Protein AF-A0A930B286-F1 (afdb_monomer)

Sequence (515 aa):
MQTSNLPRRTITVKSYAIDIFWDTIKDLPFNIKEHYGILQPYTLVDGQPSMNASIEKVDDGYQFNTTVLPYITGKKHTYFFDENRHIIYRDVRASQAFRKLIDYFHNGKSENIFIAEDDIATFAKNVFPILQKNLTVQTEGFNPTQYLPEVPTFEIYLDMPQDNLITGELFAIYSHGKYNVFIPNENAGNRDLLLEKNMDHFFSPWFSAYDTSNHRMALTDDDDKVYRFIKFGILEMQAKADVFISESLKKLKIHSQTRISIGVSVNHDLLQLNLVSDQINLKQLNEILSKYDPKKKYYRLKSGEFVDIDENIQALASFKDAMNLSSAQFTRGTIDIPAYRATYLDQLSKTSILDIQAEENFRHLIRNMKDIEDIEYTIPQEIEPILRPYQKKGFRWLYALKENHLGGLLADEMGLGKSIQIISLLAAWKDRKRALIVCPSSLVYNWANEINKFMPNMHYTMISGFANIRKELIRTSLENDILITSYDALKRDIDVYRTIEFSCQVIDEAQYIKN

Secondary structure (DSSP, 8-state):
-------SS--PPPGGGHHHHHHHHTTS-EEEE-TT--EEEEEEEES----EEEEEEETTEEEEEE-PPPEEE-SS-EEEEETTTTEEEEES---HHHHHHHHHHHHS--SSEEEEGGGHHHHHHHTHHHHHHHSEEEEES--GGGTSPPPPEEEEEEEEEETTEEEEEEEEEETTEEEETTS--S--TT--HHHHHHHHHHHGGG-SEEETTTTEEEEES-HHHHHHIIIIIHHHHHTTSEEEE-HHHHT--EE-S--EEEEEEEETTEEEEEEEESSS-HHHHHHHHHT--TT-SEEE-TTS-EEE--HHHHHHHHHHHHTT--HHHHHHSEEEEEGGGHHHHHHHHHHSSSEEEE-HHHHHHHHHHHGGGT--PPPPTTTTTTS-HHHHHHHHHHHHHHHTT------PPTTS-HHHHHHHHHHH-TT--EEEEEE-TTTHHHHHHHHHHH-TT--EEE--SSHHHHHHHHHTPPTT-EEEEEHHHHHHSHHHHTTS-EEEEEESSGGGG--

Structure (mmCIF, N/CA/C/O backbone):
data_AF-A0A930B286-F1
#
_entry.id   AF-A0A930B286-F1
#
loop_
_atom_site.group_PDB
_atom_site.id
_atom_site.type_symbol
_atom_site.label_atom_id
_atom_site.label_alt_id
_atom_site.label_comp_id
_atom_site.label_asym_id
_atom_site.label_entity_id
_atom_site.label_seq_id
_atom_site.pdbx_PDB_ins_code
_atom_site.Cartn_x
_atom_site.Cartn_y
_atom_site.Cartn_z
_atom_site.occupancy
_atom_site.B_iso_or_equiv
_atom_site.auth_seq_id
_atom_site.auth_comp_id
_atom_site.auth_asym_id
_atom_site.auth_atom_id
_atom_site.pdbx_PDB_model_num
ATOM 1 N N . MET A 1 1 ? 74.310 11.414 -40.064 1.00 32.16 1 MET A N 1
ATOM 2 C CA . MET A 1 1 ? 75.226 12.532 -40.374 1.00 32.16 1 MET A CA 1
ATOM 3 C C . MET A 1 1 ? 75.039 13.614 -39.317 1.00 32.16 1 MET A C 1
ATOM 5 O O . MET A 1 1 ? 73.902 13.904 -38.991 1.00 32.16 1 MET A O 1
ATOM 9 N N . GLN A 1 2 ? 76.157 14.115 -38.779 1.00 35.12 2 GLN A N 1
ATOM 10 C CA . GLN A 1 2 ? 76.335 15.266 -37.874 1.00 35.12 2 GLN A CA 1
ATOM 11 C C . GLN A 1 2 ? 75.498 15.322 -36.579 1.00 35.12 2 GLN A C 1
ATOM 13 O O . GLN A 1 2 ? 74.448 15.946 -36.504 1.00 35.12 2 GLN A O 1
ATOM 18 N N . THR A 1 3 ? 76.061 14.773 -35.499 1.00 38.75 3 THR A N 1
ATOM 19 C CA . THR A 1 3 ? 75.791 15.231 -34.128 1.00 38.75 3 THR A CA 1
ATOM 20 C C . THR A 1 3 ? 76.349 16.646 -33.966 1.00 38.75 3 THR A C 1
ATOM 22 O O . THR A 1 3 ? 77.513 16.833 -33.611 1.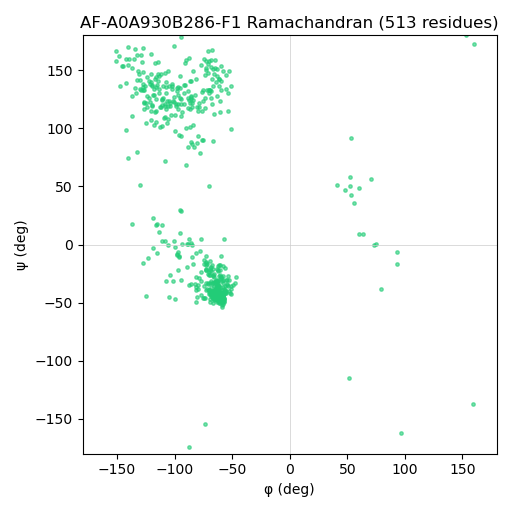00 38.75 3 THR A O 1
ATOM 25 N N . SER A 1 4 ? 75.539 17.655 -34.273 1.00 45.72 4 SER A N 1
ATOM 26 C CA . SER A 1 4 ? 75.800 19.027 -33.846 1.00 45.72 4 SER A CA 1
ATOM 27 C C . SER A 1 4 ? 75.826 19.059 -32.315 1.00 45.72 4 SER A C 1
ATOM 29 O O . SER A 1 4 ? 74.862 18.628 -31.684 1.00 45.72 4 SER A O 1
ATOM 31 N N . ASN A 1 5 ? 76.927 19.535 -31.724 1.00 47.59 5 ASN A N 1
ATOM 32 C CA . ASN A 1 5 ? 77.076 19.742 -30.280 1.00 47.59 5 ASN A CA 1
ATOM 33 C C . ASN A 1 5 ? 75.898 20.567 -29.737 1.00 47.59 5 ASN A C 1
ATOM 35 O O . ASN A 1 5 ? 75.880 21.792 -29.858 1.00 47.59 5 ASN A O 1
ATOM 39 N N . LEU A 1 6 ? 74.915 19.897 -29.134 1.00 50.91 6 LEU A N 1
ATOM 40 C CA . LEU A 1 6 ? 73.863 20.559 -28.374 1.00 50.91 6 LEU A CA 1
ATOM 41 C C . LEU A 1 6 ? 74.510 21.204 -27.128 1.00 50.91 6 LEU A C 1
ATOM 43 O O . LEU A 1 6 ? 75.370 20.584 -26.496 1.00 50.91 6 LEU A O 1
ATOM 47 N N . PRO A 1 7 ? 74.166 22.452 -26.764 1.00 57.25 7 PRO A N 1
ATOM 48 C CA . PRO A 1 7 ? 74.791 23.145 -25.637 1.00 57.25 7 PRO A CA 1
ATOM 49 C C . PRO A 1 7 ? 74.601 22.383 -24.310 1.00 57.25 7 PRO A C 1
ATOM 51 O O . PRO A 1 7 ? 73.606 21.682 -24.130 1.00 57.25 7 PRO A O 1
ATOM 54 N N . ARG A 1 8 ? 75.527 22.567 -23.346 1.00 56.78 8 ARG A N 1
ATOM 55 C CA . ARG A 1 8 ? 75.623 21.861 -22.035 1.00 56.78 8 ARG A CA 1
ATOM 56 C C . ARG A 1 8 ? 74.383 21.956 -21.109 1.00 56.78 8 ARG A C 1
ATOM 58 O O . ARG A 1 8 ? 74.435 21.491 -19.977 1.00 56.78 8 ARG A O 1
ATOM 65 N N . ARG A 1 9 ? 73.282 22.567 -21.558 1.00 64.31 9 ARG A N 1
ATOM 66 C CA . ARG A 1 9 ? 71.997 22.718 -20.852 1.00 64.31 9 ARG A CA 1
ATOM 67 C C . ARG A 1 9 ? 70.825 22.282 -21.740 1.00 64.31 9 ARG A C 1
ATOM 69 O O . ARG A 1 9 ? 69.889 23.043 -21.955 1.00 64.31 9 ARG A O 1
ATOM 76 N N . THR A 1 10 ? 70.903 21.085 -22.309 1.00 70.31 10 THR A N 1
ATOM 77 C CA . THR A 1 10 ? 69.838 20.511 -23.143 1.00 70.31 10 THR A CA 1
ATOM 78 C C . THR A 1 10 ? 69.516 19.097 -22.672 1.00 70.31 10 THR A C 1
ATOM 80 O O . THR A 1 10 ? 70.411 18.351 -22.279 1.00 70.31 10 THR A O 1
ATOM 83 N N . ILE A 1 11 ? 68.231 18.735 -22.681 1.00 72.81 11 ILE A N 1
ATOM 84 C CA . ILE A 1 11 ? 67.750 17.376 -22.407 1.00 72.81 11 ILE A CA 1
ATOM 85 C C . ILE A 1 11 ? 66.927 16.940 -23.615 1.00 72.81 11 ILE A C 1
ATOM 87 O O . ILE A 1 11 ? 66.025 17.654 -24.046 1.00 72.81 11 ILE A O 1
ATOM 91 N N . THR A 1 12 ? 67.236 15.771 -24.172 1.00 76.62 12 THR A N 1
ATOM 92 C CA . THR A 1 12 ? 66.445 15.174 -25.253 1.00 76.62 12 THR A CA 1
ATOM 93 C C . THR A 1 12 ? 65.306 14.357 -24.659 1.00 76.62 12 THR A C 1
ATOM 95 O O . THR A 1 12 ? 65.542 13.351 -23.988 1.00 76.62 12 THR A O 1
ATOM 98 N N . VAL A 1 13 ? 64.066 14.762 -24.926 1.00 76.00 13 VAL A N 1
ATOM 99 C CA . VAL A 1 13 ? 62.873 14.017 -24.510 1.00 76.00 13 VAL A CA 1
ATOM 100 C C . VAL A 1 13 ? 62.533 12.997 -25.593 1.00 76.00 13 VAL A C 1
ATOM 102 O O . VAL A 1 13 ? 62.255 13.353 -26.734 1.00 76.00 13 VAL A O 1
ATOM 105 N N . LYS A 1 14 ? 62.584 11.707 -25.250 1.00 75.25 14 LYS A N 1
ATOM 106 C CA . LYS A 1 14 ? 62.166 10.631 -26.160 1.00 75.25 14 LYS A CA 1
ATOM 107 C C . LYS A 1 14 ? 60.638 10.542 -26.215 1.00 75.25 14 LYS A C 1
ATOM 109 O O . LYS A 1 14 ? 59.968 10.856 -25.235 1.00 75.25 14 LYS A O 1
ATOM 114 N N . SER A 1 15 ? 60.098 10.024 -27.318 1.00 66.62 15 SER A N 1
ATOM 115 C CA . SER A 1 15 ? 58.649 9.903 -27.564 1.00 66.62 15 SER A CA 1
ATOM 116 C C . SER A 1 15 ? 57.868 9.225 -26.429 1.00 66.62 15 SER A C 1
ATOM 118 O O . SER A 1 15 ? 56.766 9.646 -26.100 1.00 66.62 15 SER A O 1
ATOM 120 N N . TYR A 1 16 ? 58.444 8.227 -25.748 1.00 70.62 16 TYR A N 1
ATOM 121 C CA . TYR A 1 16 ? 57.783 7.552 -24.620 1.00 70.62 16 TYR A CA 1
ATOM 122 C C . TYR A 1 16 ? 57.687 8.391 -23.335 1.00 70.62 16 TYR A C 1
ATOM 124 O O . TYR A 1 16 ? 56.944 8.014 -22.431 1.00 70.62 16 TYR A O 1
ATOM 132 N N . ALA A 1 17 ? 58.471 9.464 -23.220 1.00 77.81 17 ALA A N 1
ATOM 133 C CA . ALA A 1 17 ? 58.535 10.337 -22.051 1.00 77.81 17 ALA A CA 1
ATOM 134 C C . ALA A 1 17 ? 57.831 11.681 -22.289 1.00 77.81 17 ALA A C 1
ATOM 136 O O . ALA A 1 17 ? 57.799 12.511 -21.385 1.00 77.81 17 ALA A O 1
ATOM 137 N N . ILE A 1 18 ? 57.271 11.897 -23.483 1.00 81.31 18 ILE A N 1
ATOM 138 C CA . ILE A 1 18 ? 56.691 13.185 -23.860 1.00 81.31 18 ILE A CA 1
ATOM 139 C C . ILE A 1 18 ? 55.423 13.513 -23.066 1.00 81.31 18 ILE A C 1
ATOM 141 O O . ILE A 1 18 ? 55.256 14.654 -22.654 1.00 81.31 18 ILE A O 1
ATOM 145 N N . ASP A 1 19 ? 54.593 12.506 -22.766 1.00 82.38 19 ASP A N 1
ATOM 146 C CA . ASP A 1 19 ? 53.400 12.700 -21.934 1.00 82.38 19 ASP A CA 1
ATOM 147 C C . ASP A 1 19 ? 53.804 13.172 -20.524 1.00 82.38 19 ASP A C 1
ATOM 149 O O . ASP A 1 19 ? 53.286 14.160 -20.014 1.00 82.38 19 ASP A O 1
ATOM 153 N N . ILE A 1 20 ? 54.809 12.507 -19.933 1.00 82.19 20 ILE A N 1
ATOM 154 C CA . ILE A 1 20 ? 55.343 12.828 -18.598 1.00 82.19 20 ILE A CA 1
ATOM 155 C C . ILE A 1 20 ? 55.956 14.229 -18.587 1.00 82.19 20 ILE A C 1
ATOM 157 O O . ILE A 1 20 ? 55.764 14.988 -17.640 1.00 82.19 20 ILE A O 1
ATOM 161 N N . PHE A 1 21 ? 56.704 14.569 -19.636 1.00 83.44 21 PHE A N 1
ATOM 162 C CA . PHE A 1 21 ? 57.316 15.880 -19.783 1.00 83.44 21 PHE A CA 1
ATOM 163 C C . PHE A 1 21 ? 56.260 16.990 -19.768 1.00 83.44 21 PHE A C 1
ATOM 165 O O . PHE A 1 21 ? 56.339 17.872 -18.915 1.00 83.44 21 PHE A O 1
ATOM 172 N N . TRP A 1 22 ? 55.242 16.907 -20.631 1.00 81.75 22 TRP A N 1
ATOM 173 C CA . TRP A 1 22 ? 54.186 17.919 -20.706 1.00 81.75 22 TRP A CA 1
ATOM 174 C C . TRP A 1 22 ? 53.339 18.006 -19.435 1.00 81.75 22 TRP A C 1
ATOM 176 O O . TRP A 1 22 ? 53.029 19.111 -19.002 1.00 81.75 22 TRP A O 1
ATOM 186 N N . ASP A 1 23 ? 53.034 16.880 -18.786 1.00 81.06 23 ASP A N 1
ATOM 187 C CA . ASP A 1 23 ? 52.321 16.881 -17.501 1.00 81.06 23 ASP A CA 1
ATOM 188 C C . ASP A 1 23 ? 53.113 17.584 -16.387 1.00 81.06 23 ASP A C 1
ATOM 190 O O . ASP A 1 23 ? 52.519 18.201 -15.503 1.00 81.06 23 ASP A O 1
ATOM 194 N N . THR A 1 24 ? 54.447 17.515 -16.439 1.00 79.75 24 THR A N 1
ATOM 195 C CA . THR A 1 24 ? 55.335 18.113 -15.430 1.00 79.75 24 THR A CA 1
ATOM 196 C C . THR A 1 24 ? 55.463 19.627 -15.600 1.00 79.75 24 THR A C 1
ATOM 198 O O . THR A 1 24 ? 55.645 20.337 -14.614 1.00 79.75 24 THR A O 1
ATOM 201 N N . ILE A 1 25 ? 55.380 20.134 -16.835 1.00 76.94 25 ILE A N 1
ATOM 202 C CA . ILE A 1 25 ? 55.627 21.553 -17.144 1.00 76.94 25 ILE A CA 1
ATOM 203 C C . ILE A 1 25 ? 54.372 22.348 -17.515 1.00 76.94 25 ILE A C 1
ATOM 205 O O . ILE A 1 25 ? 54.491 23.527 -17.822 1.00 76.94 25 ILE A O 1
ATOM 209 N N . LYS A 1 26 ? 53.182 21.735 -17.480 1.00 70.88 26 LYS A N 1
ATOM 210 C CA . LYS A 1 26 ? 51.908 22.360 -17.889 1.00 70.88 26 LYS A CA 1
ATOM 211 C C . LYS A 1 26 ? 51.612 23.714 -17.219 1.00 70.88 26 LYS A C 1
ATOM 213 O O . LYS A 1 26 ? 50.980 24.558 -17.839 1.00 70.88 26 LYS A O 1
ATOM 218 N N . ASP A 1 27 ? 52.085 23.914 -15.986 1.00 69.94 27 ASP A N 1
ATOM 219 C CA . ASP A 1 27 ? 51.848 25.124 -15.182 1.00 69.94 27 ASP A CA 1
ATOM 220 C C . ASP A 1 27 ? 53.045 26.098 -15.206 1.00 69.94 27 ASP A C 1
ATOM 222 O O . ASP A 1 27 ? 53.044 27.121 -14.519 1.00 69.94 27 ASP A O 1
ATOM 226 N N . LEU A 1 28 ? 54.098 25.779 -15.967 1.00 72.56 28 LEU A N 1
ATOM 227 C CA . LEU A 1 28 ? 55.309 26.587 -16.071 1.00 72.56 28 LEU A CA 1
ATOM 228 C C . LEU A 1 28 ? 55.337 27.328 -17.414 1.00 72.56 28 LEU A C 1
ATOM 230 O O . LEU A 1 28 ? 55.088 26.715 -18.449 1.00 72.56 28 LEU A O 1
ATOM 234 N N . PRO A 1 29 ? 55.701 28.622 -17.446 1.00 66.44 29 PRO A N 1
ATOM 235 C CA . PRO A 1 29 ? 55.923 29.315 -18.706 1.00 66.44 29 PRO A CA 1
ATOM 236 C C . PRO A 1 29 ? 57.172 28.746 -19.388 1.00 66.44 29 PRO A C 1
ATOM 238 O O . PRO A 1 29 ? 58.255 28.710 -18.798 1.00 66.44 29 PRO A O 1
ATOM 241 N N . PHE A 1 30 ? 57.036 28.313 -20.640 1.00 75.12 30 PHE A N 1
ATOM 242 C CA . PHE A 1 30 ? 58.149 27.822 -21.446 1.00 75.12 30 PHE A CA 1
ATOM 243 C C . PHE A 1 30 ? 58.155 28.484 -22.825 1.00 75.12 30 PHE A C 1
ATOM 245 O O . PHE A 1 30 ? 57.115 28.797 -23.404 1.00 75.12 30 PHE A O 1
ATOM 252 N N . ASN A 1 31 ? 59.362 28.679 -23.353 1.00 79.06 31 ASN A N 1
ATOM 253 C CA . ASN A 1 31 ? 59.570 29.215 -24.690 1.00 79.06 31 ASN A CA 1
ATOM 254 C C . ASN A 1 31 ? 60.058 28.096 -25.609 1.00 79.06 31 ASN A C 1
ATOM 256 O O . ASN A 1 31 ? 60.963 27.340 -25.241 1.00 79.06 31 ASN A O 1
ATOM 260 N N . ILE A 1 32 ? 59.498 28.014 -26.811 1.00 77.31 32 ILE A N 1
ATOM 261 C CA . ILE A 1 32 ? 59.919 27.070 -27.845 1.00 77.31 32 ILE A CA 1
ATOM 262 C C . ILE A 1 32 ? 60.755 27.810 -28.878 1.00 77.31 32 ILE A C 1
ATOM 264 O O . ILE A 1 32 ? 60.462 28.942 -29.262 1.00 77.31 32 ILE A O 1
ATOM 268 N N . LYS A 1 33 ? 61.835 27.156 -29.302 1.00 73.94 33 LYS A N 1
ATOM 269 C CA . LYS A 1 33 ? 62.661 27.594 -30.419 1.00 73.94 33 LYS A CA 1
ATOM 270 C C . LYS A 1 33 ? 62.439 26.641 -31.588 1.00 73.94 33 LYS A C 1
ATOM 272 O O . LYS A 1 33 ? 62.890 25.499 -31.539 1.00 73.94 33 LYS A O 1
ATOM 277 N N . GLU A 1 34 ? 61.755 27.118 -32.618 1.00 68.75 34 GLU A N 1
ATOM 278 C CA . GLU A 1 34 ? 61.554 26.385 -33.873 1.00 68.75 34 GLU A CA 1
ATOM 279 C C . GLU A 1 34 ? 62.859 26.303 -34.689 1.00 68.75 34 GLU A C 1
ATOM 281 O O . GLU A 1 34 ? 63.827 27.011 -34.392 1.00 68.75 34 GLU A O 1
ATOM 286 N N . HIS A 1 35 ? 62.903 25.433 -35.709 1.00 56.50 35 HIS A N 1
ATOM 287 C CA . HIS A 1 35 ? 64.116 24.986 -36.427 1.00 56.50 35 HIS A CA 1
ATOM 288 C C . HIS A 1 35 ? 65.095 26.107 -36.851 1.00 56.50 35 HIS A C 1
ATOM 290 O O . HIS A 1 35 ? 66.300 25.861 -36.895 1.00 56.50 35 HIS A O 1
ATOM 296 N N . TYR A 1 36 ? 64.616 27.337 -37.084 1.00 53.12 36 TYR A N 1
ATOM 297 C CA . TYR A 1 36 ? 65.445 28.523 -37.361 1.00 53.12 36 TYR A CA 1
ATOM 298 C C . TYR A 1 36 ? 64.984 29.803 -36.625 1.00 53.12 36 TYR A C 1
ATOM 300 O O . TYR A 1 36 ? 65.369 30.909 -37.001 1.00 53.12 36 TYR A O 1
ATOM 308 N N . GLY A 1 37 ? 64.169 29.670 -35.574 1.00 59.69 37 GLY A N 1
ATOM 309 C CA . GLY A 1 37 ? 63.385 30.771 -35.003 1.00 59.69 37 GLY A CA 1
ATOM 310 C C . GLY A 1 37 ? 63.929 31.430 -33.728 1.00 59.69 37 GLY A C 1
ATOM 311 O O . GLY A 1 37 ? 64.867 30.959 -33.078 1.00 59.69 37 GLY A O 1
ATOM 312 N N . ILE A 1 38 ? 63.286 32.545 -33.373 1.00 62.34 38 ILE A N 1
ATOM 313 C CA . ILE A 1 38 ? 63.381 33.247 -32.082 1.00 62.34 38 ILE A CA 1
ATOM 314 C C . ILE A 1 38 ? 62.633 32.417 -31.020 1.00 62.34 38 ILE A C 1
ATOM 316 O O . ILE A 1 38 ? 61.696 31.697 -31.349 1.00 62.34 38 ILE A O 1
ATOM 320 N N . LEU A 1 39 ? 63.049 32.489 -29.751 1.00 74.25 39 LEU A N 1
ATOM 321 C CA . LEU A 1 39 ? 62.316 31.869 -28.640 1.00 74.25 39 LEU A CA 1
ATOM 322 C C . LEU A 1 39 ? 60.954 32.556 -28.472 1.00 74.25 39 LEU A C 1
ATOM 324 O O . LEU A 1 39 ? 60.914 33.714 -28.059 1.00 74.25 39 LEU A O 1
ATOM 328 N N . GLN A 1 40 ? 59.874 31.835 -28.763 1.00 76.00 40 GLN A N 1
ATOM 329 C CA . GLN A 1 40 ? 58.497 32.309 -28.600 1.00 76.00 40 GLN A CA 1
ATOM 330 C C . GLN A 1 40 ? 57.834 31.611 -27.406 1.00 76.00 40 GLN A C 1
ATOM 332 O O . GLN A 1 40 ? 58.062 30.411 -27.216 1.00 76.00 40 GLN A O 1
ATOM 337 N N . PRO A 1 41 ? 57.034 32.315 -26.586 1.00 80.81 41 PRO A N 1
ATOM 338 C CA . PRO A 1 41 ? 56.263 31.688 -25.519 1.00 80.81 41 PRO A CA 1
ATOM 339 C C . PRO A 1 41 ? 55.131 30.851 -26.114 1.00 80.81 41 PRO A C 1
ATOM 341 O O . PRO A 1 41 ? 54.371 31.342 -26.942 1.00 80.81 41 PRO A O 1
ATOM 344 N N . TYR A 1 42 ? 55.007 29.602 -25.671 1.00 83.44 42 TYR A N 1
ATOM 345 C CA . TYR A 1 42 ? 53.923 28.711 -26.082 1.00 83.44 42 TYR A CA 1
ATOM 346 C C . TYR A 1 42 ? 53.022 28.377 -24.899 1.00 83.44 42 TYR A C 1
ATOM 348 O O . TYR A 1 42 ? 53.490 28.238 -23.769 1.00 83.44 42 TYR A O 1
ATOM 356 N N . THR A 1 43 ? 51.729 28.203 -25.170 1.00 82.25 43 THR A N 1
ATOM 357 C CA . THR A 1 43 ? 50.753 27.773 -24.157 1.00 82.25 43 THR A CA 1
ATOM 358 C C . THR A 1 43 ? 50.222 26.384 -24.491 1.00 82.25 43 THR A C 1
ATOM 360 O O . THR A 1 43 ? 49.795 26.140 -25.618 1.00 82.25 43 THR A O 1
ATOM 363 N N . LEU A 1 44 ? 50.235 25.472 -23.515 1.00 83.88 44 LEU A N 1
ATOM 364 C CA . LEU A 1 44 ? 49.628 24.145 -23.642 1.00 83.88 44 LEU A CA 1
ATOM 365 C C . LEU A 1 44 ? 48.138 24.217 -23.278 1.00 83.88 44 LEU A C 1
ATOM 367 O O . LEU A 1 44 ? 47.792 24.652 -22.182 1.00 83.88 44 LEU A O 1
ATOM 371 N N . VAL A 1 45 ? 47.264 23.773 -24.179 1.00 84.69 45 VAL A N 1
ATOM 372 C CA . VAL A 1 45 ? 45.804 23.799 -24.008 1.00 84.69 45 VAL A CA 1
ATOM 373 C C . VAL A 1 45 ? 45.219 22.411 -24.257 1.00 84.69 45 VAL A C 1
ATOM 375 O O . VAL A 1 45 ? 45.602 21.723 -25.202 1.00 84.69 45 VAL A O 1
ATOM 378 N N . ASP A 1 46 ? 44.261 22.005 -23.424 1.00 82.50 46 ASP A N 1
ATOM 379 C CA . ASP A 1 46 ? 43.480 20.786 -23.635 1.00 82.50 46 ASP A CA 1
ATOM 380 C C . ASP A 1 46 ? 42.388 21.005 -24.676 1.00 82.50 46 ASP A C 1
ATOM 382 O O . ASP A 1 46 ? 41.510 21.849 -24.499 1.00 82.50 46 ASP A O 1
ATOM 386 N N . GLY A 1 47 ? 42.413 20.222 -25.753 1.00 77.88 47 GLY A N 1
ATOM 387 C CA . GLY A 1 47 ? 41.416 20.328 -26.813 1.00 77.88 47 GLY A CA 1
ATOM 388 C C . GLY A 1 47 ? 41.926 19.871 -28.172 1.00 77.88 47 GLY A C 1
ATOM 389 O O . GLY A 1 47 ? 43.074 19.455 -28.319 1.00 77.88 47 GLY A O 1
ATOM 390 N N . GLN A 1 48 ? 41.045 19.949 -29.168 1.00 73.31 48 GLN A N 1
ATOM 391 C CA . GLN A 1 48 ? 41.386 19.673 -30.560 1.00 73.31 48 GLN A CA 1
ATOM 392 C C . GLN A 1 48 ? 41.668 20.984 -31.302 1.00 73.31 48 GLN A C 1
ATOM 394 O O . GLN A 1 48 ? 40.901 21.939 -31.143 1.00 73.31 48 GLN A O 1
ATOM 399 N N . PRO A 1 49 ? 42.740 21.053 -32.109 1.00 75.12 49 PRO A N 1
ATOM 400 C CA . PRO A 1 49 ? 42.967 22.201 -32.972 1.00 75.12 49 PRO A CA 1
ATOM 401 C C . PRO A 1 49 ? 41.885 22.282 -34.056 1.00 75.12 49 PRO A C 1
ATOM 403 O O . PRO A 1 49 ? 41.354 21.268 -34.510 1.00 75.12 49 PRO A O 1
ATOM 406 N N . SER A 1 50 ? 41.591 23.499 -34.517 1.00 71.62 50 SER A N 1
ATOM 407 C CA . SER A 1 50 ? 40.747 23.717 -35.698 1.00 71.62 50 SER A CA 1
ATOM 408 C C . SER A 1 50 ? 41.559 23.417 -36.956 1.00 71.62 50 SER A C 1
ATOM 410 O O . SER A 1 50 ? 42.238 24.289 -37.489 1.00 71.62 50 SER A O 1
ATOM 412 N N . MET A 1 51 ? 41.516 22.165 -37.403 1.00 77.50 51 MET A N 1
ATOM 413 C CA . MET A 1 51 ? 42.125 21.737 -38.660 1.00 77.50 51 MET A CA 1
ATOM 414 C C . MET A 1 51 ? 41.059 21.683 -39.753 1.00 77.50 51 MET A C 1
ATOM 416 O O . MET A 1 51 ? 39.960 21.158 -39.544 1.00 77.50 51 MET A O 1
ATOM 420 N N . ASN A 1 52 ? 41.400 22.230 -40.917 1.00 80.62 52 ASN A N 1
ATOM 421 C CA . ASN A 1 52 ? 40.513 22.284 -42.070 1.00 80.62 52 ASN A CA 1
ATOM 422 C C . ASN A 1 52 ? 40.989 21.305 -43.145 1.00 80.62 52 ASN A C 1
ATOM 424 O O . ASN A 1 52 ? 42.190 21.070 -43.317 1.00 80.62 52 ASN A O 1
ATOM 428 N N . ALA A 1 53 ? 40.032 20.753 -43.878 1.00 82.50 53 ALA A N 1
ATOM 429 C CA . ALA A 1 53 ? 40.288 19.988 -45.086 1.00 82.50 53 ALA A CA 1
ATOM 430 C C . ALA A 1 53 ? 39.284 20.381 -46.175 1.00 82.50 53 ALA A C 1
ATOM 432 O O . ALA A 1 53 ? 38.166 20.781 -45.849 1.00 82.50 53 ALA A O 1
ATOM 433 N N . SER A 1 54 ? 39.664 20.258 -47.444 1.00 84.44 54 SER A N 1
ATOM 434 C CA . SER A 1 54 ? 38.751 20.380 -48.581 1.00 84.44 54 SER A CA 1
ATOM 435 C C . SER A 1 54 ? 38.731 19.095 -49.403 1.00 84.44 54 SER A C 1
ATOM 437 O O . SER A 1 54 ? 39.725 18.371 -49.477 1.00 84.44 54 SER A O 1
ATOM 439 N N . ILE A 1 55 ? 37.567 18.783 -49.968 1.00 86.88 55 ILE A N 1
ATOM 440 C CA . ILE A 1 55 ? 37.380 17.743 -50.979 1.00 86.88 55 ILE A CA 1
ATOM 441 C C . ILE A 1 55 ? 36.736 18.400 -52.187 1.00 86.88 55 ILE A C 1
ATOM 443 O O . ILE A 1 55 ? 35.608 18.881 -52.088 1.00 86.88 55 ILE A O 1
ATOM 447 N N . GLU A 1 56 ? 37.432 18.376 -53.313 1.00 87.62 56 GLU A N 1
ATOM 448 C CA . GLU A 1 56 ? 37.006 19.008 -54.561 1.00 87.62 56 GLU A CA 1
ATOM 449 C C . GLU A 1 56 ? 36.904 17.959 -55.674 1.00 87.62 56 GLU A C 1
ATOM 451 O O . GLU A 1 56 ? 37.755 17.071 -55.776 1.00 87.62 56 GLU A O 1
ATOM 456 N N . LYS A 1 57 ? 35.851 18.030 -56.496 1.00 84.00 57 LYS A N 1
ATOM 457 C CA . LYS A 1 57 ? 35.706 17.159 -57.672 1.00 84.00 57 LYS A CA 1
ATOM 458 C C . LYS A 1 57 ? 36.635 17.619 -58.801 1.00 84.00 57 LYS A C 1
ATOM 460 O O . LYS A 1 57 ? 36.650 18.796 -59.148 1.00 84.00 57 LYS A O 1
ATOM 465 N N . VAL A 1 58 ? 37.359 16.674 -59.393 1.00 86.88 58 VAL A N 1
ATOM 466 C CA . VAL A 1 58 ? 38.276 16.863 -60.531 1.00 86.88 58 VAL A CA 1
ATOM 467 C C . VAL A 1 58 ? 37.939 15.861 -61.647 1.00 86.88 58 VAL A C 1
ATOM 469 O O . VAL A 1 58 ? 37.142 14.953 -61.424 1.00 86.88 58 VAL A O 1
ATOM 472 N N . ASP A 1 59 ? 38.509 16.025 -62.847 1.00 78.88 59 ASP A N 1
ATOM 473 C CA . ASP A 1 59 ? 38.066 15.327 -64.074 1.00 78.88 59 ASP A CA 1
ATOM 474 C C . ASP A 1 59 ? 37.934 13.791 -63.938 1.00 78.88 59 ASP A C 1
ATOM 476 O O . ASP A 1 59 ? 36.960 13.230 -64.438 1.00 78.88 59 ASP A O 1
ATOM 480 N N . ASP A 1 60 ? 38.846 13.133 -63.206 1.00 77.81 60 ASP A N 1
ATOM 481 C CA . ASP A 1 60 ? 38.886 11.666 -63.028 1.00 77.81 60 ASP A CA 1
ATOM 482 C C . ASP A 1 60 ? 38.666 11.199 -61.565 1.00 77.81 60 ASP A C 1
ATOM 484 O O . ASP A 1 60 ? 39.004 10.066 -61.200 1.00 77.81 60 ASP A O 1
ATOM 488 N N . GLY A 1 61 ? 38.131 12.059 -60.690 1.00 85.38 61 GLY A N 1
ATOM 489 C CA . GLY A 1 61 ? 37.871 11.696 -59.293 1.00 85.38 61 GLY A CA 1
ATOM 490 C C . GLY A 1 61 ? 37.752 12.884 -58.341 1.00 85.38 61 GLY A C 1
ATOM 491 O O . GLY A 1 61 ? 37.122 13.898 -58.635 1.00 85.38 61 GLY A O 1
ATOM 492 N N . TYR A 1 62 ? 38.368 12.763 -57.167 1.00 87.69 62 TYR A N 1
ATOM 493 C CA . TYR A 1 62 ? 38.297 13.751 -56.094 1.00 87.69 62 TYR A CA 1
ATOM 494 C C . TYR A 1 62 ? 39.679 14.062 -55.532 1.00 87.69 62 TYR A C 1
ATOM 496 O O . TYR A 1 62 ? 40.510 13.176 -55.341 1.00 87.69 62 TYR A O 1
ATOM 504 N N . GLN A 1 63 ? 39.910 15.329 -55.213 1.00 86.12 63 GLN A N 1
ATOM 505 C CA . GLN A 1 63 ? 41.131 15.790 -54.577 1.00 86.12 63 GLN A CA 1
ATOM 506 C C . GLN A 1 63 ? 40.845 16.163 -53.122 1.00 86.12 63 GLN A C 1
ATOM 508 O O . GLN A 1 63 ? 40.025 17.036 -52.851 1.00 86.12 63 GLN A O 1
ATOM 513 N N . PHE A 1 64 ? 41.511 15.485 -52.187 1.00 85.31 64 PHE A N 1
ATOM 514 C CA . PHE A 1 64 ? 41.482 15.792 -50.760 1.00 85.31 64 PHE A CA 1
ATOM 515 C C . PHE A 1 64 ? 42.726 16.593 -50.378 1.00 85.31 64 PHE A C 1
ATOM 517 O O . PHE A 1 64 ? 43.854 16.100 -50.480 1.00 85.31 64 PHE A O 1
ATOM 524 N N . ASN A 1 65 ? 42.498 17.807 -49.887 1.00 81.25 65 ASN A N 1
ATOM 525 C CA . ASN A 1 65 ? 43.529 18.709 -49.398 1.00 81.25 65 ASN A CA 1
ATOM 526 C C . ASN A 1 65 ? 43.351 18.884 -47.890 1.00 81.25 65 ASN A C 1
ATOM 528 O O . ASN A 1 65 ? 42.246 19.117 -47.399 1.00 81.25 65 ASN A O 1
ATOM 532 N N . THR A 1 66 ? 44.434 18.794 -47.126 1.00 76.50 66 THR A N 1
ATOM 533 C CA . THR A 1 66 ? 44.387 19.017 -45.679 1.00 76.50 66 THR A CA 1
ATOM 534 C C . THR A 1 66 ? 45.627 19.749 -45.205 1.00 76.50 66 THR A C 1
ATOM 536 O O . THR A 1 66 ? 46.743 19.455 -45.625 1.00 76.50 66 THR A O 1
ATOM 539 N N . THR A 1 67 ? 45.436 20.706 -44.300 1.00 71.56 67 THR A N 1
ATOM 540 C CA . THR A 1 67 ? 46.545 21.334 -43.584 1.00 71.56 67 THR A CA 1
ATOM 541 C C . THR A 1 67 ? 46.644 20.690 -42.211 1.00 71.56 67 THR A C 1
ATOM 543 O O . THR A 1 67 ? 45.904 21.034 -41.287 1.00 71.56 67 THR A O 1
ATOM 546 N N . VAL A 1 68 ? 47.551 19.725 -42.083 1.00 70.44 68 VAL A N 1
ATOM 547 C CA . VAL A 1 68 ? 47.840 19.082 -40.801 1.00 70.44 68 VAL A CA 1
ATOM 548 C C . VAL A 1 68 ? 48.910 19.890 -40.078 1.00 70.44 68 VAL A C 1
ATOM 550 O O . VAL A 1 68 ? 49.993 20.121 -40.615 1.00 70.44 68 VAL A O 1
ATOM 553 N N . LEU A 1 69 ? 48.612 20.307 -38.849 1.00 74.88 69 LEU A N 1
ATOM 554 C CA . LEU A 1 69 ? 49.592 20.974 -37.995 1.00 74.88 69 LEU A CA 1
ATOM 555 C C . LEU A 1 69 ? 50.758 20.026 -37.668 1.00 74.88 69 LEU A C 1
ATOM 557 O O . LEU A 1 69 ? 50.519 18.830 -37.468 1.00 74.88 69 LEU A O 1
ATOM 561 N N . PRO A 1 70 ? 52.001 20.528 -37.542 1.00 78.00 70 PRO A N 1
ATOM 562 C CA . PRO A 1 70 ? 53.097 19.743 -36.989 1.00 78.00 70 PRO A CA 1
ATOM 563 C C . PRO A 1 70 ? 52.676 19.125 -35.656 1.00 78.00 70 PRO A C 1
ATOM 565 O O . PRO A 1 70 ? 52.047 19.787 -34.831 1.00 78.00 70 PRO A O 1
ATOM 568 N N . TYR A 1 71 ? 52.990 17.854 -35.427 1.00 80.69 71 TYR A N 1
ATOM 569 C CA . TYR A 1 71 ? 52.578 17.180 -34.200 1.00 80.69 71 TYR A CA 1
ATOM 570 C C . TYR A 1 71 ? 53.640 16.227 -33.681 1.00 80.69 71 TYR A C 1
ATOM 572 O O . TYR A 1 71 ? 54.522 15.763 -34.404 1.00 80.69 71 TYR A O 1
ATOM 580 N N . ILE A 1 72 ? 53.530 15.913 -32.393 1.00 78.62 72 ILE A N 1
ATOM 581 C CA . ILE A 1 72 ? 54.292 14.844 -31.766 1.00 78.62 72 ILE A CA 1
ATOM 582 C C . ILE A 1 72 ? 53.330 13.947 -30.995 1.00 78.62 72 ILE A C 1
ATOM 584 O O . ILE A 1 72 ? 52.480 14.412 -30.234 1.00 78.62 72 ILE A O 1
ATOM 588 N N . THR A 1 73 ? 53.478 12.640 -31.177 1.00 76.38 73 THR A N 1
ATOM 589 C CA . THR A 1 73 ? 52.621 11.642 -30.536 1.00 76.38 73 THR A CA 1
ATOM 590 C C . THR A 1 73 ? 53.321 11.032 -29.325 1.00 76.38 73 THR A C 1
ATOM 592 O O . THR A 1 73 ? 54.409 10.460 -29.437 1.00 76.38 73 THR A O 1
ATOM 595 N N . GLY A 1 74 ? 52.683 11.150 -28.161 1.00 75.75 74 GLY A N 1
ATOM 596 C CA . GLY A 1 74 ? 53.008 10.394 -26.956 1.00 75.75 74 GLY A CA 1
ATOM 597 C C . GLY A 1 74 ? 52.281 9.051 -26.903 1.00 75.75 74 GLY A C 1
ATOM 598 O O . GLY A 1 74 ? 51.594 8.644 -27.840 1.00 75.75 74 GLY A O 1
ATOM 599 N N . LYS A 1 75 ? 52.415 8.325 -25.789 1.00 74.50 75 LYS A N 1
ATOM 600 C CA . LYS A 1 75 ? 51.664 7.077 -25.581 1.00 74.50 75 LYS A CA 1
ATOM 601 C C . LYS A 1 75 ? 50.181 7.361 -25.361 1.00 74.50 75 LYS A C 1
ATOM 603 O O . LYS A 1 75 ? 49.341 6.597 -25.833 1.00 7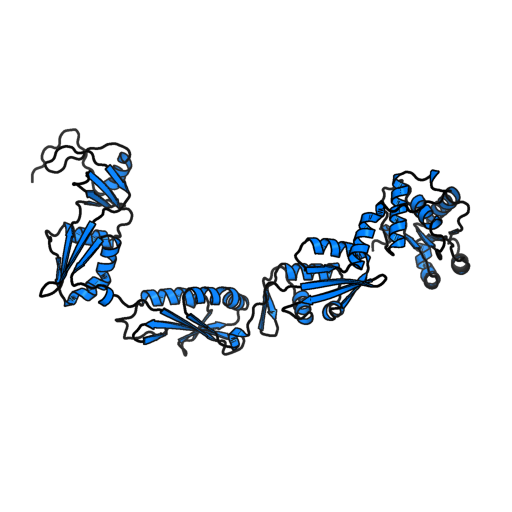4.50 75 LYS A O 1
ATOM 608 N N . LYS A 1 76 ? 49.863 8.431 -24.628 1.00 73.81 76 LYS A N 1
ATOM 609 C CA . LYS A 1 76 ? 48.488 8.787 -24.261 1.00 73.81 76 LYS A CA 1
ATOM 610 C C . LYS A 1 76 ? 47.924 9.878 -25.160 1.00 73.81 76 LYS A C 1
ATOM 612 O O . LYS A 1 76 ? 46.824 9.701 -25.686 1.00 73.81 76 LYS A O 1
ATOM 617 N N . HIS A 1 77 ? 48.680 10.945 -25.396 1.00 81.25 77 HIS A N 1
ATOM 618 C CA . HIS A 1 77 ? 48.176 12.140 -26.072 1.00 81.25 77 HIS A CA 1
ATOM 619 C C . HIS A 1 77 ? 48.894 12.417 -27.393 1.00 81.25 77 HIS A C 1
ATOM 621 O O . HIS A 1 77 ? 50.034 11.998 -27.604 1.00 81.25 77 HIS A O 1
ATOM 627 N N . THR A 1 78 ? 48.215 13.138 -28.283 1.00 81.38 78 THR A N 1
ATOM 628 C CA . THR A 1 78 ? 48.835 13.743 -29.467 1.00 81.38 78 THR A CA 1
ATOM 629 C C . THR A 1 78 ? 48.924 15.247 -29.238 1.00 81.38 78 THR A C 1
ATOM 631 O O . THR A 1 78 ? 47.943 15.861 -28.823 1.00 81.38 78 THR A O 1
ATOM 634 N N . TYR A 1 79 ? 50.103 15.819 -29.468 1.00 84.00 79 TYR A N 1
ATOM 635 C CA . TYR A 1 79 ? 50.398 17.231 -29.246 1.00 84.00 79 TYR A CA 1
ATOM 636 C C . TYR A 1 79 ? 50.543 17.925 -30.595 1.00 84.00 79 TYR A C 1
ATOM 638 O O . TYR A 1 79 ? 51.520 17.665 -31.294 1.00 84.00 79 TYR A O 1
ATOM 646 N N . PHE A 1 80 ? 49.584 18.773 -30.962 1.00 84.81 80 PHE A N 1
ATOM 647 C CA . PHE A 1 80 ? 49.618 19.555 -32.202 1.00 84.81 80 PHE A CA 1
ATOM 648 C C . PHE A 1 80 ? 50.182 20.949 -31.935 1.00 84.81 80 PHE A C 1
ATOM 650 O O . PHE A 1 80 ? 49.766 21.602 -30.980 1.00 84.81 80 PHE A O 1
ATOM 657 N N . PHE A 1 81 ? 51.093 21.406 -32.785 1.00 81.88 81 PHE A N 1
ATOM 658 C CA . PHE A 1 81 ? 51.767 22.695 -32.685 1.00 81.88 81 PHE A CA 1
ATOM 659 C C . PHE A 1 81 ? 51.147 23.664 -33.691 1.00 81.88 81 PHE A C 1
ATOM 661 O O . PHE A 1 81 ? 51.282 23.493 -34.899 1.00 81.88 81 PHE A O 1
ATOM 668 N N . ASP A 1 82 ? 50.448 24.677 -33.188 1.00 82.50 82 ASP A N 1
ATOM 669 C CA . ASP A 1 82 ? 49.955 25.792 -33.991 1.00 82.50 82 ASP A CA 1
ATOM 670 C C . ASP A 1 82 ? 50.975 26.929 -33.920 1.00 82.50 82 ASP A C 1
ATOM 672 O O . ASP A 1 82 ? 50.968 27.734 -32.983 1.00 82.50 82 ASP A O 1
ATOM 676 N N . GLU A 1 83 ? 51.879 26.958 -34.901 1.00 77.69 83 GLU A N 1
ATOM 677 C CA . GLU A 1 83 ? 52.977 27.930 -34.962 1.00 77.69 83 GLU A CA 1
ATOM 678 C C . GLU A 1 83 ? 52.477 29.371 -35.111 1.00 77.69 83 GLU A C 1
ATOM 680 O O . GLU A 1 83 ? 53.075 30.295 -34.566 1.00 77.69 83 GLU A O 1
ATOM 685 N N . ASN A 1 84 ? 51.327 29.565 -35.763 1.00 77.88 84 ASN A N 1
ATOM 686 C CA . ASN A 1 84 ? 50.746 30.888 -35.983 1.00 77.88 84 ASN A CA 1
ATOM 687 C C . ASN A 1 84 ? 50.117 31.466 -34.711 1.00 77.88 84 ASN A C 1
ATOM 689 O O . ASN A 1 84 ? 50.141 32.679 -34.503 1.00 77.88 84 ASN A O 1
ATOM 693 N N . ARG A 1 85 ? 49.511 30.612 -33.876 1.00 80.62 85 ARG A N 1
ATOM 694 C CA . ARG A 1 85 ? 48.861 31.029 -32.621 1.00 80.62 85 ARG A CA 1
ATOM 695 C C . ARG A 1 85 ? 49.748 30.853 -31.389 1.00 80.62 85 ARG A C 1
ATOM 697 O O . ARG A 1 85 ? 49.345 31.277 -30.310 1.00 80.62 85 ARG A O 1
ATOM 704 N N . HIS A 1 86 ? 50.919 30.235 -31.540 1.00 81.25 86 HIS A N 1
ATOM 705 C CA . HIS A 1 86 ? 51.819 29.846 -30.452 1.00 81.25 86 HIS A CA 1
ATOM 706 C C . HIS A 1 86 ? 51.121 28.993 -29.369 1.00 81.25 86 HIS A C 1
ATOM 708 O O . HIS A 1 86 ? 51.302 29.184 -28.162 1.00 81.25 86 HIS A O 1
ATOM 714 N N . ILE A 1 87 ? 50.293 28.033 -29.802 1.00 83.56 87 ILE A N 1
ATOM 715 C CA . ILE A 1 87 ? 49.533 27.125 -28.924 1.00 83.56 87 ILE A CA 1
ATOM 716 C C . ILE A 1 87 ? 49.909 25.674 -29.220 1.00 83.56 87 ILE A C 1
ATOM 718 O O . ILE A 1 87 ? 50.040 25.274 -30.375 1.00 83.56 87 ILE A O 1
ATOM 722 N N . ILE A 1 88 ? 50.036 24.871 -28.163 1.00 84.81 88 ILE A N 1
ATOM 723 C CA . ILE A 1 88 ? 50.130 23.413 -28.256 1.00 84.81 88 ILE A CA 1
ATOM 724 C C . ILE A 1 88 ? 48.802 22.822 -27.805 1.00 84.81 88 ILE A C 1
ATOM 726 O O . ILE A 1 88 ? 48.408 22.991 -26.652 1.00 84.81 88 ILE A O 1
ATOM 730 N N . TYR A 1 89 ? 48.126 22.098 -28.689 1.00 84.81 89 TYR A N 1
ATOM 731 C CA . TYR A 1 89 ? 46.888 21.401 -28.357 1.00 84.81 89 TYR A CA 1
ATOM 732 C C . TYR A 1 89 ? 47.197 19.976 -27.913 1.00 84.81 89 TYR A C 1
ATOM 734 O O . TYR A 1 89 ? 47.773 19.196 -28.674 1.00 84.81 89 TYR A O 1
ATOM 742 N N . ARG A 1 90 ? 46.796 19.627 -26.689 1.00 84.00 90 ARG A N 1
ATOM 743 C CA . ARG A 1 90 ? 46.842 18.261 -26.165 1.00 84.00 90 ARG A CA 1
ATOM 744 C C . ARG A 1 90 ? 45.522 17.561 -26.484 1.00 84.00 90 ARG A C 1
ATOM 746 O O . ARG A 1 90 ? 44.527 17.740 -25.780 1.00 84.00 90 ARG A O 1
ATOM 753 N N . ASP A 1 91 ? 45.521 16.736 -27.529 1.00 76.94 91 ASP A N 1
ATOM 754 C CA . ASP A 1 91 ? 44.344 15.959 -27.916 1.00 76.94 91 ASP A CA 1
ATOM 755 C C . ASP A 1 91 ? 44.268 14.639 -27.126 1.00 76.94 91 ASP A C 1
ATOM 757 O O . ASP A 1 91 ? 45.136 13.759 -27.206 1.00 76.94 91 ASP A O 1
ATOM 761 N N . VAL A 1 92 ? 43.191 14.506 -26.351 1.00 63.31 92 VAL A N 1
ATOM 762 C CA . VAL A 1 92 ? 42.867 13.342 -25.512 1.00 63.31 92 VAL A CA 1
ATOM 763 C C . VAL A 1 92 ? 41.897 12.373 -26.211 1.00 63.31 92 VAL A C 1
ATOM 765 O O . VAL A 1 92 ? 41.683 11.262 -25.731 1.00 63.31 92 VAL A O 1
ATOM 768 N N . ARG A 1 93 ? 41.296 12.769 -27.341 1.00 61.66 93 ARG A N 1
ATOM 769 C CA . ARG A 1 93 ? 40.196 12.063 -28.022 1.00 61.66 93 ARG A CA 1
ATOM 770 C C . ARG A 1 93 ? 40.544 11.532 -29.416 1.00 61.66 93 ARG A C 1
ATOM 772 O O . ARG A 1 93 ? 39.735 10.784 -29.967 1.00 61.66 93 ARG A O 1
ATOM 779 N N . ALA A 1 94 ? 41.717 11.851 -29.966 1.00 64.69 94 ALA A N 1
ATOM 780 C CA . ALA A 1 94 ? 42.176 11.293 -31.241 1.00 64.69 94 ALA A CA 1
ATOM 781 C C . ALA A 1 94 ? 42.132 9.753 -31.233 1.00 64.69 94 ALA A C 1
ATOM 783 O O . ALA A 1 94 ? 42.873 9.095 -30.495 1.00 64.69 94 ALA A O 1
ATOM 784 N N . SER A 1 95 ? 41.279 9.167 -32.079 1.00 67.62 95 SER A N 1
ATOM 785 C CA . SER A 1 95 ? 41.218 7.715 -32.249 1.00 67.62 95 SER A CA 1
ATOM 786 C C . SER A 1 95 ? 42.528 7.192 -32.851 1.00 67.62 95 SER A C 1
ATOM 788 O O . SER A 1 95 ? 43.206 7.888 -33.609 1.00 67.62 95 SER A O 1
ATOM 790 N N . GLN A 1 96 ? 42.887 5.937 -32.565 1.00 71.69 96 GLN A N 1
ATOM 791 C CA . GLN A 1 96 ? 44.072 5.316 -33.174 1.00 71.69 96 GLN A CA 1
ATOM 792 C C . GLN A 1 96 ? 43.993 5.315 -34.713 1.00 71.69 96 GLN A C 1
ATOM 794 O O . GLN A 1 96 ? 45.016 5.447 -35.380 1.00 71.69 96 GLN A O 1
ATOM 799 N N . ALA A 1 97 ? 42.783 5.197 -35.270 1.00 73.56 97 ALA A N 1
ATOM 800 C CA . ALA A 1 97 ? 42.543 5.287 -36.707 1.00 73.56 97 ALA A CA 1
ATOM 801 C C . ALA A 1 97 ? 42.849 6.692 -37.253 1.00 73.56 97 ALA A C 1
ATOM 803 O O . ALA A 1 97 ? 43.534 6.812 -38.263 1.00 73.56 97 ALA A O 1
ATOM 804 N N . PHE A 1 98 ? 42.423 7.747 -36.551 1.00 77.00 98 PHE A N 1
ATOM 805 C CA . PHE A 1 98 ? 42.716 9.128 -36.937 1.00 77.00 98 PHE A CA 1
ATOM 806 C C . PHE A 1 98 ? 44.216 9.447 -36.865 1.00 77.00 98 PHE A C 1
ATOM 808 O O . PHE A 1 98 ? 44.750 10.069 -37.778 1.00 77.00 98 PHE A O 1
ATOM 815 N N . ARG A 1 99 ? 44.926 8.937 -35.846 1.00 75.12 99 ARG A N 1
ATOM 816 C CA . ARG A 1 99 ? 46.392 9.078 -35.736 1.00 75.12 99 ARG A CA 1
ATOM 817 C C . ARG A 1 99 ? 47.119 8.490 -36.945 1.00 75.12 99 ARG A C 1
ATOM 819 O O . ARG A 1 99 ? 47.960 9.160 -37.524 1.00 75.12 99 ARG A O 1
ATOM 826 N N . LYS A 1 100 ? 46.742 7.278 -37.368 1.00 76.06 100 LYS A N 1
ATOM 827 C CA . LYS A 1 100 ? 47.325 6.630 -38.556 1.00 76.06 100 LYS A CA 1
ATOM 828 C C . LYS A 1 100 ? 47.051 7.405 -39.849 1.00 76.06 100 LYS A C 1
ATOM 830 O O . LYS A 1 100 ? 47.913 7.433 -40.720 1.00 76.06 100 LYS A O 1
ATOM 835 N N . LEU A 1 101 ? 45.866 8.009 -39.978 1.00 76.69 101 LEU A N 1
ATOM 836 C CA . LEU A 1 101 ? 45.521 8.843 -41.135 1.00 76.69 101 LEU A CA 1
ATOM 837 C C . LEU A 1 101 ? 46.377 10.112 -41.180 1.00 76.69 101 LEU A C 1
ATOM 839 O O . LEU A 1 101 ? 46.956 10.418 -42.215 1.00 76.69 101 LEU A O 1
ATOM 843 N N . ILE A 1 102 ? 46.532 10.800 -40.048 1.00 76.94 102 ILE A N 1
ATOM 844 C CA . ILE A 1 102 ? 47.417 11.966 -39.951 1.00 76.94 102 ILE A CA 1
ATOM 845 C C . ILE A 1 102 ? 48.885 11.584 -40.199 1.00 76.94 102 ILE A C 1
ATOM 847 O O . ILE A 1 102 ? 49.564 12.291 -40.939 1.00 76.94 102 ILE A O 1
ATOM 851 N N . ASP A 1 103 ? 49.365 10.454 -39.667 1.00 74.44 103 ASP A N 1
ATOM 852 C CA . ASP A 1 103 ? 50.718 9.950 -39.950 1.00 74.44 103 ASP A CA 1
ATOM 853 C C . ASP A 1 103 ? 50.942 9.740 -41.454 1.00 74.44 103 ASP A C 1
ATOM 855 O O . ASP A 1 103 ? 52.025 10.024 -41.968 1.00 74.44 103 ASP A O 1
ATOM 859 N N . TYR A 1 104 ? 49.926 9.263 -42.175 1.00 75.81 104 TYR A N 1
ATOM 860 C CA . TYR A 1 104 ? 49.986 9.124 -43.626 1.00 75.81 104 TYR A CA 1
ATOM 861 C C . TYR A 1 104 ? 50.053 10.491 -44.327 1.00 75.81 104 TYR A C 1
ATOM 863 O O . TYR A 1 104 ? 50.918 10.695 -45.178 1.00 75.81 104 TYR A O 1
ATOM 871 N N . PHE A 1 105 ? 49.212 11.446 -43.917 1.00 74.50 105 PHE A N 1
ATOM 872 C CA . PHE A 1 105 ? 49.176 12.801 -44.482 1.00 74.50 105 PHE A CA 1
ATOM 873 C C . PHE A 1 105 ? 50.450 13.611 -44.206 1.00 74.50 105 PHE A C 1
ATOM 875 O O . PHE A 1 105 ? 50.847 14.419 -45.035 1.00 74.50 105 PHE A O 1
ATOM 882 N N . HIS A 1 106 ? 51.104 13.392 -43.063 1.00 69.88 106 HIS A N 1
ATOM 883 C CA . HIS A 1 106 ? 52.290 14.144 -42.652 1.00 69.88 106 HIS A CA 1
ATOM 884 C C . HIS A 1 106 ? 53.602 13.571 -43.213 1.00 69.88 106 HIS A C 1
ATOM 886 O O . HIS A 1 106 ? 54.529 14.323 -43.509 1.00 69.88 106 HIS A O 1
ATOM 892 N N . ASN A 1 107 ? 53.703 12.243 -43.362 1.00 65.38 107 ASN A N 1
ATOM 893 C CA . ASN A 1 107 ? 54.910 11.596 -43.898 1.00 65.38 107 ASN A CA 1
ATOM 894 C C . ASN A 1 107 ? 54.977 11.627 -45.432 1.00 65.38 107 ASN A C 1
ATOM 896 O O . ASN A 1 107 ? 56.070 11.596 -46.004 1.00 65.38 107 ASN A O 1
ATOM 900 N N . GLY A 1 108 ? 53.829 11.672 -46.110 1.00 56.41 108 GLY A N 1
ATOM 901 C CA . GLY A 1 108 ? 53.777 11.977 -47.532 1.00 56.41 108 GLY A CA 1
ATOM 902 C C . GLY A 1 108 ? 53.987 13.473 -47.733 1.00 56.41 108 GLY A C 1
ATOM 903 O O . GLY A 1 108 ? 53.312 14.276 -47.104 1.00 56.41 108 GLY A O 1
ATOM 904 N N . LYS A 1 109 ? 54.878 13.891 -48.638 1.00 52.06 109 LYS A N 1
ATOM 905 C CA . LYS A 1 109 ? 54.885 15.268 -49.177 1.00 52.06 109 LYS A CA 1
ATOM 906 C C . LYS A 1 109 ? 53.661 15.487 -50.084 1.00 52.06 109 LYS A C 1
ATOM 908 O O . LYS A 1 109 ? 53.795 15.841 -51.251 1.00 52.06 109 LYS A O 1
ATOM 913 N N . SER A 1 110 ? 52.485 15.143 -49.584 1.00 53.97 110 SER A N 1
ATOM 914 C CA . SER A 1 110 ? 51.264 14.924 -50.341 1.00 53.97 110 SER A CA 1
ATOM 915 C C . SER A 1 110 ? 50.330 16.083 -50.059 1.00 53.97 110 SER A C 1
ATOM 917 O O . SER A 1 110 ? 49.337 15.927 -49.360 1.00 53.97 110 SER A O 1
ATOM 919 N N . GLU A 1 111 ? 50.664 17.257 -50.593 1.00 56.12 111 GLU A N 1
ATOM 920 C CA . GLU A 1 111 ? 49.772 18.421 -50.525 1.00 56.12 111 GLU A CA 1
ATOM 921 C C . GLU A 1 111 ? 48.425 18.142 -51.216 1.00 56.12 111 GLU A C 1
ATOM 923 O O . GLU A 1 111 ? 47.443 18.795 -50.891 1.00 56.12 111 GLU A O 1
ATOM 928 N N . ASN A 1 112 ? 48.353 17.108 -52.070 1.00 66.75 112 ASN A N 1
ATOM 929 C CA . ASN A 1 112 ? 47.166 16.727 -52.828 1.00 66.75 112 ASN A CA 1
ATOM 930 C C . ASN A 1 112 ? 46.981 15.199 -52.810 1.00 66.75 112 ASN A C 1
ATOM 932 O O . ASN A 1 112 ? 47.775 14.470 -53.415 1.00 66.75 112 ASN A O 1
ATOM 936 N N . ILE A 1 113 ? 45.949 14.696 -52.127 1.00 79.25 113 ILE A N 1
ATOM 937 C CA . ILE A 1 113 ? 45.604 13.266 -52.125 1.00 79.25 113 ILE A CA 1
ATOM 938 C C . ILE A 1 113 ? 44.499 13.037 -53.142 1.00 79.25 113 ILE A C 1
ATOM 940 O O . ILE A 1 113 ? 43.396 13.554 -52.996 1.00 79.25 113 ILE A O 1
ATOM 944 N N . PHE A 1 114 ? 44.798 12.250 -54.169 1.00 84.12 114 PHE A N 1
ATOM 945 C CA . PHE A 1 114 ? 43.832 11.896 -55.199 1.00 84.12 114 PHE A CA 1
ATOM 946 C C . PHE A 1 114 ? 43.051 10.637 -54.808 1.00 84.12 114 PHE A C 1
ATOM 948 O O . PHE A 1 114 ? 43.639 9.632 -54.406 1.00 84.12 114 PHE A O 1
ATOM 955 N N . ILE A 1 115 ? 41.729 10.701 -54.937 1.00 85.00 115 ILE A N 1
ATOM 956 C CA . ILE A 1 115 ? 40.778 9.613 -54.718 1.00 85.00 115 ILE A CA 1
ATOM 957 C C . ILE A 1 115 ? 40.112 9.349 -56.069 1.00 85.00 115 ILE A C 1
ATOM 959 O O . ILE A 1 115 ? 39.421 10.222 -56.589 1.00 85.00 115 ILE A O 1
ATOM 963 N N . ALA A 1 116 ? 40.324 8.167 -56.644 1.00 85.62 116 ALA A N 1
ATOM 964 C CA . ALA A 1 116 ? 39.695 7.794 -57.909 1.00 85.62 116 ALA A CA 1
ATOM 965 C C . ALA A 1 116 ? 38.162 7.726 -57.773 1.00 85.62 116 ALA A C 1
ATOM 967 O O . ALA A 1 116 ? 37.650 7.404 -56.696 1.00 85.62 116 ALA A O 1
ATOM 968 N N . GLU A 1 117 ? 37.429 7.982 -58.863 1.00 82.38 117 GLU A N 1
ATOM 969 C CA . GLU A 1 117 ? 35.954 7.913 -58.878 1.00 82.38 117 GLU A CA 1
ATOM 970 C C . GLU A 1 117 ? 35.442 6.531 -58.413 1.00 82.38 117 GLU A C 1
ATOM 972 O O . GLU A 1 117 ? 34.471 6.456 -57.665 1.00 82.38 117 GLU A O 1
ATOM 977 N N . ASP A 1 118 ? 36.143 5.441 -58.749 1.00 79.69 118 ASP A N 1
ATOM 978 C CA . ASP A 1 118 ? 35.790 4.075 -58.322 1.00 79.69 118 ASP A CA 1
ATOM 979 C C . ASP A 1 118 ? 35.936 3.850 -56.800 1.00 79.69 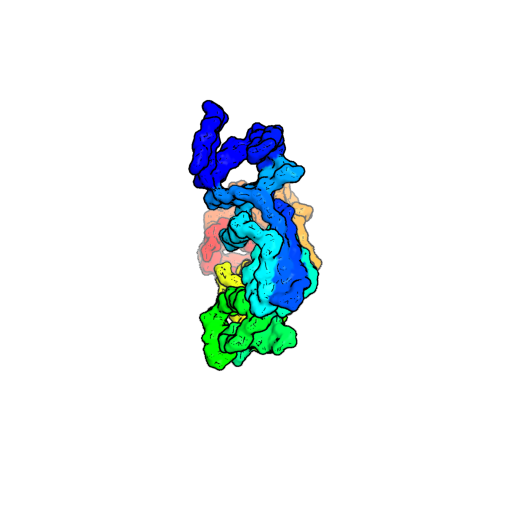118 ASP A C 1
ATOM 981 O O . ASP A 1 118 ? 35.236 3.024 -56.208 1.00 79.69 118 ASP A O 1
ATOM 985 N N . ASP A 1 119 ? 36.816 4.608 -56.138 1.00 81.50 119 ASP A N 1
ATOM 986 C CA . ASP A 1 119 ? 37.131 4.457 -54.713 1.00 81.50 119 ASP A CA 1
ATOM 987 C C . ASP A 1 119 ? 36.334 5.417 -53.812 1.00 81.50 119 ASP A C 1
ATOM 989 O O . ASP A 1 119 ? 36.332 5.258 -52.581 1.00 81.50 119 ASP A O 1
ATOM 993 N N . ILE A 1 120 ? 35.615 6.394 -54.386 1.00 82.88 120 ILE A N 1
ATOM 994 C CA . ILE A 1 120 ? 34.936 7.449 -53.617 1.00 82.88 120 ILE A CA 1
ATOM 995 C C . ILE A 1 120 ? 33.867 6.899 -52.670 1.00 82.88 120 ILE A C 1
ATOM 997 O O . ILE A 1 120 ? 33.732 7.382 -51.546 1.00 82.88 120 ILE A O 1
ATOM 1001 N N . ALA A 1 121 ? 33.148 5.846 -53.067 1.00 73.56 121 ALA A N 1
ATOM 1002 C CA . ALA A 1 121 ? 32.137 5.210 -52.225 1.00 73.56 121 ALA A CA 1
ATOM 1003 C C . ALA A 1 121 ? 32.772 4.547 -50.988 1.00 73.56 121 ALA A C 1
ATOM 1005 O O . ALA A 1 121 ? 32.286 4.690 -49.862 1.00 73.56 121 ALA A O 1
ATOM 1006 N N . THR A 1 122 ? 33.911 3.872 -51.175 1.00 77.25 122 THR A N 1
ATOM 1007 C CA . THR A 1 122 ? 34.678 3.247 -50.087 1.00 77.25 122 THR A CA 1
ATOM 1008 C C . THR A 1 122 ? 35.263 4.303 -49.150 1.00 77.25 122 THR A C 1
ATOM 1010 O O . THR A 1 122 ? 35.227 4.134 -47.925 1.00 77.25 122 THR A O 1
ATOM 1013 N N . PHE A 1 123 ? 35.758 5.411 -49.708 1.00 82.44 123 PHE A N 1
ATOM 1014 C CA . PHE A 1 123 ? 36.250 6.560 -48.953 1.00 82.44 123 PHE A CA 1
ATOM 1015 C C . PHE A 1 123 ? 35.134 7.223 -48.130 1.00 82.44 123 PHE A C 1
ATOM 1017 O O . PHE A 1 123 ? 35.296 7.418 -46.922 1.00 82.44 123 PHE A O 1
ATOM 1024 N N . ALA A 1 124 ? 33.985 7.506 -48.748 1.00 78.94 124 ALA A N 1
ATOM 1025 C CA . ALA A 1 124 ? 32.834 8.136 -48.106 1.00 78.94 124 ALA A CA 1
ATOM 1026 C C . ALA A 1 124 ? 32.271 7.291 -46.953 1.00 78.94 124 ALA A C 1
ATOM 1028 O O . ALA A 1 124 ? 31.870 7.835 -45.926 1.00 78.94 124 ALA A O 1
ATOM 1029 N N . LYS A 1 125 ? 32.297 5.959 -47.086 1.00 71.94 125 LYS A N 1
ATOM 1030 C CA . LYS A 1 125 ? 31.811 5.032 -46.057 1.00 71.94 125 LYS A CA 1
ATOM 1031 C C . LYS A 1 125 ? 32.782 4.850 -44.889 1.00 71.94 125 LYS A C 1
ATOM 1033 O O . LYS A 1 125 ? 32.351 4.809 -43.739 1.00 71.94 125 LYS A O 1
ATOM 1038 N N . ASN A 1 126 ? 34.082 4.711 -45.163 1.00 78.12 126 ASN A N 1
ATOM 1039 C CA . ASN A 1 126 ? 35.049 4.248 -44.156 1.00 78.12 126 ASN A CA 1
ATOM 1040 C C . ASN A 1 126 ? 35.990 5.342 -43.631 1.00 78.12 126 ASN A C 1
ATOM 1042 O O . ASN A 1 126 ? 36.420 5.274 -42.480 1.00 78.12 126 ASN A O 1
ATOM 1046 N N . VAL A 1 127 ? 36.334 6.335 -44.458 1.00 82.12 127 VAL A N 1
ATOM 1047 C CA . VAL A 1 127 ? 37.350 7.354 -44.137 1.00 82.12 127 VAL A CA 1
ATOM 1048 C C . VAL A 1 127 ? 36.693 8.688 -43.785 1.00 82.12 127 VAL A C 1
ATOM 1050 O O . VAL A 1 127 ? 37.033 9.286 -42.763 1.00 82.12 127 VAL A O 1
ATOM 1053 N N . PHE A 1 128 ? 35.700 9.124 -44.565 1.00 83.44 128 PHE A N 1
ATOM 1054 C CA . PHE A 1 128 ? 35.034 10.415 -44.378 1.00 83.44 128 PHE A CA 1
ATOM 1055 C C . PHE A 1 128 ? 34.416 10.619 -42.976 1.00 83.44 128 PHE A C 1
ATOM 1057 O O . PHE A 1 128 ? 34.655 11.682 -42.399 1.00 83.44 128 PHE A O 1
ATOM 1064 N N . PRO A 1 129 ? 33.741 9.635 -42.335 1.00 80.31 129 PRO A N 1
ATOM 1065 C CA . PRO A 1 129 ? 33.197 9.817 -40.983 1.00 80.31 129 PRO A CA 1
ATOM 1066 C C . PRO A 1 129 ? 34.282 10.045 -39.919 1.00 80.31 129 PRO A C 1
ATOM 1068 O O . PRO A 1 129 ? 34.064 10.755 -38.935 1.00 80.31 129 PRO A O 1
ATOM 1071 N N . ILE A 1 130 ? 35.473 9.461 -40.111 1.00 80.69 130 ILE A N 1
ATOM 1072 C CA . ILE A 1 130 ? 36.624 9.660 -39.217 1.00 80.69 130 ILE A CA 1
ATOM 1073 C C . ILE A 1 130 ? 37.165 11.084 -39.375 1.00 80.69 130 ILE A C 1
ATOM 1075 O O . ILE A 1 130 ? 37.516 11.710 -38.374 1.00 80.69 130 ILE A O 1
ATOM 1079 N N . LEU A 1 131 ? 37.199 11.606 -40.605 1.00 81.56 131 LEU A N 1
ATOM 1080 C CA . LEU A 1 131 ? 37.636 12.973 -40.890 1.00 81.56 131 LEU A CA 1
ATOM 1081 C C . LEU A 1 131 ? 36.625 13.996 -40.363 1.00 81.56 131 LEU A C 1
ATOM 1083 O O . LEU A 1 131 ? 37.017 14.865 -39.597 1.00 81.56 131 LEU A O 1
ATOM 1087 N N . GLN A 1 132 ? 35.330 13.848 -40.656 1.00 80.44 132 GLN A N 1
ATOM 1088 C CA . GLN A 1 132 ? 34.276 14.779 -40.225 1.00 80.44 132 GLN A CA 1
ATOM 1089 C C . GLN A 1 132 ? 34.184 14.923 -38.696 1.00 80.44 132 GLN A C 1
ATOM 1091 O O . GLN A 1 132 ? 33.835 15.983 -38.183 1.00 80.44 132 GLN A O 1
ATOM 1096 N N . LYS A 1 133 ? 34.513 13.864 -37.947 1.00 78.50 133 LYS A N 1
ATOM 1097 C CA . LYS A 1 133 ? 34.522 13.900 -36.479 1.00 78.50 133 LYS A CA 1
ATOM 1098 C C . LYS A 1 133 ? 35.672 14.732 -35.895 1.00 78.50 133 LYS A C 1
ATOM 1100 O O . LYS A 1 133 ? 35.554 15.178 -34.758 1.00 78.50 133 LYS A O 1
ATOM 1105 N N . ASN A 1 134 ? 36.780 14.890 -36.623 1.00 75.38 134 ASN A N 1
ATOM 1106 C CA . ASN A 1 134 ? 38.014 15.494 -36.104 1.00 75.38 134 ASN A CA 1
ATOM 1107 C C . ASN A 1 134 ? 38.503 16.719 -36.907 1.00 75.38 134 ASN A C 1
ATOM 1109 O O . ASN A 1 134 ? 39.405 17.412 -36.447 1.00 75.38 134 ASN A O 1
ATOM 1113 N N . LEU A 1 135 ? 37.942 16.978 -38.093 1.00 78.00 135 LEU A N 1
ATOM 1114 C CA . LEU A 1 135 ? 38.311 18.051 -39.021 1.00 78.00 135 LEU A CA 1
ATOM 1115 C C . LEU A 1 135 ? 37.061 18.803 -39.486 1.00 78.00 135 LEU A C 1
ATOM 1117 O O . LEU A 1 135 ? 35.998 18.209 -39.674 1.00 78.00 135 LEU A O 1
ATOM 1121 N N . THR A 1 136 ? 37.218 20.093 -39.775 1.00 79.94 136 THR A N 1
ATOM 1122 C CA . THR A 1 136 ? 36.206 20.855 -40.517 1.00 79.94 136 THR A CA 1
ATOM 1123 C C . THR A 1 136 ? 36.435 20.623 -42.007 1.00 79.94 136 THR A C 1
ATOM 1125 O O . THR A 1 136 ? 37.373 21.174 -42.583 1.00 79.94 136 THR A O 1
ATOM 1128 N N . VAL A 1 137 ? 35.614 19.769 -42.623 1.00 82.44 137 VAL A N 1
ATOM 1129 C CA . VAL A 1 137 ? 35.765 19.389 -44.036 1.00 82.44 137 VAL A CA 1
ATOM 1130 C C . VAL A 1 137 ? 34.814 20.204 -44.913 1.00 82.44 137 VAL A C 1
ATOM 1132 O O . VAL A 1 137 ? 33.600 20.145 -44.728 1.00 82.44 137 VAL A O 1
ATOM 1135 N N . GLN A 1 138 ? 35.361 20.949 -45.870 1.00 83.31 138 GLN A N 1
ATOM 1136 C CA . GLN A 1 138 ? 34.617 21.619 -46.936 1.00 83.31 138 GLN A CA 1
ATOM 1137 C C . GLN A 1 138 ? 34.519 20.689 -48.147 1.00 83.31 138 GLN A C 1
ATOM 1139 O O . GLN A 1 138 ? 35.488 20.021 -48.496 1.00 83.31 138 GLN A O 1
ATOM 1144 N N . THR A 1 139 ? 33.353 20.619 -48.781 1.00 83.56 139 THR A N 1
ATOM 1145 C CA . THR A 1 139 ? 33.114 19.720 -49.916 1.00 83.56 139 THR A CA 1
ATOM 1146 C C . THR A 1 139 ? 32.565 20.504 -51.099 1.00 83.56 139 THR A C 1
ATOM 1148 O O . THR A 1 139 ? 31.506 21.120 -50.983 1.00 83.56 139 THR A O 1
ATOM 1151 N N . GLU A 1 140 ? 33.245 20.443 -52.239 1.00 82.94 140 GLU A N 1
ATOM 1152 C CA . GLU A 1 140 ? 32.833 21.059 -53.500 1.00 82.94 140 GLU A CA 1
ATOM 1153 C C . GLU A 1 140 ? 32.694 19.962 -54.566 1.00 82.94 140 GLU A C 1
ATOM 1155 O O . GLU A 1 140 ? 33.641 19.247 -54.884 1.00 82.94 140 GLU A O 1
ATOM 1160 N N . GLY A 1 141 ? 31.475 19.733 -55.065 1.00 74.56 141 GLY A N 1
ATOM 1161 C CA . GLY A 1 141 ? 31.192 18.647 -56.019 1.00 74.56 141 GLY A CA 1
ATOM 1162 C C . GLY A 1 141 ? 31.199 17.221 -55.433 1.00 74.56 141 GLY A C 1
ATOM 1163 O O . GLY A 1 141 ? 30.913 16.263 -56.153 1.00 74.56 141 GLY A O 1
ATOM 1164 N N . PHE A 1 142 ? 31.469 17.061 -54.134 1.00 79.44 142 PHE A N 1
ATOM 1165 C CA . PHE A 1 142 ? 31.341 15.807 -53.384 1.00 79.44 142 PHE A CA 1
ATOM 1166 C C . PHE A 1 142 ? 30.143 15.880 -52.430 1.00 79.44 142 PHE A C 1
ATOM 1168 O O . PHE A 1 142 ? 30.105 16.745 -51.558 1.00 79.44 142 PHE A O 1
ATOM 1175 N N . ASN A 1 143 ? 29.172 14.971 -52.571 1.00 74.25 143 ASN A N 1
ATOM 1176 C CA . ASN A 1 143 ? 28.073 14.838 -51.614 1.00 74.25 143 ASN A CA 1
ATOM 1177 C C . ASN A 1 143 ? 28.171 13.496 -50.860 1.00 74.25 143 ASN A C 1
ATOM 1179 O O . ASN A 1 143 ? 27.742 12.470 -51.390 1.00 74.25 143 ASN A O 1
ATOM 1183 N N . PRO A 1 144 ? 28.670 13.488 -49.610 1.00 67.56 144 PRO A N 1
ATOM 1184 C CA . PRO A 1 144 ? 28.833 12.267 -48.822 1.00 67.56 144 PRO A CA 1
ATOM 1185 C C . PRO A 1 144 ? 27.515 11.519 -48.584 1.00 67.56 144 PRO A C 1
ATOM 1187 O O . PRO A 1 144 ? 27.519 10.296 -48.476 1.00 67.56 144 PRO A O 1
ATOM 1190 N N . THR A 1 145 ? 26.381 12.232 -48.524 1.00 62.72 145 THR A N 1
ATOM 1191 C CA . THR A 1 145 ? 25.062 11.620 -48.264 1.00 62.72 145 THR A CA 1
ATOM 1192 C C . THR A 1 145 ? 24.567 10.721 -49.395 1.00 62.72 145 THR A C 1
ATOM 1194 O O . THR A 1 145 ? 23.726 9.870 -49.144 1.00 62.72 145 THR A O 1
ATOM 1197 N N . GLN A 1 146 ? 25.123 10.832 -50.608 1.00 65.12 146 GLN A N 1
ATOM 1198 C CA . GLN A 1 146 ? 24.834 9.898 -51.706 1.00 65.12 146 GLN A CA 1
ATOM 1199 C C . GLN A 1 146 ? 25.479 8.518 -51.508 1.00 65.12 146 GLN A C 1
ATOM 1201 O O . GLN A 1 146 ? 25.076 7.554 -52.152 1.00 65.12 146 GLN A O 1
ATOM 1206 N N . TYR A 1 147 ? 26.474 8.424 -50.622 1.00 64.38 147 TYR A N 1
ATOM 1207 C CA . TYR A 1 147 ? 27.284 7.224 -50.396 1.00 64.38 147 TYR A CA 1
ATOM 1208 C C . TYR A 1 147 ? 27.163 6.680 -48.962 1.00 64.38 147 TYR A C 1
ATOM 1210 O O . TYR A 1 147 ? 27.748 5.646 -48.634 1.00 64.38 147 TYR A O 1
ATOM 1218 N N . LEU A 1 148 ? 26.417 7.376 -48.101 1.00 62.03 148 LEU A N 1
ATOM 1219 C CA . LEU A 1 148 ? 26.058 6.935 -46.757 1.00 62.03 148 LEU A CA 1
ATOM 1220 C C . LEU A 1 148 ? 24.710 6.201 -46.821 1.00 62.03 148 LEU A C 1
ATOM 1222 O O . LEU A 1 148 ? 23.809 6.666 -47.521 1.00 62.03 148 LEU A O 1
ATOM 1226 N N . PRO A 1 149 ? 24.548 5.066 -46.117 1.00 61.66 149 PRO A N 1
ATOM 1227 C CA . PRO A 1 149 ? 23.260 4.391 -46.060 1.00 61.66 149 PRO A CA 1
ATOM 1228 C C . PRO A 1 149 ? 22.216 5.318 -45.426 1.00 61.66 149 PRO A C 1
ATOM 1230 O O . PRO A 1 149 ? 22.509 6.083 -44.505 1.00 61.66 149 PRO A O 1
ATOM 1233 N N . GLU A 1 150 ? 20.997 5.257 -45.950 1.00 67.06 150 GLU A N 1
ATOM 1234 C CA . GLU A 1 150 ? 19.860 6.000 -45.416 1.00 67.06 150 GLU A CA 1
ATOM 1235 C C . GLU A 1 150 ? 19.605 5.587 -43.958 1.00 67.06 150 GLU A C 1
ATOM 1237 O O . GLU A 1 150 ? 19.737 4.414 -43.603 1.00 67.06 150 GLU A O 1
ATOM 1242 N N . VAL A 1 151 ? 19.256 6.545 -43.096 1.00 74.25 151 VAL A N 1
ATOM 1243 C CA . VAL A 1 151 ? 18.898 6.243 -41.705 1.00 74.25 151 VAL A CA 1
ATOM 1244 C C . VAL A 1 151 ? 17.505 5.604 -41.704 1.00 74.25 151 VAL A C 1
ATOM 1246 O O . VAL A 1 151 ? 16.556 6.277 -42.109 1.00 74.25 151 VAL A O 1
ATOM 1249 N N . PRO A 1 152 ? 17.350 4.341 -41.264 1.00 84.50 152 PRO A N 1
ATOM 1250 C CA . PRO A 1 152 ? 16.045 3.697 -41.242 1.00 84.50 152 PRO A CA 1
ATOM 1251 C C . PRO A 1 152 ? 15.143 4.296 -40.164 1.00 84.50 152 PRO A C 1
ATOM 1253 O O . PRO A 1 152 ? 15.606 4.645 -39.073 1.00 84.50 152 PRO A O 1
ATOM 1256 N N . THR A 1 153 ? 13.840 4.319 -40.430 1.00 89.94 153 THR A N 1
ATOM 1257 C CA . THR A 1 153 ? 12.830 4.336 -39.363 1.00 89.94 153 THR A CA 1
ATOM 1258 C C . THR A 1 153 ? 12.457 2.900 -38.998 1.00 89.94 153 THR A C 1
ATOM 1260 O O . THR A 1 153 ? 12.698 1.969 -39.768 1.00 89.94 153 THR A O 1
ATOM 1263 N N . PHE A 1 154 ? 11.916 2.686 -37.800 1.00 93.56 154 PHE A N 1
ATOM 1264 C CA . PHE A 1 154 ? 11.594 1.344 -37.316 1.00 93.56 154 PHE A CA 1
ATOM 1265 C C . PHE A 1 154 ? 10.107 1.207 -37.025 1.00 93.56 154 PHE A C 1
ATOM 1267 O O . PHE A 1 154 ? 9.512 2.079 -36.395 1.00 93.56 154 PHE A O 1
ATOM 1274 N N . GLU A 1 155 ? 9.541 0.076 -37.437 1.00 96.06 155 GLU A N 1
ATOM 1275 C CA . GLU A 1 155 ? 8.178 -0.334 -37.109 1.00 96.06 155 GLU A CA 1
ATOM 1276 C C . GLU A 1 155 ? 8.215 -1.634 -36.303 1.00 96.06 155 GLU A C 1
ATOM 1278 O O . GLU A 1 155 ? 8.912 -2.588 -36.663 1.00 96.06 155 GLU A O 1
ATOM 1283 N N . ILE A 1 156 ? 7.441 -1.683 -35.223 1.00 96.12 156 ILE A N 1
ATOM 1284 C CA . ILE A 1 156 ? 7.313 -2.849 -34.350 1.00 96.12 156 ILE A CA 1
ATOM 1285 C C . ILE A 1 156 ? 5.863 -3.317 -34.362 1.00 96.12 156 ILE A C 1
ATOM 1287 O O . ILE A 1 156 ? 4.955 -2.538 -34.080 1.00 96.12 156 ILE A O 1
ATOM 1291 N N . TYR A 1 157 ? 5.640 -4.603 -34.621 1.00 94.31 157 TYR A N 1
ATOM 1292 C CA . TYR A 1 157 ? 4.313 -5.216 -34.572 1.00 94.31 157 TYR A CA 1
ATOM 1293 C C . TYR A 1 157 ? 4.246 -6.184 -33.402 1.00 94.31 157 TYR A C 1
ATOM 1295 O O . TYR A 1 157 ? 4.997 -7.155 -33.353 1.00 94.31 157 TYR A O 1
ATOM 1303 N N . LEU A 1 158 ? 3.354 -5.906 -32.454 1.00 94.12 158 LEU A N 1
ATOM 1304 C CA . LEU A 1 158 ? 3.122 -6.718 -31.268 1.00 94.12 158 LEU A CA 1
ATOM 1305 C C . LEU A 1 158 ? 1.751 -7.384 -31.358 1.00 94.12 158 LEU A C 1
ATOM 1307 O O . LEU A 1 158 ? 0.721 -6.714 -31.484 1.00 94.12 158 LEU A O 1
ATOM 1311 N N . ASP A 1 159 ? 1.742 -8.707 -31.243 1.00 91.94 159 ASP A N 1
ATOM 1312 C CA . ASP A 1 159 ? 0.530 -9.518 -31.283 1.00 91.94 159 ASP A CA 1
ATOM 1313 C C . ASP A 1 159 ? 0.497 -10.537 -30.138 1.00 91.94 159 ASP A C 1
ATOM 1315 O O . ASP A 1 159 ? 1.507 -10.828 -29.501 1.00 91.94 159 ASP A O 1
ATOM 1319 N N . MET A 1 160 ? -0.690 -11.067 -29.868 1.00 89.00 160 MET A N 1
ATOM 1320 C CA . MET A 1 160 ? -0.948 -12.118 -28.900 1.00 89.00 160 MET A CA 1
ATOM 1321 C C . MET A 1 160 ? -1.832 -13.185 -29.563 1.00 89.00 160 MET A C 1
ATOM 1323 O O . MET A 1 160 ? -3.056 -13.168 -29.396 1.00 89.00 160 MET A O 1
ATOM 1327 N N . PRO A 1 161 ? -1.239 -14.082 -30.374 1.00 84.56 161 PRO A N 1
ATOM 1328 C CA . PRO A 1 161 ? -1.992 -15.066 -31.154 1.00 84.56 161 PRO A CA 1
ATOM 1329 C C . PRO A 1 161 ? -2.643 -16.157 -30.292 1.00 84.56 161 PRO A C 1
ATOM 1331 O O . PRO A 1 161 ? -3.605 -16.789 -30.725 1.00 84.56 161 PRO A O 1
ATOM 1334 N N . GLN A 1 162 ? -2.117 -16.402 -29.090 1.00 82.88 162 GLN A N 1
ATOM 1335 C CA . GLN A 1 162 ? -2.647 -17.357 -28.116 1.00 82.88 162 GLN A CA 1
ATOM 1336 C C . GLN A 1 162 ? -2.547 -16.766 -26.708 1.00 82.88 162 GLN A C 1
ATOM 1338 O O . GLN A 1 162 ? -1.736 -15.869 -26.458 1.00 82.88 162 GLN A O 1
ATOM 1343 N N . ASP A 1 163 ? -3.341 -17.297 -25.778 1.00 74.56 163 ASP A N 1
ATOM 1344 C CA . ASP A 1 163 ? -3.219 -16.945 -24.366 1.00 74.56 163 ASP A CA 1
ATOM 1345 C C . ASP A 1 163 ? -1.782 -17.202 -23.877 1.00 74.56 163 ASP A C 1
ATOM 1347 O O . ASP A 1 163 ? -1.191 -18.238 -24.172 1.00 74.56 163 ASP A O 1
ATOM 1351 N N . ASN A 1 164 ? -1.215 -16.237 -23.149 1.00 76.12 164 ASN A N 1
ATOM 1352 C CA . ASN A 1 164 ? 0.168 -16.221 -22.640 1.00 76.12 164 ASN A CA 1
ATOM 1353 C C . ASN A 1 164 ? 1.307 -16.209 -23.675 1.00 76.12 164 ASN A C 1
ATOM 1355 O O . ASN A 1 164 ? 2.467 -16.327 -23.278 1.00 76.12 164 ASN A O 1
ATOM 1359 N N . LEU A 1 165 ? 1.021 -16.024 -24.964 1.00 87.56 165 LEU A N 1
ATOM 1360 C CA . LEU A 1 165 ? 2.050 -15.920 -25.997 1.00 87.56 165 LEU A CA 1
ATOM 1361 C C . LEU A 1 165 ? 2.021 -14.530 -26.627 1.00 87.56 165 LEU A C 1
ATOM 1363 O O . LEU A 1 165 ? 1.144 -14.245 -27.437 1.00 87.56 165 LEU A O 1
ATOM 1367 N N . ILE A 1 166 ? 2.993 -13.684 -26.283 1.00 90.25 166 ILE A N 1
ATOM 1368 C CA . ILE A 1 166 ? 3.187 -12.385 -26.943 1.00 90.25 166 ILE A CA 1
ATOM 1369 C C . ILE A 1 166 ? 4.262 -12.549 -28.013 1.00 90.25 166 ILE A C 1
ATOM 1371 O O . ILE A 1 166 ? 5.353 -13.042 -27.731 1.00 90.25 166 ILE A O 1
ATOM 1375 N N . THR A 1 167 ? 3.971 -12.122 -29.235 1.00 92.19 167 THR A N 1
ATOM 1376 C CA . THR A 1 167 ? 4.908 -12.150 -30.359 1.00 92.19 167 THR A CA 1
ATOM 1377 C C . THR A 1 167 ? 5.233 -10.746 -30.831 1.00 92.19 167 THR A C 1
ATOM 1379 O O . THR A 1 167 ? 4.360 -9.879 -30.837 1.00 92.19 167 THR A O 1
ATOM 1382 N N . GLY A 1 168 ? 6.478 -10.532 -31.243 1.00 93.62 168 GLY A N 1
ATOM 1383 C CA . GLY A 1 168 ? 6.966 -9.245 -31.708 1.00 93.62 168 GLY A CA 1
ATOM 1384 C C . GLY A 1 168 ? 7.764 -9.361 -33.001 1.00 93.62 168 GLY A C 1
ATOM 1385 O O . GLY A 1 168 ? 8.690 -10.167 -33.096 1.00 93.62 168 GLY A O 1
ATOM 1386 N N . GLU A 1 169 ? 7.436 -8.527 -33.978 1.00 93.75 169 GLU A N 1
ATOM 1387 C CA . GLU A 1 169 ? 8.173 -8.390 -35.234 1.00 93.75 169 GLU A CA 1
ATOM 1388 C C . GLU A 1 169 ? 8.804 -7.001 -35.314 1.00 93.75 169 GLU A C 1
ATOM 1390 O O . GLU A 1 169 ? 8.182 -6.013 -34.922 1.00 93.75 169 GLU A O 1
ATOM 1395 N N . LEU A 1 170 ? 10.032 -6.929 -35.829 1.00 94.00 170 LEU A N 1
ATOM 1396 C CA . LEU A 1 170 ? 10.797 -5.694 -35.970 1.00 94.00 170 LEU A CA 1
ATOM 1397 C C . LEU A 1 170 ? 11.155 -5.480 -37.441 1.00 94.00 170 LEU A C 1
ATOM 1399 O O . LEU A 1 170 ? 11.819 -6.317 -38.061 1.00 94.00 170 LEU A O 1
ATOM 1403 N N . PHE A 1 171 ? 10.748 -4.336 -37.982 1.00 92.31 171 PHE A N 1
ATOM 1404 C CA . PHE A 1 171 ? 11.013 -3.950 -39.360 1.00 92.31 171 PHE A CA 1
ATOM 1405 C C . PHE A 1 171 ? 11.819 -2.655 -39.430 1.00 92.31 171 PHE A C 1
ATOM 1407 O O . PHE A 1 171 ? 11.513 -1.686 -38.740 1.00 92.31 171 PHE A O 1
ATOM 1414 N N . ALA A 1 172 ? 12.823 -2.638 -40.304 1.00 89.94 172 ALA A N 1
ATOM 1415 C CA . ALA A 1 172 ? 13.538 -1.442 -40.723 1.00 89.94 172 ALA A CA 1
ATOM 1416 C C . ALA A 1 172 ? 12.925 -0.921 -42.030 1.00 89.94 172 ALA A C 1
ATOM 1418 O O . ALA A 1 172 ? 12.784 -1.667 -43.008 1.00 89.94 172 ALA A O 1
ATOM 1419 N N . ILE A 1 173 ? 12.539 0.350 -42.028 1.00 88.81 173 ILE A N 1
ATOM 1420 C CA . ILE A 1 173 ? 11.905 1.041 -43.145 1.00 88.81 173 ILE A CA 1
ATOM 1421 C C . ILE A 1 173 ? 12.917 1.998 -43.759 1.00 88.81 173 ILE A C 1
ATOM 1423 O O . ILE A 1 173 ? 13.452 2.880 -43.089 1.00 88.81 173 ILE A O 1
ATOM 1427 N N . TYR A 1 174 ? 13.143 1.821 -45.052 1.00 84.00 174 TYR A N 1
ATOM 1428 C CA . TYR A 1 174 ? 13.942 2.702 -45.888 1.00 84.00 174 TYR A CA 1
ATOM 1429 C C . TYR A 1 174 ? 13.071 3.234 -47.031 1.00 84.00 174 TYR A C 1
ATOM 1431 O O . TYR A 1 174 ? 12.042 2.637 -47.360 1.00 84.00 174 TYR A O 1
ATOM 1439 N N . SER A 1 175 ? 13.503 4.296 -47.715 1.00 76.69 175 SER A N 1
ATOM 1440 C CA . SER A 1 175 ? 12.809 4.820 -48.907 1.00 76.69 175 SER A CA 1
ATOM 1441 C C . SER A 1 175 ? 12.573 3.765 -49.999 1.00 76.69 175 SER A C 1
ATOM 1443 O O . SER A 1 175 ? 11.624 3.861 -50.775 1.00 76.69 175 SER A O 1
ATOM 1445 N N . HIS A 1 176 ? 13.429 2.744 -50.049 1.00 75.94 176 HIS A N 1
ATOM 1446 C CA . HIS A 1 176 ? 13.443 1.695 -51.063 1.00 75.94 176 HIS A CA 1
ATOM 1447 C C . HIS A 1 176 ? 12.769 0.384 -50.623 1.00 75.94 176 HIS A C 1
ATOM 1449 O O . HIS A 1 176 ? 12.689 -0.550 -51.423 1.00 75.94 176 HIS A O 1
ATOM 1455 N N . GLY A 1 177 ? 12.272 0.289 -49.385 1.00 81.88 177 GLY A N 1
ATOM 1456 C CA . GLY A 1 177 ? 11.549 -0.898 -48.939 1.00 81.88 177 GLY A CA 1
ATOM 1457 C C . GLY A 1 177 ? 11.464 -1.088 -47.428 1.00 81.88 177 GLY A C 1
ATOM 1458 O O . GLY A 1 177 ? 12.096 -0.390 -46.638 1.00 81.88 177 GLY A O 1
ATOM 1459 N N . LYS A 1 178 ? 10.673 -2.093 -47.045 1.00 88.06 178 LYS A N 1
ATOM 1460 C CA . LYS A 1 178 ? 10.469 -2.555 -45.669 1.00 88.06 178 LYS A CA 1
ATOM 1461 C C . LYS A 1 178 ? 11.123 -3.920 -45.487 1.00 88.06 178 LYS A C 1
ATOM 1463 O O . LYS A 1 178 ? 10.814 -4.850 -46.233 1.00 88.06 178 LYS A O 1
ATOM 1468 N N . TYR A 1 179 ? 11.989 -4.051 -44.487 1.00 88.12 179 TYR A N 1
ATOM 1469 C CA . TYR A 1 179 ? 12.776 -5.263 -44.254 1.00 88.12 179 TYR A CA 1
ATOM 1470 C C . TYR A 1 179 ? 12.617 -5.755 -42.820 1.00 88.12 179 TYR A C 1
ATOM 1472 O O . TYR A 1 179 ? 12.736 -4.975 -41.883 1.00 88.12 179 TYR A O 1
ATOM 1480 N N . ASN A 1 180 ? 12.372 -7.053 -42.640 1.00 88.00 180 ASN A N 1
ATOM 1481 C CA . ASN A 1 180 ? 12.396 -7.674 -41.316 1.00 88.00 180 ASN A CA 1
ATOM 1482 C C . ASN A 1 180 ? 13.858 -7.793 -40.849 1.00 88.00 180 ASN A C 1
ATOM 1484 O O . ASN A 1 180 ? 14.693 -8.352 -41.564 1.00 88.00 180 ASN A O 1
ATOM 1488 N N . VAL A 1 181 ? 14.156 -7.268 -39.658 1.00 87.69 181 VAL A N 1
ATOM 1489 C CA . VAL A 1 181 ? 15.519 -7.198 -39.101 1.00 87.69 181 VAL A CA 1
ATOM 1490 C C . VAL A 1 181 ? 16.101 -8.590 -38.809 1.00 87.69 181 VAL A C 1
ATOM 1492 O O . VAL A 1 181 ? 17.316 -8.776 -38.854 1.00 87.69 181 VAL A O 1
ATOM 1495 N N . PHE A 1 182 ? 15.256 -9.599 -38.582 1.00 85.38 182 PHE A N 1
ATOM 1496 C CA . PHE A 1 182 ? 15.685 -10.965 -38.261 1.00 85.38 182 PHE A CA 1
ATOM 1497 C C . PHE A 1 182 ? 15.993 -11.831 -39.487 1.00 85.38 182 PHE A C 1
ATOM 1499 O O . PHE A 1 182 ? 16.538 -12.928 -39.339 1.00 85.38 182 PHE A O 1
ATOM 1506 N N . ILE A 1 183 ? 15.652 -11.370 -40.696 1.00 82.38 183 ILE A N 1
ATOM 1507 C CA . ILE A 1 183 ? 15.884 -12.121 -41.933 1.00 82.38 183 ILE A CA 1
ATOM 1508 C C . ILE A 1 183 ? 17.230 -11.694 -42.544 1.00 82.38 183 ILE A C 1
ATOM 1510 O O . ILE A 1 183 ? 17.368 -10.548 -42.994 1.00 82.38 183 ILE A O 1
ATOM 1514 N N . PRO A 1 184 ? 18.233 -12.592 -42.613 1.00 67.25 184 PRO A N 1
ATOM 1515 C CA . PRO A 1 184 ? 19.471 -12.310 -43.328 1.00 67.25 184 PRO A CA 1
ATOM 1516 C C . PRO A 1 184 ? 19.168 -12.220 -44.829 1.00 67.25 184 PRO A C 1
ATOM 1518 O O . PRO A 1 184 ? 18.656 -13.168 -45.417 1.00 67.25 184 PRO A O 1
ATOM 1521 N N . ASN A 1 185 ? 19.460 -11.074 -45.448 1.00 66.25 185 ASN A N 1
ATOM 1522 C CA . ASN A 1 185 ? 19.154 -10.815 -46.857 1.00 66.25 185 ASN A CA 1
ATOM 1523 C C . ASN A 1 185 ? 20.433 -10.460 -47.630 1.00 66.25 185 ASN A C 1
ATOM 1525 O O . ASN A 1 185 ? 21.275 -9.723 -47.118 1.00 66.25 185 ASN A O 1
ATOM 1529 N N . GLU A 1 186 ? 20.560 -10.952 -48.866 1.00 52.78 186 GLU A N 1
ATOM 1530 C CA . GLU A 1 186 ? 21.783 -10.836 -49.684 1.00 52.78 186 GLU A CA 1
ATOM 1531 C C . GLU A 1 186 ? 22.035 -9.406 -50.219 1.00 52.78 186 GLU A C 1
ATOM 1533 O O . GLU A 1 186 ? 23.179 -9.025 -50.461 1.00 52.78 186 GLU A O 1
ATOM 1538 N N . ASN A 1 187 ? 21.002 -8.556 -50.304 1.00 55.12 187 ASN A N 1
ATOM 1539 C CA . ASN A 1 187 ? 21.107 -7.163 -50.766 1.00 55.12 187 ASN A CA 1
ATOM 1540 C C . ASN A 1 187 ? 21.387 -6.177 -49.613 1.00 55.12 187 ASN A C 1
ATOM 1542 O O . ASN A 1 187 ? 20.546 -5.356 -49.250 1.00 55.12 187 ASN A O 1
ATOM 1546 N N . ALA A 1 188 ? 22.583 -6.259 -49.022 1.00 56.28 188 ALA A N 1
ATOM 1547 C CA . ALA A 1 188 ? 23.022 -5.420 -47.895 1.00 56.28 188 ALA A CA 1
ATOM 1548 C C . ALA A 1 188 ? 23.610 -4.046 -48.292 1.00 56.28 188 ALA A C 1
ATOM 1550 O O . ALA A 1 188 ? 24.019 -3.281 -47.420 1.00 56.28 188 ALA A O 1
ATOM 1551 N N . GLY A 1 189 ? 23.693 -3.731 -49.591 1.00 58.69 189 GLY A N 1
ATOM 1552 C CA . GLY A 1 189 ? 24.446 -2.574 -50.100 1.00 58.69 189 GLY A CA 1
ATOM 1553 C C . GLY A 1 189 ? 23.966 -1.212 -49.585 1.00 58.69 189 GLY A C 1
ATOM 1554 O O . GLY A 1 189 ? 24.799 -0.365 -49.272 1.00 58.69 189 GLY A O 1
ATOM 1555 N N . ASN A 1 190 ? 22.649 -1.045 -49.417 1.00 64.12 190 ASN A N 1
ATOM 1556 C CA . ASN A 1 190 ? 22.013 0.232 -49.054 1.00 64.12 190 ASN A CA 1
ATOM 1557 C C . ASN A 1 190 ? 21.362 0.223 -47.659 1.00 64.12 190 ASN A C 1
ATOM 1559 O O . ASN A 1 190 ? 20.625 1.146 -47.319 1.00 64.12 190 ASN A O 1
ATOM 1563 N N . ARG A 1 191 ? 21.626 -0.814 -46.854 1.00 73.56 191 ARG A N 1
ATOM 1564 C CA . ARG A 1 191 ? 21.083 -0.964 -45.497 1.00 73.56 191 ARG A CA 1
ATOM 1565 C C . ARG A 1 191 ? 22.127 -0.593 -44.455 1.00 73.56 191 ARG A C 1
ATOM 1567 O O . ARG A 1 191 ? 23.277 -1.033 -44.523 1.00 73.56 191 ARG A O 1
ATOM 1574 N N . ASP A 1 192 ? 21.708 0.159 -43.447 1.00 77.44 192 ASP A N 1
ATOM 1575 C CA . ASP A 1 192 ? 22.521 0.393 -42.255 1.00 77.44 192 ASP A CA 1
ATOM 1576 C C . ASP A 1 192 ? 22.364 -0.770 -41.262 1.00 77.44 192 ASP A C 1
ATOM 1578 O O . ASP A 1 192 ? 21.588 -0.724 -40.305 1.00 77.44 192 ASP A O 1
ATOM 1582 N N . LEU A 1 193 ? 23.143 -1.830 -41.490 1.00 80.38 193 LEU A N 1
ATOM 1583 C CA . LEU A 1 193 ? 23.143 -3.025 -40.641 1.00 80.38 193 LEU A CA 1
ATOM 1584 C C . LEU A 1 193 ? 23.591 -2.752 -39.198 1.00 80.38 193 LEU A C 1
ATOM 1586 O O . LEU A 1 193 ? 23.329 -3.570 -38.315 1.00 80.38 193 LEU A O 1
ATOM 1590 N N . LEU A 1 194 ? 24.312 -1.655 -38.942 1.00 79.94 194 LEU A N 1
ATOM 1591 C CA . LEU A 1 194 ? 24.746 -1.311 -37.592 1.00 79.94 194 LEU A CA 1
ATOM 1592 C C . LEU A 1 194 ? 23.562 -0.770 -36.788 1.00 79.94 194 LEU A C 1
ATOM 1594 O O . LEU A 1 194 ? 23.342 -1.210 -35.660 1.00 79.94 194 LEU A O 1
ATOM 1598 N N . LEU A 1 195 ? 22.781 0.140 -37.375 1.00 83.00 195 LEU A N 1
ATOM 1599 C CA . LEU A 1 195 ? 21.567 0.664 -36.751 1.00 83.00 195 LEU A CA 1
ATOM 1600 C C . LEU A 1 195 ? 20.510 -0.424 -36.556 1.00 83.00 195 LEU A C 1
ATOM 1602 O O . LEU A 1 195 ? 19.926 -0.504 -35.476 1.00 83.00 195 LEU A O 1
ATOM 1606 N N . GLU A 1 196 ? 20.321 -1.303 -37.542 1.00 87.69 196 GLU A N 1
ATOM 1607 C CA . GLU A 1 196 ? 19.420 -2.453 -37.408 1.00 87.69 196 GLU A CA 1
ATOM 1608 C C . GLU A 1 196 ? 19.827 -3.372 -36.245 1.00 87.69 196 GLU A C 1
ATOM 1610 O O . GLU A 1 196 ? 18.998 -3.702 -35.399 1.00 87.69 196 GLU A O 1
ATOM 1615 N N . LYS A 1 197 ? 21.118 -3.722 -36.136 1.00 86.62 197 LYS A N 1
ATOM 1616 C CA . LYS A 1 197 ? 21.634 -4.533 -35.018 1.00 86.62 197 LYS A CA 1
ATOM 1617 C C . LYS A 1 197 ? 21.495 -3.844 -33.666 1.00 86.62 197 LYS A C 1
ATOM 1619 O O . LYS A 1 197 ? 21.248 -4.512 -32.666 1.00 86.62 197 LYS A O 1
ATOM 1624 N N . ASN A 1 198 ? 21.664 -2.525 -33.610 1.00 87.38 198 ASN A N 1
ATOM 1625 C CA . ASN A 1 198 ? 21.459 -1.771 -32.375 1.00 87.38 198 ASN A CA 1
ATOM 1626 C C . ASN A 1 198 ? 19.988 -1.807 -31.942 1.00 87.38 198 ASN A C 1
ATOM 1628 O O . ASN A 1 198 ? 19.712 -1.931 -30.748 1.00 87.38 198 ASN A O 1
ATOM 1632 N N . MET A 1 199 ? 19.054 -1.721 -32.895 1.00 90.38 199 MET A N 1
ATOM 1633 C CA . MET A 1 199 ? 17.627 -1.837 -32.603 1.00 90.38 199 MET A CA 1
ATOM 1634 C C . MET A 1 199 ? 17.253 -3.259 -32.174 1.00 90.38 199 MET A C 1
ATOM 1636 O O . MET A 1 199 ? 16.543 -3.422 -31.187 1.00 90.38 199 MET A O 1
ATOM 1640 N N . ASP A 1 200 ? 17.794 -4.282 -32.834 1.00 90.69 200 ASP A N 1
ATOM 1641 C CA . ASP A 1 200 ? 17.657 -5.681 -32.416 1.00 90.69 200 ASP A CA 1
ATOM 1642 C C . ASP A 1 200 ? 18.180 -5.900 -30.984 1.00 90.69 200 ASP A C 1
ATOM 1644 O O . ASP A 1 200 ? 17.474 -6.437 -30.132 1.00 90.69 200 ASP A O 1
ATOM 1648 N N . HIS A 1 201 ? 19.369 -5.383 -30.660 1.00 89.88 201 HIS A N 1
ATOM 1649 C CA . HIS A 1 201 ? 19.934 -5.476 -29.310 1.00 89.88 201 HIS A CA 1
ATOM 1650 C C . HIS A 1 201 ? 19.069 -4.788 -28.242 1.00 89.88 201 HIS A C 1
ATOM 1652 O O . HIS A 1 201 ? 19.113 -5.172 -27.076 1.00 89.88 201 HIS A O 1
ATOM 1658 N N . PHE A 1 202 ? 18.283 -3.781 -28.624 1.00 92.44 202 PHE A N 1
ATOM 1659 C CA . PHE A 1 202 ? 17.304 -3.141 -27.748 1.00 92.44 202 PHE A CA 1
ATOM 1660 C C . PHE A 1 202 ? 15.988 -3.933 -27.654 1.00 92.44 202 PHE A C 1
ATOM 1662 O O . PHE A 1 202 ? 15.407 -4.026 -26.576 1.00 92.44 202 PHE A O 1
ATOM 1669 N N . PHE A 1 203 ? 15.521 -4.503 -28.763 1.00 92.69 203 PHE A N 1
ATOM 1670 C CA . PHE A 1 203 ? 14.225 -5.167 -28.872 1.00 92.69 203 PHE A CA 1
ATOM 1671 C C . PHE A 1 203 ? 14.238 -6.603 -28.333 1.00 92.69 203 PHE A C 1
ATOM 1673 O O . PHE A 1 203 ? 13.398 -6.967 -27.513 1.00 92.69 203 PHE A O 1
ATOM 1680 N N . SER A 1 204 ? 15.211 -7.410 -28.749 1.00 90.69 204 SER A N 1
ATOM 1681 C CA . SER A 1 204 ? 15.316 -8.837 -28.427 1.00 90.69 204 SER A CA 1
ATOM 1682 C C . SER A 1 204 ? 15.323 -9.176 -26.931 1.00 90.69 204 SER A C 1
ATOM 1684 O O . SER A 1 204 ? 14.666 -10.149 -26.558 1.00 90.69 204 SER A O 1
ATOM 1686 N N . PRO A 1 205 ? 15.979 -8.405 -26.034 1.00 91.94 205 PRO A N 1
ATOM 1687 C CA . PRO A 1 205 ? 15.988 -8.707 -24.598 1.00 91.94 205 PRO A CA 1
ATOM 1688 C C . PRO A 1 205 ? 14.613 -8.707 -23.918 1.00 91.94 205 PRO A C 1
ATOM 1690 O O . PRO A 1 205 ? 14.479 -9.252 -22.822 1.00 91.94 205 PRO A O 1
ATOM 1693 N N . TRP A 1 206 ? 13.597 -8.100 -24.536 1.00 90.75 206 TRP A N 1
ATOM 1694 C CA . TRP A 1 206 ? 12.225 -8.098 -24.025 1.00 90.75 206 TRP A CA 1
ATOM 1695 C C . TRP A 1 206 ? 11.498 -9.437 -24.210 1.00 90.75 206 TRP A C 1
ATOM 1697 O O . TRP A 1 206 ? 10.460 -9.659 -23.586 1.00 90.75 206 TRP A O 1
ATOM 1707 N N . PHE A 1 207 ? 12.044 -10.335 -25.029 1.00 91.19 207 PHE A N 1
ATOM 1708 C CA . PHE A 1 207 ? 11.445 -11.617 -25.382 1.00 91.19 207 PHE A CA 1
ATOM 1709 C C . PHE A 1 207 ? 12.283 -12.785 -24.853 1.00 91.19 207 PHE A C 1
ATOM 1711 O O . PHE A 1 207 ? 13.470 -12.652 -24.557 1.00 91.19 207 PHE A O 1
ATOM 1718 N N . SER A 1 208 ? 11.654 -13.950 -24.685 1.00 87.25 208 SER A N 1
ATOM 1719 C CA . SER A 1 208 ? 12.307 -15.140 -24.121 1.00 87.25 208 SER A CA 1
ATOM 1720 C C . SER A 1 208 ? 12.824 -16.112 -25.175 1.00 87.25 208 SER A C 1
ATOM 1722 O O . SER A 1 208 ? 13.687 -16.933 -24.869 1.00 87.25 208 SER A O 1
ATOM 1724 N N . ALA A 1 209 ? 12.282 -16.054 -26.388 1.00 87.25 209 ALA A N 1
ATOM 1725 C CA . ALA A 1 209 ? 12.590 -16.977 -27.465 1.00 87.25 209 ALA A CA 1
ATOM 1726 C C . ALA A 1 209 ? 12.482 -16.295 -28.834 1.00 87.25 209 ALA A C 1
ATOM 1728 O O . ALA A 1 209 ? 11.837 -15.258 -28.987 1.00 87.25 209 ALA A O 1
ATOM 1729 N N . TYR A 1 210 ? 13.087 -16.929 -29.835 1.00 88.12 210 TYR A N 1
ATOM 1730 C CA . TYR A 1 210 ? 12.979 -16.554 -31.239 1.00 88.12 210 TYR A CA 1
ATOM 1731 C C . TYR A 1 210 ? 12.307 -17.690 -32.017 1.00 88.12 210 TYR A C 1
ATOM 1733 O O . TYR A 1 210 ? 12.756 -18.837 -31.967 1.00 88.12 210 TYR A O 1
ATOM 1741 N N . ASP A 1 211 ? 11.224 -17.371 -32.721 1.00 85.94 211 ASP A N 1
ATOM 1742 C CA . ASP A 1 211 ? 10.510 -18.274 -33.618 1.00 85.94 211 ASP A CA 1
ATOM 1743 C C . ASP A 1 211 ? 11.168 -18.221 -35.002 1.00 85.94 211 ASP A C 1
ATOM 1745 O O . ASP A 1 211 ? 10.951 -17.301 -35.795 1.00 85.94 211 ASP A O 1
ATOM 1749 N N . THR A 1 212 ? 11.989 -19.231 -35.286 1.00 80.06 212 THR A N 1
ATOM 1750 C CA . THR A 1 212 ? 12.733 -19.362 -36.545 1.00 80.06 212 THR A CA 1
ATOM 1751 C C . THR A 1 212 ? 11.841 -19.595 -37.760 1.00 80.06 212 THR A C 1
ATOM 1753 O O . THR A 1 212 ? 12.290 -19.340 -38.872 1.00 80.06 212 THR A O 1
ATOM 1756 N N . SER A 1 213 ? 10.606 -20.075 -37.573 1.00 82.06 213 SER A N 1
ATOM 1757 C CA . SER A 1 213 ? 9.700 -20.401 -38.684 1.00 82.06 213 SER A CA 1
ATOM 1758 C C . SER A 1 213 ? 8.985 -19.163 -39.216 1.00 82.06 213 SER A C 1
ATOM 1760 O O . SER A 1 213 ? 8.732 -19.068 -40.412 1.00 82.06 213 SER A O 1
ATOM 1762 N N . ASN A 1 214 ? 8.674 -18.215 -38.329 1.00 82.31 214 ASN A N 1
ATOM 1763 C CA . ASN A 1 214 ? 7.960 -16.983 -38.674 1.00 82.31 214 ASN A CA 1
ATOM 1764 C C . ASN A 1 214 ? 8.838 -15.725 -38.574 1.00 82.31 214 ASN A C 1
ATOM 1766 O O . ASN A 1 214 ? 8.337 -14.627 -38.780 1.00 82.31 214 ASN A O 1
ATOM 1770 N N . HIS A 1 215 ? 10.130 -15.870 -38.257 1.00 84.69 215 HIS A N 1
ATOM 1771 C CA . HIS A 1 215 ? 11.084 -14.763 -38.113 1.00 84.69 215 HIS A CA 1
ATOM 1772 C C . HIS A 1 215 ? 10.599 -13.667 -37.157 1.00 84.69 215 HIS A C 1
ATOM 1774 O O . HIS A 1 215 ? 10.602 -12.479 -37.487 1.00 84.69 215 HIS A O 1
ATOM 1780 N N . ARG A 1 216 ? 10.171 -14.083 -35.962 1.00 88.25 216 ARG A N 1
ATOM 1781 C CA . ARG A 1 216 ? 9.598 -13.200 -34.938 1.00 88.25 216 ARG A CA 1
ATOM 1782 C C . ARG A 1 216 ? 10.072 -13.576 -33.544 1.00 88.25 216 ARG A C 1
ATOM 1784 O O . ARG A 1 216 ? 10.410 -14.727 -33.276 1.00 88.25 216 ARG A O 1
ATOM 1791 N N . MET A 1 217 ? 10.070 -12.609 -32.642 1.00 91.19 217 MET A N 1
ATOM 1792 C CA . MET A 1 217 ? 10.361 -12.840 -31.233 1.00 91.19 217 MET A CA 1
ATOM 1793 C C . MET A 1 217 ? 9.107 -13.308 -30.496 1.00 91.19 217 MET A C 1
ATOM 1795 O O . MET A 1 217 ? 7.991 -12.940 -30.861 1.00 91.19 217 MET A O 1
ATOM 1799 N N . ALA A 1 218 ? 9.289 -14.125 -29.463 1.00 90.44 218 ALA A N 1
ATOM 1800 C CA . ALA A 1 218 ? 8.213 -14.687 -28.659 1.00 90.44 218 ALA A CA 1
ATOM 1801 C C . ALA A 1 218 ? 8.528 -14.578 -27.162 1.00 90.44 218 ALA A C 1
ATOM 1803 O O . ALA A 1 218 ? 9.630 -14.892 -26.705 1.00 90.44 218 ALA A O 1
ATOM 1804 N N . LEU A 1 219 ? 7.535 -14.148 -26.390 1.00 88.88 219 LEU A N 1
ATOM 1805 C CA . LEU A 1 219 ? 7.550 -14.113 -24.937 1.00 88.88 219 LEU A CA 1
ATOM 1806 C C . LEU A 1 219 ? 6.522 -15.121 -24.411 1.00 88.88 219 LEU A C 1
ATOM 1808 O O . LEU A 1 219 ? 5.331 -14.996 -24.697 1.00 88.88 219 LEU A O 1
ATOM 1812 N N . THR A 1 220 ? 7.003 -16.113 -23.659 1.00 82.38 220 THR A N 1
ATOM 1813 C CA . THR A 1 220 ? 6.221 -17.257 -23.156 1.00 82.38 220 THR A CA 1
ATOM 1814 C C . THR A 1 220 ? 6.342 -17.412 -21.640 1.00 82.38 220 THR A C 1
ATOM 1816 O O . THR A 1 220 ? 7.455 -17.352 -21.119 1.00 82.38 220 THR A O 1
ATOM 1819 N N . ASP A 1 221 ? 5.211 -17.675 -20.972 1.00 64.88 221 ASP A N 1
ATOM 1820 C CA . ASP A 1 221 ? 5.057 -18.226 -19.607 1.00 64.88 221 ASP A CA 1
ATOM 1821 C C . ASP A 1 221 ? 6.012 -17.694 -18.517 1.00 64.88 221 ASP A C 1
ATOM 1823 O O . ASP A 1 221 ? 6.624 -18.445 -17.755 1.00 64.88 221 ASP A O 1
ATOM 1827 N N . ASP A 1 222 ? 6.093 -16.371 -18.392 1.00 79.88 222 ASP A N 1
ATOM 1828 C CA . ASP A 1 222 ? 6.688 -15.701 -17.235 1.00 79.88 222 ASP A CA 1
ATOM 1829 C C . ASP A 1 222 ? 5.869 -14.440 -16.920 1.00 79.88 222 ASP A C 1
ATOM 1831 O O . ASP A 1 222 ? 6.024 -13.408 -17.579 1.00 79.88 222 ASP A O 1
ATOM 1835 N N . ASP A 1 223 ? 4.962 -14.538 -15.938 1.00 83.25 223 ASP A N 1
ATOM 1836 C CA . ASP A 1 223 ? 4.076 -13.438 -15.529 1.00 83.25 223 ASP A CA 1
ATOM 1837 C C . ASP A 1 223 ? 4.871 -12.170 -15.172 1.00 83.25 223 ASP A C 1
ATOM 1839 O O . ASP A 1 223 ? 4.421 -11.069 -15.486 1.00 83.25 223 ASP A O 1
ATOM 1843 N N . ASP A 1 224 ? 6.077 -12.301 -14.596 1.00 85.38 224 ASP A N 1
ATOM 1844 C CA . ASP A 1 224 ? 6.922 -11.154 -14.250 1.00 85.38 224 ASP A CA 1
ATOM 1845 C C . ASP A 1 224 ? 7.446 -10.460 -15.508 1.00 85.38 224 ASP A C 1
ATOM 1847 O O . ASP A 1 224 ? 7.466 -9.225 -15.579 1.00 85.38 224 ASP A O 1
ATOM 1851 N N . LYS A 1 225 ? 7.873 -11.231 -16.514 1.00 86.81 225 LYS A N 1
ATOM 1852 C CA . LYS A 1 225 ? 8.331 -10.665 -17.789 1.00 86.81 225 LYS A CA 1
ATOM 1853 C C . LYS A 1 225 ? 7.182 -10.079 -18.588 1.00 86.81 225 LYS A C 1
ATOM 1855 O O . LYS A 1 225 ? 7.343 -8.980 -19.105 1.00 86.81 225 LYS A O 1
ATOM 1860 N N . VAL A 1 226 ? 6.034 -10.752 -18.653 1.00 88.12 226 VAL A N 1
ATOM 1861 C CA . VAL A 1 226 ? 4.835 -10.244 -19.339 1.00 88.12 226 VAL A CA 1
ATOM 1862 C C . VAL A 1 226 ? 4.369 -8.942 -18.694 1.00 88.12 226 VAL A C 1
ATOM 1864 O O . VAL A 1 226 ? 4.152 -7.948 -19.385 1.00 88.12 226 VAL A O 1
ATOM 1867 N N . TYR A 1 227 ? 4.303 -8.903 -17.364 1.00 87.69 227 TYR A N 1
ATOM 1868 C CA . TYR A 1 227 ? 3.970 -7.693 -16.624 1.00 87.69 227 TYR A CA 1
ATOM 1869 C C . TYR A 1 227 ? 4.956 -6.552 -16.919 1.00 87.69 227 TYR A C 1
ATOM 1871 O O . TYR A 1 227 ? 4.540 -5.444 -17.258 1.00 87.69 227 TYR A O 1
ATOM 1879 N N . ARG A 1 228 ? 6.272 -6.809 -16.849 1.00 88.06 228 ARG A N 1
ATOM 1880 C CA . ARG A 1 228 ? 7.301 -5.803 -17.179 1.00 88.06 228 ARG A CA 1
ATOM 1881 C C . ARG A 1 228 ? 7.228 -5.347 -18.634 1.00 88.06 228 ARG A C 1
ATOM 1883 O O . ARG A 1 228 ? 7.425 -4.164 -18.899 1.00 88.06 228 ARG A O 1
ATOM 1890 N N . PHE A 1 229 ? 6.949 -6.262 -19.555 1.00 90.31 229 PHE A N 1
ATOM 1891 C CA . PHE A 1 229 ? 6.821 -5.985 -20.980 1.00 90.31 229 PHE A CA 1
ATOM 1892 C C . PHE A 1 229 ? 5.673 -5.014 -21.256 1.00 90.31 229 PHE A C 1
ATOM 1894 O O . PHE A 1 229 ? 5.869 -3.997 -21.917 1.00 90.31 229 PHE A O 1
ATOM 1901 N N . ILE A 1 230 ? 4.496 -5.279 -20.686 1.00 88.75 230 ILE A N 1
ATOM 1902 C CA . ILE A 1 230 ? 3.324 -4.413 -20.853 1.00 88.75 230 ILE A CA 1
ATOM 1903 C C . ILE A 1 230 ? 3.537 -3.073 -20.136 1.00 88.75 230 ILE A C 1
ATOM 1905 O O . ILE A 1 230 ? 3.190 -2.027 -20.678 1.00 88.75 230 ILE A O 1
ATOM 1909 N N . LYS A 1 231 ? 4.136 -3.086 -18.936 1.00 87.06 231 LYS A N 1
ATOM 1910 C CA . LYS A 1 231 ? 4.327 -1.879 -18.117 1.00 87.06 231 LYS A CA 1
ATOM 1911 C C . LYS A 1 231 ? 5.401 -0.932 -18.646 1.00 87.06 231 LYS A C 1
ATOM 1913 O O . LYS A 1 231 ? 5.236 0.278 -18.535 1.00 87.06 231 LYS A O 1
ATOM 1918 N N . PHE A 1 232 ? 6.507 -1.465 -19.160 1.00 89.88 232 PHE A N 1
ATOM 1919 C CA . PHE A 1 232 ? 7.686 -0.681 -19.543 1.00 89.88 232 PHE A CA 1
ATOM 1920 C C . PHE A 1 232 ? 8.093 -0.912 -20.997 1.00 89.88 232 PHE A C 1
ATOM 1922 O O . PHE A 1 232 ? 8.345 0.053 -21.711 1.00 89.88 232 PHE A O 1
ATOM 1929 N N . GLY A 1 233 ? 8.108 -2.166 -21.454 1.00 90.12 233 GLY A N 1
ATOM 1930 C CA . GLY A 1 233 ? 8.610 -2.536 -22.781 1.00 90.12 233 GLY A CA 1
ATOM 1931 C C . GLY A 1 233 ? 7.902 -1.813 -23.925 1.00 90.12 233 GLY A C 1
ATOM 1932 O O . GLY A 1 233 ? 8.562 -1.196 -24.755 1.00 90.12 233 GLY A O 1
ATOM 1933 N N . ILE A 1 234 ? 6.565 -1.807 -23.933 1.00 91.06 234 ILE A N 1
ATOM 1934 C CA . ILE A 1 234 ? 5.781 -1.127 -24.981 1.00 91.06 234 ILE A CA 1
ATOM 1935 C C . ILE A 1 234 ? 6.079 0.382 -25.012 1.00 91.06 234 ILE A C 1
ATOM 1937 O O . ILE A 1 234 ? 6.293 0.941 -26.086 1.00 91.06 234 ILE A O 1
ATOM 1941 N N . LEU A 1 235 ? 6.139 1.031 -23.845 1.00 91.19 235 LEU A N 1
ATOM 1942 C CA . LEU A 1 235 ? 6.448 2.462 -23.723 1.00 91.19 235 LEU A CA 1
ATOM 1943 C C . LEU A 1 235 ? 7.866 2.791 -24.212 1.00 91.19 235 LEU A C 1
ATOM 1945 O O . LEU A 1 235 ? 8.060 3.768 -24.932 1.00 91.19 235 LEU A O 1
ATOM 1949 N N . GLU A 1 236 ? 8.860 1.975 -23.854 1.00 93.31 236 GLU A N 1
ATOM 1950 C CA . GLU A 1 236 ? 10.237 2.163 -24.320 1.00 93.31 236 GLU A CA 1
ATOM 1951 C C . GLU A 1 236 ? 10.371 1.949 -25.834 1.00 93.31 236 GLU A C 1
ATOM 1953 O O . GLU A 1 236 ? 11.138 2.657 -26.490 1.00 93.31 236 GLU A O 1
ATOM 1958 N N . MET A 1 237 ? 9.619 1.003 -26.402 1.00 93.44 237 MET A N 1
ATOM 1959 C CA . MET A 1 237 ? 9.573 0.763 -27.846 1.00 93.44 237 MET A CA 1
ATOM 1960 C C . MET A 1 237 ? 8.949 1.947 -28.593 1.00 93.44 237 MET A C 1
ATOM 1962 O O . MET A 1 237 ? 9.523 2.409 -29.577 1.00 93.44 237 MET A O 1
ATOM 1966 N N . GLN A 1 238 ? 7.843 2.500 -28.084 1.00 92.81 238 GLN A N 1
ATOM 1967 C CA . GLN A 1 238 ? 7.173 3.680 -28.653 1.00 92.81 238 GLN A CA 1
ATOM 1968 C C . GLN A 1 238 ? 8.060 4.930 -28.679 1.00 92.81 238 GLN A C 1
ATOM 1970 O O . GLN A 1 238 ? 7.870 5.807 -29.515 1.00 92.81 238 GLN A O 1
ATOM 1975 N N . ALA A 1 239 ? 9.047 5.023 -27.785 1.00 92.25 239 ALA A N 1
ATOM 1976 C CA . ALA A 1 239 ? 9.995 6.134 -27.777 1.00 92.25 239 ALA A CA 1
ATOM 1977 C C . ALA A 1 239 ? 11.015 6.081 -28.932 1.00 92.25 239 ALA A C 1
ATOM 1979 O O . ALA A 1 239 ? 11.703 7.073 -29.176 1.00 92.25 239 ALA A O 1
ATOM 1980 N N . LYS A 1 240 ? 11.162 4.934 -29.611 1.00 89.94 240 LYS A N 1
ATOM 1981 C CA . LYS A 1 240 ? 12.204 4.696 -30.627 1.00 89.94 240 LYS A CA 1
ATOM 1982 C C . LYS A 1 240 ? 11.684 4.182 -31.972 1.00 89.94 240 LYS A C 1
ATOM 1984 O O . LYS A 1 240 ? 12.443 4.198 -32.939 1.00 89.94 240 LYS A O 1
ATOM 1989 N N . ALA A 1 241 ? 10.448 3.695 -32.025 1.00 92.88 241 ALA A N 1
ATOM 1990 C CA . ALA A 1 241 ? 9.844 3.067 -33.193 1.00 92.88 241 ALA A CA 1
ATOM 1991 C C . ALA A 1 241 ? 8.322 3.266 -33.192 1.00 92.88 241 ALA A C 1
ATOM 1993 O O . ALA A 1 241 ? 7.710 3.447 -32.137 1.00 92.88 241 ALA A O 1
ATOM 1994 N N . ASP A 1 242 ? 7.709 3.160 -34.368 1.00 94.19 242 ASP A N 1
ATOM 1995 C CA . ASP A 1 242 ? 6.256 3.132 -34.499 1.00 94.19 242 ASP A CA 1
ATOM 1996 C C . ASP A 1 242 ? 5.736 1.746 -34.094 1.00 94.19 242 ASP A C 1
ATOM 1998 O O . ASP A 1 242 ? 6.051 0.736 -34.726 1.00 94.19 242 ASP A O 1
ATOM 2002 N N . VAL A 1 243 ? 4.964 1.682 -33.005 1.00 95.44 243 VAL A N 1
ATOM 2003 C CA . VAL A 1 243 ? 4.497 0.415 -32.415 1.00 95.44 243 VAL A CA 1
ATOM 2004 C C . VAL A 1 243 ? 3.026 0.164 -32.743 1.00 95.44 243 VAL A C 1
ATOM 2006 O O . VAL A 1 243 ? 2.142 0.924 -32.341 1.00 95.44 243 VAL A O 1
ATOM 2009 N N . PHE A 1 244 ? 2.754 -0.964 -33.393 1.00 94.12 244 PHE A N 1
ATOM 2010 C CA . PHE A 1 244 ? 1.421 -1.452 -33.729 1.00 94.12 244 PHE A CA 1
ATOM 2011 C C . PHE A 1 244 ? 1.039 -2.606 -32.802 1.00 94.12 244 PHE A C 1
ATOM 2013 O O . PHE A 1 244 ? 1.749 -3.604 -32.718 1.00 94.12 244 PHE A O 1
ATOM 2020 N N . ILE A 1 245 ? -0.091 -2.477 -32.104 1.00 92.81 245 ILE A N 1
ATOM 2021 C CA . ILE A 1 245 ? -0.538 -3.426 -31.073 1.00 92.81 245 ILE A CA 1
ATOM 2022 C C . ILE A 1 245 ? -1.871 -4.041 -31.498 1.00 92.81 245 ILE A C 1
ATOM 2024 O O . ILE A 1 245 ? -2.817 -3.308 -31.807 1.00 92.81 245 ILE A O 1
ATOM 2028 N N . SER A 1 246 ? -1.965 -5.371 -31.479 1.00 92.12 246 SER A N 1
ATOM 2029 C CA . SER A 1 246 ? -3.200 -6.088 -31.808 1.00 92.12 246 SER A CA 1
ATOM 2030 C C . SER A 1 246 ? -4.302 -5.927 -30.752 1.00 92.12 246 SER A C 1
ATOM 2032 O O . SER A 1 246 ? -4.045 -5.648 -29.580 1.00 92.12 246 SER A O 1
ATOM 2034 N N . GLU A 1 247 ? -5.563 -6.137 -31.148 1.00 87.25 247 GLU A N 1
ATOM 2035 C CA . GLU A 1 247 ? -6.713 -6.051 -30.232 1.00 87.25 247 GLU A CA 1
ATOM 2036 C C . GLU A 1 247 ? -6.652 -7.085 -29.097 1.00 87.25 247 GLU A C 1
ATOM 2038 O O . GLU A 1 247 ? -7.109 -6.808 -27.989 1.00 87.25 247 GLU A O 1
ATOM 2043 N N . SER A 1 248 ? -6.064 -8.261 -29.336 1.00 86.12 248 SER A N 1
ATOM 2044 C CA . SER A 1 248 ? -5.860 -9.277 -28.297 1.00 86.12 248 SER A CA 1
ATOM 2045 C C . SER A 1 248 ? -4.892 -8.786 -27.224 1.00 86.12 248 SER A C 1
ATOM 2047 O O . SER A 1 248 ? -5.194 -8.892 -26.038 1.00 86.12 248 SER A O 1
ATOM 2049 N N . LEU A 1 249 ? -3.779 -8.167 -27.628 1.00 85.75 249 LEU A N 1
ATOM 2050 C CA . LEU A 1 249 ? -2.795 -7.625 -26.693 1.00 85.75 249 LEU A CA 1
ATOM 2051 C C . LEU A 1 249 ? -3.322 -6.379 -25.960 1.00 85.75 249 LEU A C 1
ATOM 2053 O O . LEU A 1 249 ? -3.073 -6.223 -24.768 1.00 85.75 249 LEU A O 1
ATOM 2057 N N . LYS A 1 250 ? -4.143 -5.539 -26.611 1.00 84.88 250 LYS A N 1
ATOM 2058 C CA . LYS A 1 250 ? -4.809 -4.385 -25.966 1.00 84.88 250 LYS A CA 1
ATOM 2059 C C . LYS A 1 250 ? -5.766 -4.768 -24.833 1.00 84.88 250 LYS A C 1
ATOM 2061 O O . LYS A 1 250 ? -6.063 -3.925 -23.983 1.00 84.88 250 LYS A O 1
ATOM 2066 N N . LYS A 1 251 ? -6.280 -6.004 -24.817 1.00 82.62 251 LYS A N 1
ATOM 2067 C CA . LYS A 1 251 ? -7.114 -6.504 -23.709 1.00 82.62 251 LYS A CA 1
ATOM 2068 C C . LYS A 1 251 ? -6.308 -6.706 -22.431 1.00 82.62 251 LYS A C 1
ATOM 2070 O O . LYS A 1 251 ? -6.886 -6.618 -21.353 1.00 82.62 251 LYS A O 1
ATOM 2075 N N . LEU A 1 252 ? -4.998 -6.946 -22.528 1.00 80.88 252 LEU A N 1
ATOM 2076 C CA . LEU A 1 252 ? -4.129 -7.031 -21.360 1.00 80.88 252 LEU A CA 1
ATOM 2077 C C . LEU A 1 252 ? -3.856 -5.630 -20.820 1.00 80.88 252 LEU A C 1
ATOM 2079 O O . LEU A 1 252 ? -2.908 -4.950 -21.207 1.00 80.88 252 LEU A O 1
ATOM 2083 N N . LYS A 1 253 ? -4.719 -5.199 -19.906 1.00 79.31 253 LYS A N 1
ATOM 2084 C CA . LYS A 1 253 ? -4.572 -3.931 -19.200 1.00 79.31 253 LYS A CA 1
ATOM 2085 C C . LYS A 1 253 ? -3.885 -4.141 -17.861 1.00 79.31 253 LYS A C 1
ATOM 2087 O O . LYS A 1 253 ? -4.090 -5.153 -17.188 1.00 79.31 253 LYS A O 1
ATOM 2092 N N . ILE A 1 254 ? -3.080 -3.150 -17.492 1.00 81.88 254 ILE A N 1
ATOM 2093 C CA . ILE A 1 254 ? -2.564 -3.000 -16.137 1.00 81.88 254 ILE A CA 1
ATOM 2094 C C . ILE A 1 254 ? -3.433 -1.953 -15.449 1.00 81.88 254 ILE A C 1
ATOM 2096 O O . ILE A 1 254 ? -3.394 -0.775 -15.806 1.00 81.88 254 ILE A O 1
ATOM 2100 N N . HIS A 1 255 ? -4.219 -2.390 -14.472 1.00 79.62 255 HIS A N 1
ATOM 2101 C CA . HIS A 1 255 ? -4.968 -1.503 -13.592 1.00 79.62 255 HIS A CA 1
ATOM 2102 C C . HIS A 1 255 ? -4.004 -0.983 -12.528 1.00 79.62 255 HIS A C 1
ATOM 2104 O O . HIS A 1 255 ? -3.455 -1.753 -11.736 1.00 79.62 255 HIS A O 1
ATOM 2110 N N . SER A 1 256 ? -3.755 0.322 -12.549 1.00 72.00 256 SER A N 1
ATOM 2111 C CA . SER A 1 256 ? -2.873 1.010 -11.608 1.00 72.00 256 SER A CA 1
ATOM 2112 C C . SER A 1 256 ? -3.631 2.183 -11.002 1.00 72.00 256 SER A C 1
ATOM 2114 O O . SER A 1 256 ? -4.487 2.766 -11.671 1.00 72.00 256 SER A O 1
ATOM 2116 N N . GLN A 1 257 ? -3.327 2.525 -9.745 1.00 68.50 257 GLN A N 1
ATOM 2117 C CA . GLN A 1 257 ? -3.983 3.624 -9.033 1.00 68.50 257 GLN A CA 1
ATOM 2118 C C . GLN A 1 257 ? -5.491 3.405 -8.907 1.00 68.50 257 GLN A C 1
ATOM 2120 O O . GLN A 1 257 ? -6.284 4.296 -9.213 1.00 68.50 257 GLN A O 1
ATOM 2125 N N . THR A 1 258 ? -5.892 2.212 -8.460 1.00 68.38 258 THR A N 1
ATOM 2126 C CA . THR A 1 258 ? -7.317 1.915 -8.262 1.00 68.38 258 THR A CA 1
ATOM 2127 C C . THR A 1 258 ? -7.856 2.902 -7.229 1.00 68.38 258 THR A C 1
ATOM 2129 O O . THR A 1 258 ? -7.413 2.885 -6.075 1.00 68.38 258 THR A O 1
ATOM 2132 N N . ARG A 1 259 ? -8.767 3.799 -7.629 1.00 73.56 259 ARG A N 1
ATOM 2133 C CA . ARG A 1 259 ? -9.361 4.752 -6.689 1.00 73.56 259 ARG A CA 1
ATOM 2134 C C . ARG A 1 259 ? -10.518 4.063 -5.999 1.00 73.56 259 ARG A C 1
ATOM 2136 O O . ARG A 1 259 ? -11.432 3.537 -6.634 1.00 73.56 259 ARG A O 1
ATOM 2143 N N . ILE A 1 260 ? -10.448 4.046 -4.677 1.00 77.94 260 ILE A N 1
ATOM 2144 C CA . ILE A 1 260 ? -11.477 3.455 -3.836 1.00 77.94 260 ILE A CA 1
ATOM 2145 C C . ILE A 1 260 ? -12.056 4.581 -2.998 1.00 77.94 260 ILE A C 1
ATOM 2147 O O . ILE A 1 260 ? -11.363 5.156 -2.155 1.00 77.94 260 ILE A O 1
ATOM 2151 N N . SER A 1 261 ? -13.325 4.878 -3.252 1.00 83.06 261 SER A N 1
ATOM 2152 C CA . SER A 1 261 ? -14.097 5.827 -2.467 1.00 83.06 261 SER A CA 1
ATOM 2153 C C . SER A 1 261 ? -14.940 5.065 -1.452 1.00 83.06 261 SER A C 1
ATOM 2155 O O . SER A 1 261 ? -15.603 4.076 -1.777 1.00 83.06 261 SER A O 1
ATOM 2157 N N . ILE A 1 262 ? -14.902 5.522 -0.207 1.00 86.12 262 ILE A N 1
ATOM 2158 C CA . ILE A 1 262 ? -15.646 4.949 0.911 1.00 86.12 262 ILE A CA 1
ATOM 2159 C C . ILE A 1 262 ? -16.602 6.021 1.417 1.00 86.12 262 ILE A C 1
ATOM 2161 O O . ILE A 1 262 ? -16.197 6.952 2.111 1.00 86.12 262 ILE A O 1
ATOM 2165 N N . GLY A 1 263 ? -17.876 5.895 1.061 1.00 85.50 263 GLY A N 1
ATOM 2166 C CA . GLY A 1 263 ? -18.944 6.689 1.655 1.00 85.50 263 GLY A CA 1
ATOM 2167 C C . GLY A 1 263 ? -19.195 6.232 3.087 1.00 85.50 263 GLY A C 1
ATOM 2168 O O . GLY A 1 263 ? -19.296 5.030 3.332 1.00 85.50 263 GLY A O 1
ATOM 2169 N N . VAL A 1 264 ? -19.288 7.171 4.025 1.00 87.50 264 VAL A N 1
ATOM 2170 C CA . VAL A 1 264 ? -19.557 6.884 5.437 1.00 87.50 264 VAL A CA 1
ATOM 2171 C C . VAL A 1 264 ? -20.745 7.709 5.903 1.00 87.50 264 VAL A C 1
ATOM 2173 O O . VAL A 1 264 ? -20.698 8.941 5.878 1.00 87.50 264 VAL A O 1
ATOM 2176 N N . SER A 1 265 ? -21.775 7.018 6.377 1.00 85.06 265 SER A N 1
ATOM 2177 C CA . SER A 1 265 ? -22.953 7.607 7.003 1.00 85.06 265 SER A CA 1
ATOM 2178 C C . SER A 1 265 ? -23.241 6.943 8.348 1.00 85.06 265 SER A C 1
ATOM 2180 O O . SER A 1 265 ? -22.708 5.878 8.672 1.00 85.06 265 SER A O 1
ATOM 2182 N N . VAL A 1 266 ? -24.060 7.599 9.167 1.00 82.25 266 VAL A N 1
ATOM 2183 C CA . VAL A 1 266 ? -24.502 7.078 10.465 1.00 82.25 266 VAL A CA 1
ATOM 2184 C C . VAL A 1 266 ? -25.984 6.744 10.369 1.00 82.25 266 VAL A C 1
ATOM 2186 O O . VAL A 1 266 ? -26.790 7.610 10.026 1.00 82.25 266 VAL A O 1
ATOM 2189 N N . ASN A 1 267 ? -26.344 5.504 10.695 1.00 77.81 267 ASN A N 1
ATOM 2190 C CA . ASN A 1 267 ? -27.723 5.042 10.778 1.00 77.81 267 ASN A CA 1
ATOM 2191 C C . ASN A 1 267 ? -27.978 4.428 12.162 1.00 77.81 267 ASN A C 1
ATOM 2193 O O . ASN A 1 267 ? -27.540 3.312 12.451 1.00 77.81 267 ASN A O 1
ATOM 2197 N N . HIS A 1 268 ? -28.680 5.175 13.019 1.00 71.62 268 HIS A N 1
ATOM 2198 C CA . HIS A 1 268 ? -28.843 4.864 14.443 1.00 71.62 268 HIS A CA 1
ATOM 2199 C C . HIS A 1 268 ? -27.488 4.602 15.125 1.00 71.62 268 HIS A C 1
ATOM 2201 O O . HIS A 1 268 ? -26.651 5.501 15.174 1.00 71.62 268 HIS A O 1
ATOM 2207 N N . ASP A 1 269 ? -27.263 3.375 15.601 1.00 69.38 269 ASP A N 1
ATOM 2208 C CA . ASP A 1 269 ? -26.070 2.968 16.352 1.00 69.38 269 ASP A CA 1
ATOM 2209 C C . ASP A 1 269 ? -24.963 2.374 15.458 1.00 69.38 269 ASP A C 1
ATOM 2211 O O . ASP A 1 269 ? -23.909 1.942 15.942 1.00 69.38 269 ASP A O 1
ATOM 2215 N N . LEU A 1 270 ? -25.196 2.313 14.142 1.00 81.69 270 LEU A N 1
ATOM 2216 C CA . LEU A 1 270 ? -24.297 1.695 13.172 1.00 81.69 270 LEU A CA 1
ATOM 2217 C C . LEU A 1 270 ? -23.770 2.728 12.177 1.00 81.69 270 LEU A C 1
ATOM 2219 O O . LEU A 1 270 ? -24.480 3.626 11.726 1.00 81.69 270 LEU A O 1
ATOM 2223 N N . LEU A 1 271 ? -22.502 2.577 11.804 1.00 84.50 271 LEU A N 1
ATOM 2224 C CA . LEU A 1 271 ? -21.940 3.261 10.648 1.00 84.50 271 LEU A CA 1
ATOM 2225 C C . LEU A 1 271 ? -22.227 2.412 9.429 1.00 84.50 271 LEU A C 1
ATOM 2227 O O . LEU A 1 271 ? -21.867 1.234 9.395 1.00 84.50 271 LEU A O 1
ATOM 2231 N N . GLN A 1 272 ? -22.814 3.035 8.425 1.00 87.62 272 GLN A N 1
ATOM 2232 C CA . GLN A 1 272 ? -23.007 2.425 7.132 1.00 87.62 272 GLN A CA 1
ATOM 2233 C C . GLN A 1 272 ? -21.873 2.879 6.213 1.00 87.62 272 GLN A C 1
ATOM 2235 O O . GLN A 1 272 ? -21.652 4.069 5.984 1.00 87.62 272 GLN A O 1
ATOM 2240 N N . LEU A 1 273 ? -21.121 1.907 5.712 1.00 88.12 273 LEU A N 1
ATOM 2241 C CA . LEU A 1 273 ? -20.040 2.101 4.760 1.00 88.12 273 LEU A CA 1
ATOM 2242 C C . LEU A 1 273 ? -20.513 1.710 3.369 1.00 88.12 273 LEU A C 1
ATOM 2244 O O . LEU A 1 273 ? -21.065 0.626 3.199 1.00 88.12 273 LEU A O 1
ATOM 2248 N N . ASN A 1 274 ? -20.225 2.548 2.380 1.00 87.12 274 ASN A N 1
ATOM 2249 C CA . ASN A 1 274 ? -20.476 2.283 0.970 1.00 87.12 274 ASN A CA 1
ATOM 2250 C C . ASN A 1 274 ? -19.156 2.329 0.199 1.00 87.12 274 ASN A C 1
ATOM 2252 O O . ASN A 1 274 ? -18.586 3.395 -0.013 1.00 87.12 274 ASN A O 1
ATOM 2256 N N . LEU A 1 275 ? -18.666 1.160 -0.207 1.00 85.12 275 LEU A N 1
ATOM 2257 C CA . LEU A 1 275 ? -17.430 1.012 -0.971 1.00 85.12 275 LEU A CA 1
ATOM 2258 C C . LEU A 1 275 ? -17.722 1.109 -2.469 1.00 85.12 275 LEU A C 1
ATOM 2260 O O . LEU A 1 275 ? -18.532 0.347 -2.998 1.00 85.12 275 LEU A O 1
ATOM 2264 N N . VAL A 1 276 ? -17.019 2.003 -3.159 1.00 82.94 276 VAL A N 1
ATOM 2265 C CA . VAL A 1 276 ? -17.091 2.168 -4.613 1.00 82.94 276 VAL A CA 1
ATOM 2266 C C . VAL A 1 276 ? -15.676 2.165 -5.180 1.00 82.94 276 VAL A C 1
ATOM 2268 O O . VAL A 1 276 ? -14.784 2.824 -4.652 1.00 82.94 276 VAL A O 1
ATOM 2271 N N . SER A 1 277 ? -15.469 1.417 -6.261 1.00 81.19 277 SER A N 1
ATOM 2272 C CA . SER A 1 277 ? -14.231 1.438 -7.041 1.00 81.19 277 SER A CA 1
ATOM 2273 C C . SER A 1 277 ? -14.551 1.769 -8.494 1.00 81.19 277 SER A C 1
ATOM 2275 O O . SER A 1 277 ? -15.606 1.392 -9.006 1.00 81.19 277 SER A O 1
ATOM 2277 N N . ASP A 1 278 ? -13.650 2.511 -9.125 1.00 76.38 278 ASP A N 1
ATOM 2278 C CA . ASP A 1 278 ? -13.770 3.019 -10.488 1.00 76.38 278 ASP A CA 1
ATOM 2279 C C . ASP A 1 278 ? -13.409 1.979 -11.562 1.00 76.38 278 ASP A C 1
ATOM 2281 O O . ASP A 1 278 ? -14.132 1.828 -12.545 1.00 76.38 278 ASP A O 1
ATOM 2285 N N . GLN A 1 279 ? -12.301 1.258 -11.375 1.00 71.62 279 GLN A N 1
ATOM 2286 C CA . GLN A 1 279 ? -11.726 0.363 -12.385 1.00 71.62 279 GLN A CA 1
ATOM 2287 C C . GLN A 1 279 ? -12.044 -1.115 -12.138 1.00 71.62 279 GLN A C 1
ATOM 2289 O O . GLN A 1 279 ? -12.169 -1.883 -13.093 1.00 71.62 279 GLN A O 1
ATOM 2294 N N . ILE A 1 280 ? -12.181 -1.533 -10.873 1.00 78.12 280 ILE A N 1
ATOM 2295 C CA . ILE A 1 280 ? -12.257 -2.950 -10.494 1.00 78.12 280 ILE A CA 1
ATOM 2296 C C . ILE A 1 280 ? -13.501 -3.203 -9.642 1.00 78.12 280 ILE A C 1
ATOM 2298 O O . ILE A 1 280 ? -13.771 -2.515 -8.664 1.00 78.12 280 ILE A O 1
ATOM 2302 N N . ASN A 1 281 ? -14.258 -4.254 -9.958 1.00 83.56 281 ASN A N 1
ATOM 2303 C CA . ASN A 1 281 ? -15.401 -4.637 -9.132 1.00 83.56 281 ASN A CA 1
ATOM 2304 C C . ASN A 1 281 ? -14.939 -5.153 -7.752 1.00 83.56 281 ASN A C 1
ATOM 2306 O O . ASN A 1 281 ? -13.984 -5.925 -7.651 1.00 83.56 281 ASN A O 1
ATOM 2310 N N . LEU A 1 282 ? -15.688 -4.833 -6.693 1.00 81.31 282 LEU A N 1
ATOM 2311 C CA . LEU A 1 282 ? -15.497 -5.335 -5.326 1.00 81.31 282 LEU A CA 1
ATOM 2312 C C . LEU A 1 282 ? -15.309 -6.860 -5.230 1.00 81.31 282 LEU A C 1
ATOM 2314 O O . LEU A 1 282 ? -14.545 -7.325 -4.387 1.00 81.31 282 LEU A O 1
ATOM 2318 N N . LYS A 1 283 ? -15.950 -7.655 -6.102 1.00 83.31 283 LYS A N 1
ATOM 2319 C CA . LYS A 1 283 ? -15.719 -9.115 -6.179 1.00 83.31 283 LYS A CA 1
ATOM 2320 C C . LYS A 1 283 ? -14.272 -9.459 -6.530 1.00 83.31 283 LYS A C 1
ATOM 2322 O O . LYS A 1 283 ? -13.672 -10.319 -5.889 1.00 83.31 283 LYS A O 1
ATOM 2327 N N . GLN A 1 284 ? -13.732 -8.798 -7.551 1.00 82.69 284 GLN A N 1
ATOM 2328 C CA . GLN A 1 284 ? -12.358 -8.998 -8.007 1.00 82.69 284 GLN A CA 1
ATOM 2329 C C . GLN A 1 284 ? -11.368 -8.436 -6.984 1.00 82.69 284 GLN A C 1
ATOM 2331 O O . GLN A 1 284 ? -10.406 -9.120 -6.652 1.00 82.69 284 GLN A O 1
ATOM 2336 N N . LEU A 1 285 ? -11.652 -7.263 -6.401 1.00 82.88 285 LEU A N 1
ATOM 2337 C CA . LEU A 1 285 ? -10.859 -6.704 -5.300 1.00 82.88 285 LEU A CA 1
ATOM 2338 C C . LEU A 1 285 ? -10.800 -7.657 -4.106 1.00 82.88 285 LEU A C 1
ATOM 2340 O O . LEU A 1 285 ? -9.724 -7.909 -3.577 1.00 82.88 285 LEU A O 1
ATOM 2344 N N . ASN A 1 286 ? -11.921 -8.262 -3.714 1.00 84.88 286 ASN A N 1
ATOM 2345 C CA . ASN A 1 286 ? -11.914 -9.235 -2.630 1.00 84.88 286 ASN A CA 1
ATOM 2346 C C . ASN A 1 286 ? -11.086 -10.488 -2.965 1.00 84.88 286 ASN A C 1
ATOM 2348 O O . ASN A 1 286 ? -10.433 -11.030 -2.075 1.00 84.88 286 ASN A O 1
ATOM 2352 N N . GLU A 1 287 ? -11.088 -10.945 -4.225 1.00 83.94 287 GLU A N 1
ATOM 2353 C CA . GLU A 1 287 ? -10.225 -12.049 -4.668 1.00 83.94 287 GLU A CA 1
ATOM 2354 C C . GLU A 1 287 ? -8.740 -11.667 -4.559 1.00 83.94 287 GLU A C 1
ATOM 2356 O O . GLU A 1 287 ? -7.964 -12.436 -3.988 1.00 83.94 287 GLU A O 1
ATOM 2361 N N . ILE A 1 288 ? -8.364 -10.466 -5.012 1.00 84.31 288 ILE A N 1
ATOM 2362 C CA . ILE A 1 288 ? -7.000 -9.925 -4.888 1.00 84.31 288 ILE A CA 1
ATOM 2363 C C . ILE A 1 288 ? -6.586 -9.873 -3.413 1.00 84.31 288 ILE A C 1
ATOM 2365 O O . ILE A 1 288 ? -5.560 -10.437 -3.041 1.00 84.31 288 ILE A O 1
ATOM 2369 N N . LEU A 1 289 ? -7.421 -9.275 -2.557 1.00 82.31 289 LEU A N 1
ATOM 2370 C CA . LEU A 1 289 ? -7.159 -9.138 -1.123 1.00 82.31 289 LEU A CA 1
ATOM 2371 C C . LEU A 1 289 ? -7.061 -10.491 -0.407 1.00 82.31 289 LEU A C 1
ATOM 2373 O O . LEU A 1 289 ? -6.283 -10.636 0.526 1.00 82.31 289 LEU A O 1
ATOM 2377 N N . SER A 1 290 ? -7.819 -11.505 -0.840 1.00 81.19 290 SER A N 1
ATOM 2378 C CA . SER A 1 290 ? -7.758 -12.847 -0.237 1.00 81.19 290 SER A CA 1
ATOM 2379 C C . SER A 1 290 ? -6.438 -13.580 -0.490 1.00 81.19 290 SER A C 1
ATOM 2381 O O . SER A 1 290 ? -6.082 -14.479 0.268 1.00 81.19 290 SER A O 1
ATOM 2383 N N . LYS A 1 291 ? -5.717 -13.202 -1.551 1.00 79.94 291 LYS A N 1
ATOM 2384 C CA . LYS A 1 291 ? -4.413 -13.763 -1.934 1.00 79.94 291 LYS A CA 1
ATOM 2385 C C . LYS A 1 291 ? -3.297 -12.720 -1.849 1.00 79.94 291 LYS A C 1
ATOM 2387 O O . LYS A 1 291 ? -2.249 -12.893 -2.472 1.00 79.94 291 LYS A O 1
ATOM 2392 N N . TYR A 1 292 ? -3.548 -11.631 -1.129 1.00 78.38 292 TYR A N 1
ATOM 2393 C CA . TYR A 1 292 ? -2.612 -10.533 -0.990 1.00 78.38 292 TYR A CA 1
ATOM 2394 C C . TYR A 1 292 ? -1.335 -11.014 -0.294 1.00 78.38 292 TYR A C 1
ATOM 2396 O O . TYR A 1 292 ? -1.376 -11.619 0.776 1.00 78.38 292 TYR A O 1
ATOM 2404 N N . ASP A 1 293 ? -0.200 -10.732 -0.927 1.00 72.94 293 ASP A N 1
ATOM 2405 C CA . ASP A 1 293 ? 1.134 -10.942 -0.380 1.00 72.94 293 ASP A CA 1
ATOM 2406 C C . ASP A 1 293 ? 1.889 -9.609 -0.494 1.00 72.94 293 ASP A C 1
ATOM 2408 O O . ASP A 1 293 ? 2.127 -9.162 -1.621 1.00 72.94 293 ASP A O 1
ATOM 2412 N N . PRO A 1 294 ? 2.292 -8.980 0.629 1.00 69.50 294 PRO A N 1
ATOM 2413 C CA . PRO A 1 294 ? 3.000 -7.698 0.628 1.00 69.50 294 PRO A CA 1
ATOM 2414 C C . PRO A 1 294 ? 4.291 -7.688 -0.200 1.00 69.50 294 PRO A C 1
ATOM 2416 O O . PRO A 1 294 ? 4.796 -6.623 -0.545 1.00 69.50 294 PRO A O 1
ATOM 2419 N N . LYS A 1 295 ? 4.872 -8.860 -0.495 1.00 74.69 295 LYS A N 1
ATOM 2420 C CA . LYS A 1 295 ? 6.108 -8.975 -1.282 1.00 74.69 295 LYS A CA 1
ATOM 2421 C C . LYS A 1 295 ? 5.865 -8.960 -2.791 1.00 74.69 295 LYS A C 1
ATOM 2423 O O . LYS A 1 295 ? 6.819 -8.773 -3.550 1.00 74.69 295 LYS A O 1
ATOM 2428 N N . LYS A 1 296 ? 4.628 -9.183 -3.241 1.00 80.44 296 LYS A N 1
ATOM 2429 C CA . LYS A 1 296 ? 4.279 -9.191 -4.664 1.00 80.44 296 LYS A CA 1
ATOM 2430 C C . LYS A 1 296 ? 3.958 -7.780 -5.142 1.00 80.44 296 LYS A C 1
ATOM 2432 O O . LYS A 1 296 ? 3.328 -7.002 -4.440 1.00 80.44 296 LYS A O 1
ATOM 2437 N N . LYS A 1 297 ? 4.397 -7.459 -6.362 1.00 82.69 297 LYS A N 1
ATOM 2438 C CA . LYS A 1 297 ? 4.197 -6.133 -6.976 1.00 82.69 297 LYS A CA 1
ATOM 2439 C C . LYS A 1 297 ? 2.896 -6.023 -7.770 1.00 82.69 297 LYS A C 1
ATOM 2441 O O . LYS A 1 297 ? 2.442 -4.916 -8.036 1.00 82.69 297 LYS A O 1
ATOM 2446 N N . TYR A 1 298 ? 2.313 -7.153 -8.155 1.00 85.81 298 TYR A N 1
ATOM 2447 C CA . TYR A 1 298 ? 1.089 -7.214 -8.944 1.00 85.81 298 TYR A CA 1
ATOM 2448 C C . TYR A 1 298 ? 0.297 -8.490 -8.636 1.00 85.81 298 TYR A C 1
ATOM 2450 O O . TYR A 1 298 ? 0.817 -9.446 -8.050 1.00 85.81 298 TYR A O 1
ATOM 2458 N N . TYR A 1 299 ? -0.958 -8.512 -9.081 1.00 84.38 299 TYR A N 1
ATOM 2459 C CA . TYR A 1 299 ? -1.826 -9.683 -9.099 1.00 84.38 299 TYR A CA 1
ATOM 2460 C C . TYR A 1 299 ? -2.417 -9.892 -10.498 1.00 84.38 299 TYR A C 1
ATOM 2462 O O . TYR A 1 299 ? -2.887 -8.940 -11.119 1.00 84.38 299 TYR A O 1
ATOM 2470 N N . ARG A 1 300 ? -2.423 -11.139 -10.986 1.00 84.94 300 ARG A N 1
ATOM 2471 C CA . ARG A 1 300 ? -2.997 -11.508 -12.287 1.00 84.94 300 ARG A CA 1
ATOM 2472 C C . ARG A 1 300 ? -4.443 -11.988 -12.134 1.00 84.94 300 ARG A C 1
ATOM 2474 O O . ARG A 1 300 ? -4.720 -12.945 -11.409 1.00 84.94 300 ARG A O 1
ATOM 2481 N N . LEU A 1 301 ? -5.372 -11.316 -12.808 1.00 81.19 301 LEU A N 1
ATOM 2482 C CA . LEU A 1 301 ? -6.792 -11.662 -12.834 1.00 81.19 301 LEU A CA 1
ATOM 2483 C C . LEU A 1 301 ? -7.050 -12.890 -13.717 1.00 81.19 301 LEU A C 1
ATOM 2485 O O . LEU A 1 301 ? -6.292 -13.200 -14.632 1.00 81.19 301 LEU A O 1
ATOM 2489 N N . LYS A 1 302 ? -8.191 -13.557 -13.500 1.00 79.44 302 LYS A N 1
ATOM 2490 C CA . LYS A 1 302 ? -8.651 -14.669 -14.357 1.00 79.44 302 LYS A CA 1
ATOM 2491 C C . LYS A 1 302 ? -8.918 -14.250 -15.806 1.00 79.44 302 LYS A C 1
ATOM 2493 O O . LYS A 1 302 ? -8.917 -15.101 -16.682 1.00 79.44 302 LYS A O 1
ATOM 2498 N N . SER A 1 303 ? -9.154 -12.959 -16.045 1.00 74.44 303 SER A N 1
ATOM 2499 C CA . SER A 1 303 ? -9.264 -12.365 -17.383 1.00 74.44 303 SER A CA 1
ATOM 2500 C C . SER A 1 303 ? -7.916 -12.245 -18.105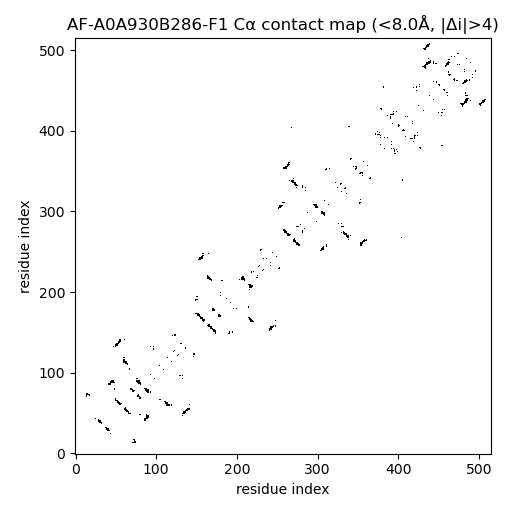 1.00 74.44 303 SER A C 1
ATOM 2502 O O . SER A 1 303 ? -7.900 -11.913 -19.283 1.00 74.44 303 SER A O 1
ATOM 2504 N N . GLY A 1 304 ? -6.795 -12.478 -17.414 1.00 76.44 304 GLY A N 1
ATOM 2505 C CA . GLY A 1 304 ? -5.440 -12.273 -17.924 1.00 76.44 304 GLY A CA 1
ATOM 2506 C C . GLY A 1 304 ? -4.854 -10.894 -17.608 1.00 76.44 304 GLY A C 1
ATOM 2507 O O . GLY A 1 304 ? -3.637 -10.752 -17.664 1.00 76.44 304 GLY A O 1
ATOM 2508 N N . GLU A 1 305 ? -5.688 -9.923 -17.225 1.00 84.00 305 GLU A N 1
ATOM 2509 C CA . GLU A 1 305 ? -5.290 -8.564 -16.827 1.00 84.00 305 GLU A CA 1
ATOM 2510 C C . GLU A 1 305 ? -4.445 -8.545 -15.544 1.00 84.00 305 GLU A C 1
ATOM 2512 O O . GLU A 1 305 ? -4.518 -9.454 -14.712 1.00 84.00 305 GLU A O 1
ATOM 2517 N N . PHE A 1 306 ? -3.686 -7.468 -15.351 1.00 85.62 306 PHE A N 1
ATOM 2518 C CA . PHE A 1 306 ? -2.834 -7.276 -14.181 1.00 85.62 306 PHE A CA 1
ATOM 2519 C C . PHE A 1 306 ? -3.339 -6.117 -13.324 1.00 85.62 306 PHE A C 1
ATOM 2521 O O . PHE A 1 306 ? -3.832 -5.118 -13.840 1.00 85.62 306 PHE A O 1
ATOM 2528 N N . VAL A 1 307 ? -3.193 -6.241 -12.009 1.00 84.69 307 VAL A N 1
ATOM 2529 C CA . VAL A 1 307 ? -3.493 -5.181 -11.040 1.00 84.69 307 VAL A CA 1
ATOM 2530 C C . VAL A 1 307 ? -2.238 -4.893 -10.237 1.00 84.69 307 VAL A C 1
ATOM 2532 O O . VAL A 1 307 ? -1.658 -5.814 -9.658 1.00 84.69 307 VAL A O 1
ATOM 2535 N N . ASP A 1 308 ? -1.827 -3.630 -10.199 1.00 85.44 308 ASP A N 1
ATOM 2536 C CA . ASP A 1 308 ? -0.702 -3.191 -9.382 1.00 85.44 308 ASP A CA 1
ATOM 2537 C C . ASP A 1 308 ? -1.068 -3.239 -7.899 1.00 85.44 308 ASP A C 1
ATOM 2539 O O . ASP A 1 308 ? -2.121 -2.760 -7.478 1.00 85.44 308 ASP A O 1
ATOM 2543 N N . ILE A 1 309 ? -0.172 -3.808 -7.095 1.00 83.62 309 ILE A N 1
ATOM 2544 C CA . ILE A 1 309 ? -0.274 -3.733 -5.639 1.00 83.62 309 ILE A CA 1
ATOM 2545 C C . ILE A 1 309 ? 0.364 -2.408 -5.224 1.00 83.62 309 ILE A C 1
ATOM 2547 O O . ILE A 1 309 ? 1.564 -2.324 -4.959 1.00 83.62 309 ILE A O 1
ATOM 2551 N N . ASP A 1 310 ? -0.453 -1.362 -5.248 1.00 81.81 310 ASP A N 1
ATOM 2552 C CA . ASP A 1 310 ? -0.100 -0.005 -4.845 1.00 81.81 310 ASP A CA 1
ATOM 2553 C C . ASP A 1 310 ? -0.482 0.277 -3.381 1.00 81.81 310 ASP A C 1
ATOM 2555 O O . ASP A 1 310 ? -1.043 -0.567 -2.676 1.00 81.81 310 ASP A O 1
ATOM 2559 N N . GLU A 1 311 ? -0.167 1.483 -2.907 1.00 82.12 311 GLU A N 1
ATOM 2560 C CA . GLU A 1 311 ? -0.505 1.929 -1.550 1.00 82.12 311 GLU A CA 1
ATOM 2561 C C . GLU A 1 311 ? -2.019 1.880 -1.278 1.00 82.12 311 GLU A C 1
ATOM 2563 O O . GLU A 1 311 ? -2.424 1.592 -0.151 1.00 82.12 311 GLU A O 1
ATOM 2568 N N . ASN A 1 312 ? -2.862 2.067 -2.301 1.00 81.75 312 ASN A N 1
ATOM 2569 C CA . ASN A 1 312 ? -4.319 2.026 -2.161 1.00 81.75 312 ASN A CA 1
ATOM 2570 C C . ASN A 1 312 ? -4.808 0.610 -1.847 1.00 81.75 312 ASN A C 1
ATOM 2572 O O . ASN A 1 312 ? -5.623 0.428 -0.942 1.00 81.75 312 ASN A O 1
ATOM 2576 N N . ILE A 1 313 ? -4.294 -0.409 -2.545 1.00 82.00 313 ILE A N 1
ATOM 2577 C CA . ILE A 1 313 ? -4.617 -1.814 -2.255 1.00 82.00 313 ILE A CA 1
ATOM 2578 C C . ILE A 1 313 ? -4.113 -2.212 -0.862 1.00 82.00 313 ILE A C 1
ATOM 2580 O O . ILE A 1 313 ? -4.817 -2.917 -0.136 1.00 82.00 313 ILE A O 1
ATOM 2584 N N . GLN A 1 314 ? -2.938 -1.730 -0.450 1.00 83.00 314 GLN A N 1
ATOM 2585 C CA . GLN A 1 314 ? -2.401 -1.988 0.892 1.00 83.00 314 GLN A CA 1
ATOM 2586 C C . GLN A 1 314 ? -3.245 -1.332 1.994 1.00 83.00 314 GLN A C 1
ATOM 2588 O O . GLN A 1 314 ? -3.554 -1.962 3.012 1.00 83.00 314 GLN A O 1
ATOM 2593 N N . ALA A 1 315 ? -3.657 -0.081 1.788 1.00 82.62 315 ALA A N 1
ATOM 2594 C CA . ALA A 1 315 ? -4.554 0.622 2.693 1.00 82.62 315 ALA A CA 1
ATOM 2595 C C . ALA A 1 315 ? -5.928 -0.049 2.753 1.00 82.62 315 ALA A C 1
ATOM 2597 O O . ALA A 1 315 ? -6.479 -0.206 3.839 1.00 82.62 315 ALA A O 1
ATOM 2598 N N . LEU A 1 316 ? -6.455 -0.520 1.620 1.00 84.19 316 LEU A N 1
ATOM 2599 C CA . LEU A 1 316 ? -7.711 -1.266 1.562 1.00 84.19 316 LEU A CA 1
ATOM 2600 C C . LEU A 1 316 ? -7.622 -2.617 2.289 1.00 84.19 316 LEU A C 1
ATOM 2602 O O . LEU A 1 316 ? -8.570 -2.997 2.976 1.00 84.19 316 LEU A O 1
ATOM 2606 N N . ALA A 1 317 ? -6.496 -3.329 2.175 1.00 83.62 317 ALA A N 1
ATOM 2607 C CA . ALA A 1 317 ? -6.246 -4.561 2.925 1.00 83.62 317 ALA A CA 1
ATOM 2608 C C . ALA A 1 317 ? -6.256 -4.283 4.435 1.00 83.62 317 ALA A C 1
ATOM 2610 O O . ALA A 1 317 ? -7.012 -4.900 5.183 1.00 83.62 317 ALA A O 1
ATOM 2611 N N . SER A 1 318 ? -5.500 -3.267 4.855 1.00 83.12 318 SER A N 1
ATOM 2612 C CA . SER A 1 318 ? -5.411 -2.837 6.255 1.00 83.12 318 SER A CA 1
ATOM 2613 C C . SER A 1 318 ? -6.767 -2.379 6.799 1.00 83.12 318 SER A C 1
ATOM 2615 O O . SER A 1 318 ? -7.141 -2.716 7.921 1.00 83.12 318 SER A O 1
ATOM 2617 N N . PHE A 1 319 ? -7.537 -1.653 5.987 1.00 84.62 319 PHE A N 1
ATOM 2618 C CA . PHE A 1 319 ? -8.901 -1.238 6.290 1.00 84.62 319 PHE A CA 1
ATOM 2619 C C . PHE A 1 319 ? -9.824 -2.442 6.486 1.00 84.62 319 PHE A C 1
ATOM 2621 O O . PHE A 1 319 ? -10.550 -2.499 7.479 1.00 84.62 319 PHE A O 1
ATOM 2628 N N . LYS A 1 320 ? -9.795 -3.415 5.566 1.00 85.06 320 LYS A N 1
ATOM 2629 C CA . LYS A 1 320 ? -10.618 -4.628 5.645 1.00 85.06 320 LYS A CA 1
ATOM 2630 C C . LYS A 1 320 ? -10.347 -5.393 6.940 1.00 85.06 320 LYS A C 1
ATOM 2632 O O . LYS A 1 320 ? -11.300 -5.811 7.604 1.00 85.06 320 LYS A O 1
ATOM 2637 N N . ASP A 1 321 ? -9.075 -5.516 7.307 1.00 82.62 321 ASP A N 1
ATOM 2638 C CA . ASP A 1 321 ? -8.634 -6.201 8.520 1.00 82.62 321 ASP A CA 1
ATOM 2639 C C . ASP A 1 321 ? -9.030 -5.426 9.786 1.00 82.62 321 ASP A C 1
ATOM 2641 O O . ASP A 1 321 ? -9.636 -5.994 10.695 1.00 82.62 321 ASP A O 1
ATOM 2645 N N . ALA A 1 322 ? -8.796 -4.110 9.830 1.00 80.75 322 ALA A N 1
ATOM 2646 C CA . ALA A 1 322 ? -9.173 -3.261 10.966 1.00 80.75 322 ALA A CA 1
ATOM 2647 C C . ALA A 1 322 ? -10.694 -3.219 11.203 1.00 80.75 322 ALA A C 1
ATOM 2649 O O . ALA A 1 322 ? -11.176 -3.179 12.341 1.00 80.75 322 ALA A O 1
ATOM 2650 N N . MET A 1 323 ? -11.470 -3.275 10.121 1.00 81.25 323 MET A N 1
ATOM 2651 C CA . MET A 1 323 ? -12.928 -3.353 10.157 1.00 81.25 323 MET A CA 1
ATOM 2652 C C . MET A 1 323 ? -13.446 -4.780 10.405 1.00 81.25 323 MET A C 1
ATOM 2654 O O . MET A 1 323 ? -14.644 -4.962 10.640 1.00 81.25 323 MET A O 1
ATOM 2658 N N . ASN A 1 324 ? -12.565 -5.787 10.416 1.00 80.81 324 ASN A N 1
ATOM 2659 C CA . ASN A 1 324 ? -12.881 -7.211 10.540 1.00 80.81 324 ASN A CA 1
ATOM 2660 C C . ASN A 1 324 ? -14.009 -7.648 9.583 1.00 80.81 324 ASN A C 1
ATOM 2662 O O . ASN A 1 324 ? -14.997 -8.263 9.992 1.00 80.81 324 ASN A O 1
ATOM 2666 N N . LEU A 1 325 ? -13.909 -7.237 8.315 1.00 82.25 325 LEU A N 1
ATOM 2667 C CA . LEU A 1 325 ? -14.964 -7.444 7.324 1.00 82.25 325 LEU A CA 1
ATOM 2668 C C . LEU A 1 325 ? -14.895 -8.845 6.728 1.00 82.25 325 LEU A C 1
ATOM 2670 O O . LEU A 1 325 ? -13.873 -9.262 6.177 1.00 82.25 325 LEU A O 1
ATOM 2674 N N . SER A 1 326 ? -16.028 -9.545 6.731 1.00 83.25 326 SER A N 1
ATOM 2675 C CA . SER A 1 326 ? -16.145 -10.795 5.984 1.00 83.25 326 SER A CA 1
ATOM 2676 C C . SER A 1 326 ? -16.121 -10.545 4.470 1.00 83.25 326 SER A C 1
ATOM 2678 O O . SER A 1 326 ? -16.576 -9.511 3.974 1.00 83.25 326 SER A O 1
ATOM 2680 N N . SER A 1 327 ? -15.664 -11.540 3.702 1.00 81.00 327 SER A N 1
ATOM 2681 C CA . SER A 1 327 ? -15.700 -11.511 2.230 1.00 81.00 327 SER A CA 1
ATOM 2682 C C . SER A 1 327 ? -17.101 -11.229 1.671 1.00 81.00 327 SER A C 1
ATOM 2684 O O . SER A 1 327 ? -17.243 -10.539 0.660 1.00 81.00 327 SER A O 1
ATOM 2686 N N .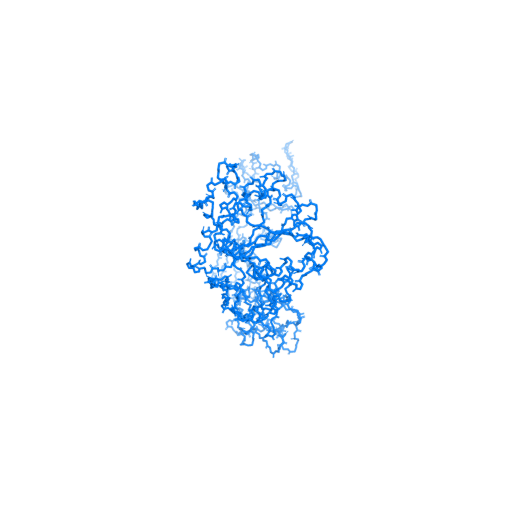 ALA A 1 328 ? -18.146 -11.739 2.332 1.00 80.12 328 ALA A N 1
ATOM 2687 C CA . ALA A 1 328 ? -19.532 -11.536 1.921 1.00 80.12 328 ALA A CA 1
ATOM 2688 C C . ALA A 1 328 ? -19.981 -10.079 2.113 1.00 80.12 328 ALA A C 1
ATOM 2690 O O . ALA A 1 328 ? -20.609 -9.515 1.219 1.00 80.12 328 ALA A O 1
ATOM 2691 N N . GLN A 1 329 ? -19.622 -9.459 3.242 1.00 80.75 329 GLN A N 1
ATOM 2692 C CA . GLN A 1 329 ? -19.914 -8.048 3.508 1.00 80.75 329 GLN A CA 1
ATOM 2693 C C . GLN A 1 329 ? -19.167 -7.135 2.534 1.00 80.75 329 GLN A C 1
ATOM 2695 O O . GLN A 1 329 ? -19.787 -6.281 1.910 1.00 80.75 329 GLN A O 1
ATOM 2700 N N . PHE A 1 330 ? -17.872 -7.381 2.318 1.00 81.25 330 PHE A N 1
ATOM 2701 C CA . PHE A 1 330 ? -17.061 -6.593 1.386 1.00 81.25 330 PHE A CA 1
ATOM 2702 C C . PHE A 1 330 ? -17.629 -6.607 -0.041 1.00 81.25 330 PHE A C 1
ATOM 2704 O O . PHE A 1 330 ? -17.706 -5.583 -0.711 1.00 81.25 330 PHE A O 1
ATOM 2711 N N . THR A 1 331 ? -18.096 -7.771 -0.495 1.00 81.62 331 THR A N 1
ATOM 2712 C CA . THR A 1 331 ? -18.629 -7.947 -1.852 1.00 81.62 331 THR A CA 1
ATOM 2713 C C . THR A 1 331 ? -19.973 -7.243 -2.074 1.00 81.62 331 THR A C 1
ATOM 2715 O O . THR A 1 331 ? -20.310 -6.910 -3.209 1.00 81.62 331 THR A O 1
ATOM 2718 N N . ARG A 1 332 ? -20.761 -7.031 -1.012 1.00 81.44 332 ARG A N 1
ATOM 2719 C CA . ARG A 1 332 ? -22.069 -6.361 -1.094 1.00 81.44 332 ARG A CA 1
ATOM 2720 C C . ARG A 1 332 ? -21.962 -4.848 -1.292 1.00 81.44 332 ARG A C 1
ATOM 2722 O O . ARG A 1 332 ? -22.962 -4.245 -1.664 1.00 81.44 332 ARG A O 1
ATOM 2729 N N . GLY A 1 333 ? -20.801 -4.243 -1.036 1.00 74.38 333 GLY A N 1
ATOM 2730 C CA . GLY A 1 333 ? -20.570 -2.799 -1.155 1.00 74.38 333 GLY A CA 1
ATOM 2731 C C . GLY A 1 333 ? -21.098 -1.980 0.020 1.00 74.38 333 GLY A C 1
ATOM 2732 O O . GLY A 1 333 ? -20.402 -1.073 0.463 1.00 74.38 333 GLY A O 1
ATOM 2733 N N . THR A 1 334 ? -22.259 -2.344 0.570 1.00 82.50 334 THR A N 1
ATOM 2734 C CA . THR A 1 334 ? -22.828 -1.722 1.773 1.00 82.50 334 THR A CA 1
ATOM 2735 C C . THR A 1 334 ? -22.583 -2.576 3.012 1.00 82.50 334 THR A C 1
ATOM 2737 O O . THR A 1 334 ? -22.917 -3.768 3.029 1.00 82.50 334 THR A O 1
ATOM 2740 N N . ILE A 1 335 ? -22.013 -1.968 4.052 1.00 85.94 335 ILE A N 1
ATOM 2741 C CA . ILE A 1 335 ? -21.583 -2.655 5.271 1.00 85.94 335 ILE A CA 1
ATOM 2742 C C . ILE A 1 335 ? -21.974 -1.843 6.497 1.00 85.94 335 ILE A C 1
ATOM 2744 O O . ILE A 1 335 ? -21.563 -0.696 6.625 1.00 85.94 335 ILE A O 1
ATOM 2748 N N . ASP A 1 336 ? -22.657 -2.487 7.437 1.00 84.75 336 ASP A N 1
ATOM 2749 C CA . ASP A 1 336 ? -22.929 -1.901 8.744 1.00 84.75 336 ASP A CA 1
ATOM 2750 C C . ASP A 1 336 ? -21.858 -2.342 9.748 1.00 84.75 336 ASP A C 1
ATOM 2752 O O . ASP A 1 336 ? -21.597 -3.539 9.922 1.00 84.75 336 ASP A O 1
ATOM 2756 N N . ILE A 1 337 ? -21.218 -1.373 10.400 1.00 84.94 337 ILE A N 1
ATOM 2757 C CA . ILE A 1 337 ? -20.208 -1.597 11.438 1.00 84.94 337 ILE A CA 1
ATOM 2758 C C . ILE A 1 337 ? -20.542 -0.802 12.707 1.00 84.94 337 ILE A C 1
ATOM 2760 O O . ILE A 1 337 ? -21.226 0.216 12.637 1.00 84.94 337 ILE A O 1
ATOM 2764 N N . PRO A 1 338 ? -20.033 -1.212 13.879 1.00 81.81 338 PRO A N 1
ATOM 2765 C CA . PRO A 1 338 ? -20.260 -0.467 15.115 1.00 81.81 338 PRO A CA 1
ATOM 2766 C C . PRO A 1 338 ? -19.702 0.968 15.096 1.00 81.81 338 PRO A C 1
ATOM 2768 O O . PRO A 1 338 ? -18.581 1.196 14.628 1.00 81.81 338 PRO A O 1
ATOM 2771 N N . ALA A 1 339 ? -20.434 1.909 15.707 1.00 79.38 339 ALA A N 1
ATOM 2772 C CA . ALA A 1 339 ? -20.085 3.334 15.794 1.00 79.38 339 ALA A CA 1
ATOM 2773 C C . ALA A 1 339 ? -18.708 3.642 16.401 1.00 79.38 339 ALA A C 1
ATOM 2775 O O . ALA A 1 339 ? -18.053 4.598 15.986 1.00 79.38 339 ALA A O 1
ATOM 2776 N N . TYR A 1 340 ? -18.201 2.812 17.319 1.00 75.19 340 TYR A N 1
ATOM 2777 C CA . TYR A 1 340 ? -16.886 3.038 17.934 1.00 75.19 340 TYR A CA 1
ATOM 2778 C C . TYR A 1 340 ? -15.723 3.008 16.924 1.00 75.19 340 TYR A C 1
ATOM 2780 O O . TYR A 1 340 ? -14.646 3.525 17.216 1.00 75.19 340 TYR A O 1
ATOM 2788 N N . ARG A 1 341 ? -15.920 2.434 15.726 1.00 80.81 341 ARG A N 1
ATOM 2789 C CA . ARG A 1 341 ? -14.921 2.432 14.644 1.00 80.81 341 ARG A CA 1
ATOM 2790 C C . ARG A 1 341 ? -14.835 3.756 13.880 1.00 80.81 341 ARG A C 1
ATOM 2792 O O . ARG A 1 341 ? -13.939 3.911 13.051 1.00 80.81 341 ARG A O 1
ATOM 2799 N N . ALA A 1 342 ? -15.710 4.720 14.175 1.00 80.62 342 ALA A N 1
ATOM 2800 C CA . ALA A 1 342 ? -15.698 6.045 13.558 1.00 80.62 342 ALA A CA 1
ATOM 2801 C C . ALA A 1 342 ? -14.347 6.751 13.741 1.00 80.62 342 ALA A C 1
ATOM 2803 O O . ALA A 1 342 ? -13.828 7.355 12.807 1.00 80.62 342 ALA A O 1
ATOM 2804 N N . THR A 1 343 ? -13.731 6.621 14.917 1.00 79.81 343 THR A N 1
ATOM 2805 C CA . THR A 1 343 ? -12.429 7.232 15.233 1.00 79.81 343 THR A CA 1
ATOM 2806 C C . THR A 1 343 ? -11.309 6.729 14.327 1.00 79.81 343 THR A C 1
ATOM 2808 O O . THR A 1 343 ? -10.496 7.521 13.857 1.00 79.81 343 THR A O 1
ATOM 2811 N N . TYR A 1 344 ? -11.289 5.429 14.030 1.00 81.75 344 TYR A N 1
ATOM 2812 C CA . TYR A 1 344 ? -10.330 4.847 13.096 1.00 81.75 344 TYR A CA 1
ATOM 2813 C C . TYR A 1 344 ? -10.569 5.343 11.661 1.00 81.75 344 TYR A C 1
ATOM 2815 O O . TYR A 1 344 ? -9.616 5.682 10.963 1.00 81.75 344 TYR A O 1
ATOM 2823 N N . LEU A 1 345 ? -11.832 5.473 11.235 1.00 82.25 345 LEU A N 1
ATOM 2824 C CA . LEU A 1 345 ? -12.170 6.067 9.934 1.00 82.25 345 LEU A CA 1
ATOM 2825 C C . LEU A 1 345 ? -11.730 7.537 9.833 1.00 82.25 345 LEU A C 1
ATOM 2827 O O . LEU A 1 345 ? -11.202 7.934 8.799 1.00 82.25 345 LEU A O 1
ATOM 2831 N N . ASP A 1 346 ? -11.880 8.330 10.902 1.00 83.38 346 ASP A N 1
ATOM 2832 C CA . ASP A 1 346 ? -11.389 9.721 10.969 1.00 83.38 346 ASP A CA 1
ATOM 2833 C C . ASP A 1 346 ? -9.856 9.813 10.943 1.00 83.38 346 ASP A C 1
ATOM 2835 O O . ASP A 1 346 ? -9.290 10.821 10.526 1.00 83.38 346 ASP A O 1
ATOM 2839 N N . GLN A 1 347 ? -9.148 8.786 11.413 1.00 81.12 347 GLN A N 1
ATOM 2840 C CA . GLN A 1 347 ? -7.693 8.724 11.272 1.00 81.12 347 GLN A CA 1
ATOM 2841 C C . GLN A 1 347 ? -7.296 8.377 9.840 1.00 81.12 347 GLN A C 1
ATOM 2843 O O . GLN A 1 347 ? -6.435 9.047 9.271 1.00 81.12 347 GLN A O 1
ATOM 2848 N N . LEU A 1 348 ? -7.946 7.378 9.238 1.00 78.06 348 LEU A N 1
ATOM 2849 C CA . LEU A 1 348 ? -7.679 6.991 7.856 1.00 78.06 348 LEU A CA 1
ATOM 2850 C C . LEU A 1 348 ? -7.996 8.112 6.866 1.00 78.06 348 LEU A C 1
ATOM 2852 O O . LEU A 1 348 ? -7.206 8.330 5.949 1.00 78.06 348 LEU A O 1
ATOM 2856 N N . SER A 1 349 ? -9.074 8.871 7.076 1.00 80.25 349 SER A N 1
ATOM 2857 C CA . SER A 1 349 ? -9.448 9.979 6.187 1.00 80.25 349 SER A CA 1
ATOM 2858 C C . SER A 1 349 ? -8.357 11.052 6.099 1.00 80.25 349 SER A C 1
ATOM 2860 O O . SER A 1 349 ? -8.193 11.686 5.062 1.00 80.25 349 SER A O 1
ATOM 2862 N N . LYS A 1 350 ? -7.545 11.215 7.153 1.00 80.25 350 LYS A N 1
ATOM 2863 C CA . LYS A 1 350 ? -6.425 12.170 7.184 1.00 80.25 350 LYS A CA 1
ATOM 2864 C C . LYS A 1 350 ? -5.198 11.694 6.413 1.00 80.25 350 LYS A C 1
ATOM 2866 O O . LYS A 1 350 ? -4.397 12.524 5.994 1.00 80.25 350 LYS A O 1
ATOM 2871 N N . THR A 1 351 ? -5.032 10.385 6.219 1.00 73.88 351 THR A N 1
ATOM 2872 C CA . THR A 1 351 ? -3.867 9.830 5.503 1.00 73.88 351 THR A CA 1
ATOM 2873 C C . THR A 1 351 ? -3.913 10.084 3.995 1.00 73.88 351 THR A C 1
ATOM 2875 O O . THR A 1 351 ? -2.883 9.982 3.342 1.00 73.88 351 THR A O 1
ATOM 2878 N N . SER A 1 352 ? -5.075 10.466 3.445 1.00 70.12 352 SER A N 1
ATOM 2879 C CA . SER A 1 352 ? -5.306 10.739 2.012 1.00 70.12 352 SER A CA 1
ATOM 2880 C C . SER A 1 352 ? -5.053 9.559 1.057 1.00 70.12 352 SER A C 1
ATOM 2882 O O . SER A 1 352 ? -5.087 9.751 -0.154 1.00 70.12 352 SER A O 1
ATOM 2884 N N . ILE A 1 353 ? -4.825 8.345 1.573 1.00 74.25 353 ILE A N 1
ATOM 2885 C CA . ILE A 1 353 ? -4.613 7.140 0.750 1.00 74.25 353 ILE A CA 1
ATOM 2886 C C . ILE A 1 353 ? -5.954 6.584 0.242 1.00 74.25 353 ILE A C 1
ATOM 2888 O O . ILE A 1 353 ? -6.068 6.139 -0.896 1.00 74.25 353 ILE A O 1
ATOM 2892 N N . LEU A 1 354 ? -6.993 6.634 1.082 1.00 78.00 354 LEU A N 1
ATOM 2893 C CA . LEU A 1 354 ? -8.363 6.263 0.721 1.00 78.00 354 LEU A CA 1
ATOM 2894 C C . LEU A 1 354 ? -9.241 7.516 0.682 1.00 78.00 354 LEU A C 1
ATOM 2896 O O . LEU A 1 354 ? -9.174 8.348 1.589 1.00 78.00 354 LEU A O 1
ATOM 2900 N N . ASP A 1 355 ? -10.087 7.628 -0.343 1.00 83.38 355 ASP A N 1
ATOM 2901 C CA . ASP A 1 355 ? -11.047 8.726 -0.469 1.00 83.38 355 ASP A CA 1
ATOM 2902 C C . ASP A 1 355 ? -12.260 8.452 0.430 1.00 83.38 355 ASP A C 1
ATOM 2904 O O . ASP A 1 355 ? -13.184 7.728 0.059 1.00 83.38 355 ASP A O 1
ATOM 2908 N N . ILE A 1 356 ? -12.235 8.982 1.654 1.00 83.75 356 ILE A N 1
ATOM 2909 C CA . ILE A 1 356 ? -13.322 8.801 2.622 1.00 83.75 356 ILE A CA 1
ATOM 2910 C C . ILE A 1 356 ? -14.286 9.983 2.543 1.00 83.75 356 ILE A C 1
ATOM 2912 O O . ILE A 1 356 ? -13.989 11.092 2.993 1.00 83.75 356 ILE A O 1
ATOM 2916 N N . GLN A 1 357 ? -15.485 9.717 2.034 1.00 85.50 357 GLN A N 1
ATOM 2917 C CA . GLN A 1 357 ? -16.558 10.693 1.909 1.00 85.50 357 GLN A CA 1
ATOM 2918 C C . GLN A 1 357 ? -17.506 10.573 3.100 1.00 85.50 357 GLN A C 1
ATOM 2920 O O . GLN A 1 357 ? -18.428 9.761 3.116 1.00 85.50 357 GLN A O 1
ATOM 2925 N N . ALA A 1 358 ? -17.253 11.385 4.122 1.00 84.69 358 ALA A N 1
ATOM 2926 C CA . ALA A 1 358 ? -18.081 11.446 5.319 1.00 84.69 358 ALA A CA 1
ATOM 2927 C C . ALA A 1 358 ? -19.268 12.406 5.155 1.00 84.69 358 ALA A C 1
ATOM 2929 O O . ALA A 1 358 ? -19.065 13.596 4.872 1.00 84.69 358 ALA A O 1
ATOM 2930 N N . GLU A 1 359 ? -20.473 11.902 5.425 1.00 85.06 359 GLU A N 1
ATOM 2931 C CA . GLU A 1 359 ? -21.695 12.694 5.582 1.00 85.06 359 GLU A CA 1
ATOM 2932 C C . GLU A 1 359 ? -21.661 13.586 6.841 1.00 85.06 359 GLU A C 1
ATOM 2934 O O . GLU A 1 359 ? -20.804 13.461 7.723 1.00 85.06 359 GLU A O 1
ATOM 2939 N N . GLU A 1 360 ? -22.599 14.531 6.924 1.00 80.81 360 GLU A N 1
ATOM 2940 C CA . GLU A 1 360 ? -22.674 15.516 8.008 1.00 80.81 360 GLU A CA 1
ATOM 2941 C C . GLU A 1 360 ? -22.912 14.860 9.380 1.00 80.81 360 GLU A C 1
ATOM 2943 O O . GLU A 1 360 ? -22.227 15.190 10.349 1.00 80.81 360 GLU A O 1
ATOM 2948 N N . ASN A 1 361 ? -23.790 13.855 9.449 1.00 79.56 361 ASN A N 1
ATOM 2949 C CA . ASN A 1 361 ? -24.045 13.039 10.646 1.00 79.56 361 ASN A CA 1
ATOM 2950 C C . ASN A 1 361 ? -22.764 12.391 11.216 1.00 79.56 361 ASN A C 1
ATOM 2952 O O . ASN A 1 361 ? -22.541 12.418 12.426 1.00 79.56 361 ASN A O 1
ATOM 2956 N N . PHE A 1 362 ? -21.881 11.871 10.362 1.00 82.38 362 PHE A N 1
ATOM 2957 C CA . PHE A 1 362 ? -20.606 11.284 10.763 1.00 82.38 362 PHE A CA 1
ATOM 2958 C C . PHE A 1 362 ? -19.659 12.342 11.326 1.00 82.38 362 PHE A C 1
ATOM 2960 O O . PHE A 1 362 ? -19.026 12.136 12.362 1.00 82.38 362 PHE A O 1
ATOM 2967 N N . ARG A 1 363 ? -19.581 13.510 10.678 1.00 80.88 363 ARG A N 1
ATOM 2968 C CA . ARG A 1 363 ? -18.755 14.623 11.171 1.00 80.88 363 ARG A CA 1
ATOM 2969 C C . ARG A 1 363 ? -19.248 15.121 12.525 1.00 80.88 363 ARG A C 1
ATOM 2971 O O . ARG A 1 363 ? -18.422 15.407 13.389 1.00 80.88 363 ARG A O 1
ATOM 2978 N N . HIS A 1 364 ? -20.565 15.171 12.729 1.00 77.00 364 HIS A N 1
ATOM 2979 C CA . HIS A 1 364 ? -21.154 15.470 14.032 1.00 77.00 364 HIS A CA 1
ATOM 2980 C C . HIS A 1 364 ? -20.775 14.431 15.086 1.00 77.00 364 HIS A C 1
ATOM 2982 O O . HIS A 1 364 ? -20.351 14.828 16.164 1.00 77.00 364 HIS A O 1
ATOM 2988 N N . LEU A 1 365 ? -20.831 13.132 14.777 1.00 76.62 365 LEU A N 1
ATOM 2989 C CA . LEU A 1 365 ? -20.401 12.076 15.702 1.00 76.62 365 LEU A CA 1
ATOM 2990 C C . LEU A 1 365 ? -18.932 12.251 16.126 1.00 76.62 365 LEU A C 1
ATOM 2992 O O . LEU A 1 365 ? -18.622 12.238 17.315 1.00 76.62 365 LEU A O 1
ATOM 2996 N N . ILE A 1 366 ? -18.025 12.472 15.169 1.00 78.69 366 ILE A N 1
ATOM 2997 C CA . ILE A 1 366 ? -16.594 12.675 15.450 1.00 78.69 366 ILE A CA 1
ATOM 2998 C C . ILE A 1 366 ? -16.346 13.945 16.261 1.00 78.69 366 ILE A C 1
ATOM 3000 O O . ILE A 1 366 ? -15.494 13.955 17.150 1.00 78.69 366 ILE A O 1
ATOM 3004 N N . ARG A 1 367 ? -17.060 15.026 15.945 1.00 76.12 367 ARG A N 1
ATOM 3005 C CA . ARG A 1 367 ? -16.954 16.280 16.684 1.00 76.12 367 ARG A CA 1
ATOM 3006 C C . ARG A 1 367 ? -17.472 16.114 18.107 1.00 76.12 367 ARG A C 1
ATOM 3008 O O . ARG A 1 367 ? -16.748 16.448 19.030 1.00 76.12 367 ARG A O 1
ATOM 3015 N N . ASN A 1 368 ? -18.645 15.509 18.280 1.00 72.00 368 ASN A N 1
ATOM 3016 C CA . ASN A 1 368 ? -19.197 15.198 19.593 1.00 72.00 368 ASN A CA 1
ATOM 3017 C C . ASN A 1 368 ? -18.221 14.356 20.409 1.00 72.00 368 ASN A C 1
ATOM 3019 O O . ASN A 1 368 ? -18.039 14.669 21.572 1.00 72.00 368 ASN A O 1
ATOM 3023 N N . MET A 1 369 ? -17.553 13.362 19.798 1.00 70.50 369 MET A N 1
ATOM 3024 C CA . MET A 1 369 ? -16.512 12.541 20.434 1.00 70.50 369 MET A CA 1
ATOM 3025 C C . MET A 1 369 ? -15.268 13.335 20.873 1.00 70.50 369 MET A C 1
ATOM 3027 O O . MET A 1 369 ? -14.647 12.978 21.872 1.00 70.50 369 MET A O 1
ATOM 3031 N N . LYS A 1 370 ? -14.877 14.380 20.133 1.00 70.06 370 LYS A N 1
ATOM 3032 C CA . LYS A 1 370 ? -13.724 15.243 20.460 1.00 70.06 370 LYS A CA 1
ATOM 3033 C C . LYS A 1 370 ? -14.077 16.310 21.494 1.00 70.06 370 LYS A C 1
ATOM 3035 O O . LYS A 1 370 ? -13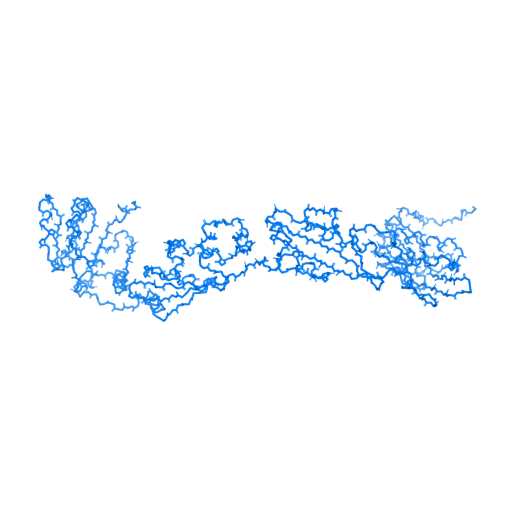.270 16.586 22.372 1.00 70.06 370 LYS A O 1
ATOM 3040 N N . ASP A 1 371 ? -15.294 16.834 21.414 1.00 68.81 371 ASP A N 1
ATOM 3041 C CA . ASP A 1 371 ? -15.821 17.889 22.278 1.00 68.81 371 ASP A CA 1
ATOM 3042 C C . ASP A 1 371 ? -16.458 17.304 23.568 1.00 68.81 371 ASP A C 1
ATOM 3044 O O . ASP A 1 371 ? -17.003 18.047 24.381 1.00 68.81 371 ASP A O 1
ATOM 3048 N N . ILE A 1 372 ? -16.369 15.977 23.793 1.00 64.44 372 ILE A N 1
ATOM 3049 C CA . ILE A 1 372 ? -16.877 15.264 24.990 1.00 64.44 372 ILE A CA 1
ATOM 3050 C C . ILE A 1 372 ? -16.428 15.932 26.297 1.00 64.44 372 ILE A C 1
ATOM 3052 O O . ILE A 1 372 ? -17.169 15.933 27.280 1.00 64.44 372 ILE A O 1
ATOM 3056 N N . GLU A 1 373 ? -15.215 16.486 26.325 1.00 55.59 373 GLU A N 1
ATOM 3057 C CA . GLU A 1 373 ? -14.643 17.098 27.528 1.00 55.59 373 GLU A CA 1
ATOM 3058 C C . GLU A 1 373 ? -15.281 18.451 27.894 1.00 55.59 373 GLU A C 1
ATOM 3060 O O . GLU A 1 373 ? -15.230 18.843 29.065 1.00 55.59 373 GLU A O 1
ATOM 3065 N N . ASP A 1 374 ? -15.927 19.120 26.933 1.00 58.44 374 ASP A N 1
ATOM 3066 C CA . ASP A 1 374 ? -16.471 20.476 27.077 1.00 58.44 374 ASP A CA 1
ATOM 3067 C C . ASP A 1 374 ? -17.977 20.503 27.390 1.00 58.44 374 ASP A C 1
ATOM 3069 O O . ASP A 1 374 ? -18.528 21.552 27.732 1.00 58.44 374 ASP A O 1
ATOM 3073 N N . ILE A 1 375 ? -18.663 19.357 27.320 1.00 64.81 375 ILE A N 1
ATOM 3074 C CA . ILE A 1 375 ? -20.091 19.275 27.641 1.00 64.81 375 ILE A CA 1
ATOM 3075 C C . ILE A 1 375 ? -20.275 19.254 29.165 1.00 64.81 375 ILE A C 1
ATOM 3077 O O . ILE A 1 375 ? -19.835 18.341 29.873 1.00 64.81 375 ILE A O 1
ATOM 3081 N N . GLU A 1 376 ? -20.972 20.262 29.694 1.00 66.44 376 GLU A N 1
ATOM 3082 C CA . GLU A 1 376 ? -21.308 20.342 31.116 1.00 66.44 376 GLU A CA 1
ATOM 3083 C C . GLU A 1 376 ? -22.477 19.416 31.475 1.00 66.44 376 GLU A C 1
ATOM 3085 O O . GLU A 1 376 ? -23.619 19.837 31.650 1.00 66.44 376 GLU A O 1
ATOM 3090 N N . TYR A 1 377 ? -22.187 18.124 31.627 1.00 79.62 377 TYR A N 1
ATOM 3091 C CA . TYR A 1 377 ? -23.120 17.205 32.273 1.00 79.62 377 TYR A CA 1
ATOM 3092 C C . TYR A 1 377 ? -23.235 17.523 33.766 1.00 79.62 377 TYR A C 1
ATOM 3094 O O . TYR A 1 377 ? -22.229 17.699 34.464 1.00 79.62 377 TYR A O 1
ATOM 3102 N N . THR A 1 378 ? -24.473 17.584 34.257 1.00 83.06 378 THR A N 1
ATOM 3103 C CA . THR A 1 378 ? -24.767 17.891 35.659 1.00 83.06 378 THR A CA 1
ATOM 3104 C C . THR A 1 378 ? -24.474 16.685 36.545 1.00 83.06 378 THR A C 1
ATOM 3106 O O . THR A 1 378 ? -24.993 15.587 36.345 1.00 83.06 378 THR A O 1
ATOM 3109 N N . ILE A 1 379 ? -23.609 16.894 37.536 1.00 86.75 379 ILE A N 1
ATOM 3110 C CA . ILE A 1 379 ? -23.276 15.892 38.550 1.00 86.75 379 ILE A CA 1
ATOM 3111 C C . ILE A 1 379 ? -24.381 15.911 39.621 1.00 86.75 379 ILE A C 1
ATOM 3113 O O . ILE A 1 379 ? -24.860 16.995 39.960 1.00 86.75 379 ILE A O 1
ATOM 3117 N N . PRO A 1 380 ? -24.789 14.758 40.186 1.00 87.06 380 PRO A N 1
ATOM 3118 C CA . PRO A 1 380 ? -25.700 14.724 41.328 1.00 87.06 380 PRO A CA 1
ATOM 3119 C C . PRO A 1 380 ? -25.177 15.583 42.484 1.00 87.06 380 PRO A C 1
ATOM 3121 O O . PRO A 1 380 ? -24.015 15.450 42.885 1.00 87.06 380 PRO A O 1
ATOM 3124 N N . GLN A 1 381 ? -26.030 16.457 43.022 1.00 87.44 381 GLN A N 1
ATOM 3125 C CA . GLN A 1 381 ? -25.648 17.445 44.039 1.00 87.44 381 GLN A CA 1
ATOM 3126 C C . GLN A 1 381 ? -25.097 16.789 45.311 1.00 87.44 381 GLN A C 1
ATOM 3128 O O . GLN A 1 381 ? -24.263 17.371 45.999 1.00 87.44 381 GLN A O 1
ATOM 3133 N N . GLU A 1 382 ? -25.528 15.564 45.606 1.00 87.38 382 GLU A N 1
ATOM 3134 C CA . GLU A 1 382 ? -25.087 14.772 46.750 1.00 87.38 382 GLU A CA 1
ATOM 3135 C C . GLU A 1 382 ? -23.610 14.358 46.645 1.00 87.38 382 GLU A C 1
ATOM 3137 O O . GLU A 1 382 ? -22.916 14.280 47.659 1.00 87.38 382 GLU A O 1
ATOM 3142 N N . ILE A 1 383 ? -23.110 14.121 45.426 1.00 89.50 383 ILE A N 1
ATOM 3143 C CA . ILE A 1 383 ? -21.748 13.619 45.174 1.00 89.50 383 ILE A CA 1
ATOM 3144 C C . ILE A 1 383 ? -20.808 14.725 44.678 1.00 89.50 383 ILE A C 1
ATOM 3146 O O . ILE A 1 383 ? -19.594 14.652 44.883 1.00 89.50 383 ILE A O 1
ATOM 3150 N N . GLU A 1 384 ? -21.336 15.771 44.041 1.00 90.62 384 GLU A N 1
ATOM 3151 C CA . GLU A 1 384 ? -20.534 16.841 43.444 1.00 90.62 384 GLU A CA 1
ATOM 3152 C C . GLU A 1 384 ? -19.497 17.485 44.394 1.00 90.62 384 GLU A C 1
ATOM 3154 O O . GLU A 1 384 ? -18.364 17.710 43.942 1.00 90.62 384 GLU A O 1
ATOM 3159 N N . PRO A 1 385 ? -19.801 17.762 45.681 1.00 90.75 385 PRO A N 1
ATOM 3160 C CA . PRO A 1 385 ? -18.829 18.322 46.624 1.00 90.75 385 PRO A CA 1
ATOM 3161 C C . PRO A 1 385 ? -17.718 17.337 47.015 1.00 90.75 385 PRO A C 1
ATOM 3163 O O . PRO A 1 385 ? -16.666 17.752 47.498 1.00 90.75 385 PRO A O 1
ATOM 3166 N N . ILE A 1 386 ? -17.952 16.035 46.828 1.00 92.69 386 ILE A N 1
ATOM 3167 C CA . ILE A 1 386 ? -17.047 14.948 47.217 1.00 92.69 386 ILE A CA 1
ATOM 3168 C C . ILE A 1 386 ? -16.033 14.662 46.099 1.00 92.69 386 ILE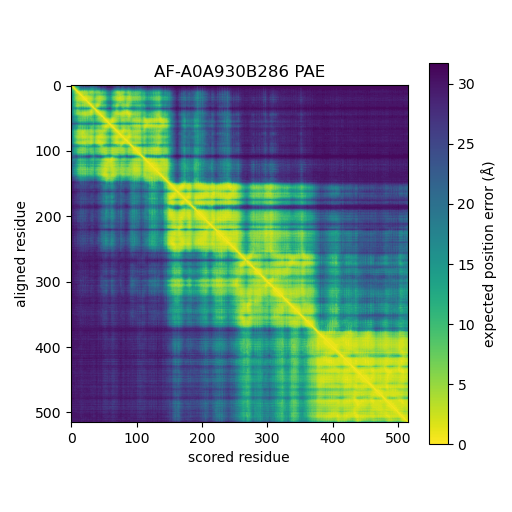 A C 1
ATOM 3170 O O . ILE A 1 386 ? -14.879 14.321 46.377 1.00 92.69 386 ILE A O 1
ATOM 3174 N N . LEU A 1 387 ? -16.446 14.801 44.834 1.00 92.75 387 LEU A N 1
ATOM 3175 C CA . LEU A 1 387 ? -15.601 14.500 43.678 1.00 92.75 387 LEU A CA 1
ATOM 3176 C C . LEU A 1 387 ? -14.445 15.485 43.528 1.00 92.75 387 LEU A C 1
ATOM 3178 O O . LEU A 1 387 ? -14.615 16.706 43.478 1.00 92.75 387 LEU A O 1
ATOM 3182 N N . ARG A 1 388 ? -13.251 14.930 43.322 1.00 93.44 388 ARG A N 1
ATOM 3183 C CA . ARG A 1 388 ? -12.063 15.702 42.946 1.00 93.44 388 ARG A CA 1
ATOM 3184 C C . ARG A 1 388 ? -12.188 16.214 41.502 1.00 93.44 388 ARG A C 1
ATOM 3186 O O . ARG A 1 388 ? -12.848 15.563 40.692 1.00 93.44 388 ARG A O 1
ATOM 3193 N N . PRO A 1 389 ? -11.498 17.307 41.119 1.00 90.56 389 PRO A N 1
ATOM 3194 C CA . PRO A 1 389 ? -11.609 17.882 39.773 1.00 90.56 389 PRO A CA 1
ATOM 3195 C C . PRO A 1 389 ? -11.388 16.885 38.627 1.00 90.56 389 PRO A C 1
ATOM 3197 O O . PRO A 1 389 ? -12.133 16.897 37.652 1.00 90.56 389 PRO A O 1
ATOM 3200 N N . TYR A 1 390 ? -10.418 15.974 38.753 1.00 89.75 390 TYR A N 1
ATOM 3201 C CA . TYR A 1 390 ? -10.178 14.943 37.737 1.00 89.75 390 TYR A CA 1
ATOM 3202 C C . TYR A 1 390 ? -11.301 13.893 37.681 1.00 89.75 390 TYR A C 1
ATOM 3204 O O . TYR A 1 390 ? -11.646 13.429 36.602 1.00 89.75 390 TYR A O 1
ATOM 3212 N N . GLN A 1 391 ? -11.933 13.567 38.813 1.00 92.44 391 GLN A N 1
ATOM 3213 C CA . GLN A 1 391 ? -13.062 12.632 38.861 1.00 92.44 391 GLN A CA 1
ATOM 3214 C C . GLN A 1 391 ? -14.316 13.250 38.238 1.00 92.44 391 GLN A C 1
ATOM 3216 O O . GLN A 1 391 ? -15.089 12.544 37.600 1.00 92.44 391 GLN A O 1
ATOM 3221 N N . LYS A 1 392 ? -14.495 14.574 38.365 1.00 90.56 392 LYS A N 1
ATOM 3222 C CA . LYS A 1 392 ? -15.546 15.310 37.646 1.00 90.56 392 LYS A CA 1
ATOM 3223 C C . LYS A 1 392 ? -15.348 15.219 36.130 1.00 90.56 392 LYS A C 1
ATOM 3225 O O . LYS A 1 392 ? -16.315 14.994 35.410 1.00 90.56 392 LYS A O 1
ATOM 3230 N N . LYS A 1 393 ? -14.101 15.332 35.651 1.00 87.06 393 LYS A N 1
ATOM 3231 C CA . LYS A 1 393 ? -13.770 15.106 34.233 1.00 87.06 393 LYS A CA 1
ATOM 3232 C C . LYS A 1 393 ? -14.071 13.668 33.801 1.00 87.06 393 LYS A C 1
ATOM 3234 O O . LYS A 1 393 ? -14.754 13.480 32.802 1.00 87.06 393 LYS A O 1
ATOM 3239 N N . GLY A 1 394 ? -13.647 12.676 34.586 1.00 89.25 394 GLY A N 1
ATOM 3240 C CA . GLY A 1 394 ? -13.936 11.263 34.317 1.00 89.25 394 GLY A CA 1
ATOM 3241 C C . GLY A 1 394 ? -15.437 10.953 34.264 1.00 89.25 394 GLY A C 1
ATOM 3242 O O . GLY A 1 394 ? -15.896 10.284 33.343 1.00 89.25 394 GLY A O 1
ATOM 3243 N N . PHE A 1 395 ? -16.235 11.530 35.170 1.00 90.81 395 PHE A N 1
ATOM 3244 C CA . PHE A 1 395 ? -17.699 11.456 35.113 1.00 90.81 395 PHE A CA 1
ATOM 3245 C C . PHE A 1 395 ? -18.264 12.039 33.811 1.00 90.81 395 PHE A C 1
ATOM 3247 O O . PHE A 1 395 ? -19.076 11.382 33.163 1.00 90.81 395 PHE A O 1
ATOM 3254 N N . ARG A 1 396 ? -17.847 13.250 33.414 1.00 87.06 396 ARG A N 1
ATOM 3255 C CA . ARG A 1 396 ? -18.341 13.895 32.184 1.00 87.06 396 ARG A CA 1
ATOM 3256 C C . ARG A 1 396 ? -18.018 13.053 30.953 1.00 87.06 396 ARG A C 1
ATOM 3258 O O . ARG A 1 396 ? -18.892 12.849 30.118 1.00 87.06 396 ARG A O 1
ATOM 3265 N N . TRP A 1 397 ? -16.812 12.491 30.901 1.00 86.69 397 TRP A N 1
ATOM 3266 C CA . TRP A 1 397 ? -16.407 11.563 29.850 1.00 86.69 397 TRP A CA 1
ATOM 3267 C C . TRP A 1 397 ? -17.293 10.309 29.808 1.00 86.69 397 TRP A C 1
ATOM 3269 O O . TRP A 1 397 ? -17.829 9.970 28.756 1.00 86.69 397 TRP A O 1
ATOM 3279 N N . LEU A 1 398 ? -17.525 9.660 30.955 1.00 89.88 398 LEU A N 1
ATOM 3280 C CA . LEU A 1 398 ? -18.417 8.498 31.052 1.00 89.88 398 LEU A CA 1
ATOM 3281 C C . LEU A 1 398 ? -19.855 8.823 30.621 1.00 89.88 398 LEU A C 1
ATOM 3283 O O . LEU A 1 398 ? -20.493 8.025 29.934 1.00 89.88 398 LEU A O 1
ATOM 3287 N N . TYR A 1 399 ? -20.371 9.986 31.021 1.00 88.19 399 TYR A N 1
ATOM 3288 C CA . TYR A 1 399 ? -21.725 10.405 30.672 1.00 88.19 399 TYR A CA 1
ATOM 3289 C C . TYR A 1 399 ? -21.849 10.681 29.171 1.00 88.19 399 TYR A C 1
ATOM 3291 O O . TYR A 1 399 ? -22.815 10.256 28.541 1.00 88.19 399 TYR A O 1
ATOM 3299 N N . ALA A 1 400 ? -20.839 11.305 28.567 1.00 82.19 400 ALA A N 1
ATOM 3300 C CA . ALA A 1 400 ? -20.799 11.509 27.128 1.00 82.19 400 ALA A CA 1
ATOM 3301 C C . ALA A 1 400 ? -20.762 10.188 26.351 1.00 82.19 400 ALA A C 1
ATOM 3303 O O . ALA A 1 400 ? -21.465 10.052 25.352 1.00 82.19 400 ALA A O 1
ATOM 3304 N N . LEU A 1 401 ? -19.988 9.196 26.810 1.00 84.25 401 LEU A N 1
ATOM 3305 C CA . LEU A 1 401 ? -19.998 7.861 26.204 1.00 84.25 401 LEU A CA 1
ATOM 3306 C C . LEU A 1 401 ? -21.400 7.252 26.237 1.00 84.25 401 LEU A C 1
ATOM 3308 O O . LEU A 1 401 ? -21.864 6.739 25.221 1.00 84.25 401 LEU A O 1
ATOM 3312 N N . LYS A 1 402 ? -22.101 7.378 27.371 1.00 86.25 402 LYS A N 1
ATOM 3313 C CA . LYS A 1 402 ? -23.490 6.933 27.511 1.00 86.25 402 LYS A CA 1
ATOM 3314 C C . LYS A 1 402 ? -24.422 7.637 26.521 1.00 86.25 402 LYS A C 1
ATOM 3316 O O . LYS A 1 402 ? -25.220 6.959 25.881 1.00 86.25 402 LYS A O 1
ATOM 3321 N N . GLU A 1 403 ? -24.334 8.961 26.379 1.00 82.38 403 GLU A N 1
ATOM 3322 C CA . GLU A 1 403 ? -25.187 9.731 25.451 1.00 82.38 403 GLU A CA 1
ATOM 3323 C C . GLU A 1 403 ? -24.913 9.399 23.979 1.00 82.38 403 GLU A C 1
ATOM 3325 O O . GLU A 1 403 ? -25.811 9.492 23.151 1.00 82.38 403 GLU A O 1
ATOM 3330 N N . ASN A 1 404 ? -23.689 8.977 23.654 1.00 75.06 404 ASN A N 1
ATOM 3331 C CA . ASN A 1 404 ? -23.299 8.587 22.299 1.00 75.06 404 ASN A CA 1
ATOM 3332 C C . ASN A 1 404 ? -23.396 7.066 22.053 1.00 75.06 404 ASN A C 1
ATOM 3334 O O . ASN A 1 404 ? -22.905 6.591 21.032 1.00 75.06 404 ASN A O 1
ATOM 3338 N N . HIS A 1 405 ? -23.998 6.297 22.970 1.00 76.75 405 HIS A N 1
ATOM 3339 C CA . HIS A 1 405 ? -24.131 4.833 22.880 1.00 76.75 405 HIS A CA 1
ATOM 3340 C C . HIS A 1 405 ? -22.791 4.084 22.718 1.00 76.75 405 HIS A C 1
ATOM 3342 O O . HIS A 1 405 ? -22.693 3.059 22.041 1.00 76.75 405 HIS A O 1
ATOM 3348 N N . LEU A 1 406 ? -21.738 4.587 23.363 1.00 79.31 406 LEU A N 1
ATOM 3349 C CA . LEU A 1 406 ? -20.388 4.028 23.325 1.00 79.31 406 LEU A CA 1
ATOM 3350 C C . LEU A 1 406 ? -20.033 3.321 24.638 1.00 79.31 406 LEU A C 1
ATOM 3352 O O . LEU A 1 406 ?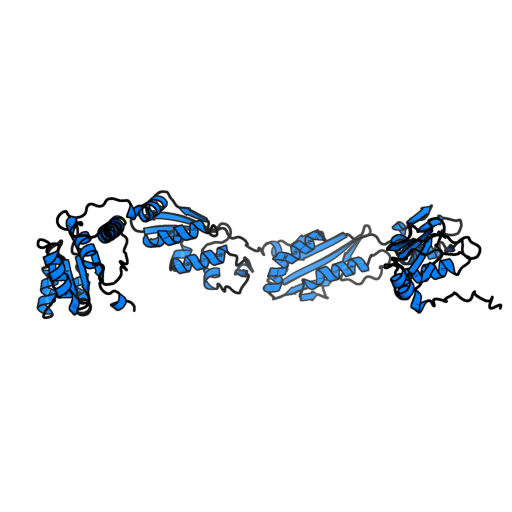 -20.447 3.719 25.725 1.00 79.31 406 LEU A O 1
ATOM 3356 N N . GLY A 1 407 ? -19.191 2.292 24.533 1.00 84.25 407 GLY A N 1
ATOM 3357 C CA . GLY A 1 407 ? -18.471 1.725 25.674 1.00 84.25 407 GLY A CA 1
ATOM 3358 C C . GLY A 1 407 ? -17.151 2.458 25.925 1.00 84.25 407 GLY A C 1
ATOM 3359 O O . GLY A 1 407 ? -16.611 3.106 25.030 1.00 84.25 407 GLY A O 1
ATOM 3360 N N . GLY A 1 408 ? -16.600 2.322 27.132 1.00 86.94 408 GLY A N 1
ATOM 3361 C CA . GLY A 1 408 ? -15.321 2.929 27.495 1.00 86.94 408 GLY A CA 1
ATOM 3362 C C . GLY A 1 408 ? -14.503 2.071 28.448 1.00 86.94 408 GLY A C 1
ATOM 3363 O O . GLY A 1 408 ? -15.045 1.282 29.219 1.00 86.94 408 GLY A O 1
ATOM 3364 N N . LEU A 1 409 ? -13.184 2.253 28.399 1.00 90.62 409 LEU A N 1
ATOM 3365 C CA . LEU A 1 409 ? -12.241 1.692 29.363 1.00 90.62 409 LEU A CA 1
ATOM 3366 C C . LEU A 1 409 ? -11.746 2.814 30.274 1.00 90.62 409 LEU A C 1
ATOM 3368 O O . LEU A 1 409 ? -10.921 3.629 29.865 1.00 90.62 409 LEU A O 1
ATOM 3372 N N . LEU A 1 410 ? -12.247 2.855 31.509 1.00 90.19 410 LEU A N 1
ATOM 3373 C CA . LEU A 1 410 ? -11.764 3.795 32.517 1.00 90.19 410 LEU A CA 1
ATOM 3374 C C . LEU A 1 410 ? -10.470 3.255 33.144 1.00 90.19 410 LEU A C 1
ATOM 3376 O O . LEU A 1 410 ? -10.494 2.545 34.150 1.00 90.19 410 LEU A O 1
ATOM 3380 N N . ALA A 1 411 ? -9.339 3.569 32.514 1.00 86.50 411 ALA A N 1
ATOM 3381 C CA . ALA A 1 411 ? -8.018 3.035 32.850 1.00 86.50 411 ALA A CA 1
ATOM 3382 C C . ALA A 1 411 ? -7.193 3.941 33.790 1.00 86.50 411 ALA A C 1
ATOM 3384 O O . ALA A 1 411 ? -5.965 3.933 33.735 1.00 86.50 411 ALA A O 1
ATOM 3385 N N . ASP A 1 412 ? -7.856 4.710 34.661 1.00 86.38 412 ASP A N 1
ATOM 3386 C CA . ASP A 1 412 ? -7.196 5.521 35.693 1.00 86.38 412 ASP A CA 1
ATOM 3387 C C . ASP A 1 412 ? -6.321 4.652 36.618 1.00 86.38 412 ASP A C 1
ATOM 3389 O O . ASP A 1 412 ? -6.666 3.498 36.913 1.00 86.38 412 ASP A O 1
ATOM 3393 N N . GLU A 1 413 ? -5.234 5.218 37.156 1.00 87.69 413 GLU A N 1
ATOM 3394 C CA . GLU A 1 413 ? -4.375 4.541 38.137 1.00 87.69 413 GLU A CA 1
ATOM 3395 C C . GLU A 1 413 ? -5.174 3.988 39.337 1.00 87.69 413 GLU A C 1
ATOM 3397 O O . GLU A 1 413 ? -6.233 4.490 39.744 1.00 87.69 413 GLU A O 1
ATOM 3402 N N . MET A 1 414 ? -4.682 2.888 39.911 1.00 83.88 414 MET A N 1
ATOM 3403 C CA . MET A 1 414 ? -5.286 2.283 41.099 1.00 83.88 414 MET A CA 1
ATOM 3404 C C . MET A 1 414 ? -5.286 3.292 42.258 1.00 83.88 414 MET A C 1
ATOM 3406 O O . MET A 1 414 ? -4.280 3.934 42.535 1.00 83.88 414 MET A O 1
ATOM 3410 N N . GLY A 1 415 ? -6.424 3.439 42.943 1.00 83.56 415 GLY A N 1
ATOM 3411 C CA . GLY A 1 415 ? -6.574 4.388 44.056 1.00 83.56 415 GLY A CA 1
ATOM 3412 C C . GLY A 1 415 ? -7.114 5.777 43.683 1.00 83.56 415 GLY A C 1
ATOM 3413 O O . GLY A 1 415 ? -7.466 6.538 44.581 1.00 83.56 415 GLY A O 1
ATOM 3414 N N . LEU A 1 416 ? -7.294 6.094 42.394 1.00 89.31 416 LEU A N 1
ATOM 3415 C CA . LEU A 1 416 ? -7.914 7.356 41.945 1.00 89.31 416 LEU A CA 1
ATOM 3416 C C . LEU A 1 416 ? -9.452 7.399 42.080 1.00 89.31 416 LEU A C 1
ATOM 3418 O O . LEU A 1 416 ? -10.099 8.370 41.689 1.00 89.31 416 LEU A O 1
ATOM 3422 N N . GLY A 1 417 ? -10.065 6.370 42.670 1.00 90.50 417 GLY A N 1
ATOM 3423 C CA . GLY A 1 417 ? -11.508 6.330 42.918 1.00 90.50 417 GLY A CA 1
ATOM 3424 C C . GLY A 1 417 ? -12.334 6.173 41.640 1.00 90.50 417 GLY A C 1
ATOM 3425 O O . GLY A 1 417 ? -13.208 6.986 41.362 1.00 90.50 417 GLY A O 1
ATOM 3426 N N . LYS A 1 418 ? -12.080 5.117 40.860 1.00 94.31 418 LYS A N 1
ATOM 3427 C CA . LYS A 1 418 ? -12.900 4.766 39.685 1.00 94.31 418 LYS A CA 1
ATOM 3428 C C . LYS A 1 418 ? -14.348 4.446 40.072 1.00 94.31 418 LYS A C 1
ATOM 3430 O O . LYS A 1 418 ? -15.287 4.892 39.423 1.00 94.31 418 LYS A O 1
ATOM 3435 N N . SER A 1 419 ? -14.524 3.745 41.188 1.00 94.44 419 SER A N 1
ATOM 3436 C CA . SER A 1 419 ? -15.826 3.361 41.726 1.00 94.44 419 SER A CA 1
ATOM 3437 C C . SER A 1 419 ? -16.747 4.558 41.986 1.00 94.44 419 SER A C 1
ATOM 3439 O O . SER A 1 419 ? -17.890 4.545 41.539 1.00 94.44 419 SER A O 1
ATOM 3441 N N . ILE A 1 420 ? -16.254 5.641 42.608 1.00 94.69 420 ILE A N 1
ATOM 3442 C CA . ILE A 1 420 ? -17.071 6.847 42.842 1.00 94.69 420 ILE A CA 1
ATOM 3443 C C . ILE A 1 420 ? -17.473 7.538 41.527 1.00 94.69 420 ILE A C 1
ATOM 3445 O O . ILE A 1 420 ? -18.581 8.066 41.437 1.00 94.69 420 ILE A O 1
ATOM 3449 N N . GLN A 1 421 ? -16.638 7.486 40.480 1.00 94.69 421 GLN A N 1
ATOM 3450 C CA . GLN A 1 421 ? -16.999 8.013 39.156 1.00 94.69 421 GLN A CA 1
ATOM 3451 C C . GLN A 1 421 ? -18.149 7.206 38.528 1.00 94.69 421 GLN A C 1
ATOM 3453 O O . GLN A 1 421 ? -19.112 7.788 38.032 1.00 94.69 421 GLN A O 1
ATOM 3458 N N . ILE A 1 422 ? -18.096 5.872 38.622 1.00 95.50 422 ILE A N 1
ATOM 3459 C CA . ILE A 1 422 ? -19.164 4.976 38.150 1.00 95.50 422 ILE A CA 1
ATOM 3460 C C . ILE A 1 422 ? -20.452 5.159 38.960 1.00 95.50 422 ILE A C 1
ATOM 3462 O O . ILE A 1 422 ? -21.531 5.248 38.382 1.00 95.50 422 ILE A O 1
ATOM 3466 N N . ILE A 1 423 ? -20.358 5.261 40.288 1.00 95.31 423 ILE A N 1
ATOM 3467 C CA . ILE A 1 423 ? -21.517 5.536 41.152 1.00 95.31 423 ILE A CA 1
ATOM 3468 C C . ILE A 1 423 ? -22.165 6.864 40.752 1.00 95.31 423 ILE A C 1
ATOM 3470 O O . ILE A 1 423 ? -23.386 6.937 40.648 1.00 95.31 423 ILE A O 1
ATOM 3474 N N . SER A 1 424 ? -21.356 7.885 40.455 1.00 94.19 424 SER A N 1
ATOM 3475 C CA . SER A 1 424 ? -21.847 9.183 39.982 1.00 94.19 424 SER A CA 1
ATOM 3476 C C . SER A 1 424 ? -22.584 9.068 38.646 1.00 94.19 424 SER A C 1
ATOM 3478 O O . SER A 1 424 ? -23.661 9.643 38.503 1.00 94.19 424 SER A O 1
ATOM 3480 N N . LEU A 1 425 ? -22.051 8.290 37.692 1.00 94.06 425 LEU A N 1
ATOM 3481 C CA . LEU A 1 425 ? -22.711 7.999 36.412 1.00 94.06 425 LEU A CA 1
ATOM 3482 C C . LEU A 1 425 ? -24.074 7.333 36.627 1.00 94.06 425 LEU A C 1
ATOM 3484 O O . LEU A 1 425 ? -25.078 7.801 36.093 1.00 94.06 425 LEU A O 1
ATOM 3488 N N . LEU A 1 426 ? -24.109 6.251 37.411 1.00 94.12 426 LEU A N 1
ATOM 3489 C CA . LEU A 1 426 ? -25.341 5.507 37.666 1.00 94.12 426 LEU A CA 1
ATOM 3490 C C . LEU A 1 426 ? -26.372 6.397 38.362 1.00 94.12 426 LEU A C 1
ATOM 3492 O O . LEU A 1 426 ? -27.512 6.449 37.914 1.00 94.12 426 LEU A O 1
ATOM 3496 N N . ALA A 1 427 ? -25.964 7.164 39.375 1.00 92.31 427 ALA A N 1
ATOM 3497 C CA . ALA A 1 427 ? -26.828 8.107 40.081 1.00 92.31 427 ALA A CA 1
ATOM 3498 C C . ALA A 1 427 ? -27.407 9.202 39.165 1.00 92.31 427 ALA A C 1
ATOM 3500 O O . ALA A 1 427 ? -28.580 9.548 39.293 1.00 92.31 427 ALA A O 1
ATOM 3501 N N . ALA A 1 428 ? -26.617 9.726 38.224 1.00 91.62 428 ALA A N 1
ATOM 3502 C CA . ALA A 1 428 ? -27.064 10.746 37.274 1.00 91.62 428 ALA A CA 1
ATOM 3503 C C . ALA A 1 428 ? -28.010 10.198 36.187 1.00 91.62 428 ALA A C 1
ATOM 3505 O O . ALA A 1 428 ? -28.768 10.954 35.573 1.00 91.62 428 ALA A O 1
ATOM 3506 N N . TRP A 1 429 ? -27.983 8.888 35.930 1.00 91.44 429 TRP A N 1
ATOM 3507 C CA . TRP A 1 429 ? -28.808 8.241 34.913 1.00 91.44 429 TRP A CA 1
ATOM 3508 C C . TRP A 1 429 ? -30.192 7.885 35.477 1.00 91.44 429 TRP A C 1
ATOM 3510 O O . TRP A 1 429 ? -30.405 6.788 35.992 1.00 91.44 429 TRP A O 1
ATOM 3520 N N . LYS A 1 430 ? -31.137 8.832 35.380 1.00 82.56 430 LYS A N 1
ATOM 3521 C CA . LYS A 1 430 ? -32.483 8.731 35.980 1.00 82.56 430 LYS A CA 1
ATOM 3522 C C . LYS A 1 430 ? -33.353 7.621 35.380 1.00 82.56 430 LYS A C 1
ATOM 3524 O O . LYS A 1 430 ? -33.913 6.833 36.134 1.00 82.56 430 LYS A O 1
ATOM 3529 N N . ASP A 1 431 ? -33.402 7.524 34.052 1.00 85.19 431 ASP A N 1
ATOM 3530 C CA . ASP A 1 431 ? -34.271 6.581 33.325 1.00 85.19 431 ASP A CA 1
ATOM 3531 C C . ASP A 1 431 ? -33.563 5.262 32.971 1.00 85.19 431 ASP A C 1
ATOM 3533 O O . ASP A 1 431 ? -33.838 4.637 31.943 1.00 85.19 431 ASP A O 1
ATOM 3537 N N . ARG A 1 432 ? -32.579 4.846 33.777 1.00 90.19 432 ARG A N 1
ATOM 3538 C CA . ARG A 1 432 ? -31.892 3.571 33.549 1.00 90.19 432 ARG A CA 1
ATOM 3539 C C . ARG A 1 432 ? -32.797 2.397 33.933 1.00 90.19 432 ARG A C 1
ATOM 3541 O O . ARG A 1 432 ? -33.546 2.448 34.908 1.00 90.19 432 ARG A O 1
ATOM 3548 N N . LYS A 1 433 ? -32.659 1.296 33.193 1.00 90.94 433 LYS A N 1
ATOM 3549 C CA . LYS A 1 433 ? -33.102 -0.040 33.611 1.00 90.94 433 LYS A CA 1
ATOM 3550 C C . LYS A 1 433 ? -32.139 -0.559 34.686 1.00 90.94 433 LYS A C 1
ATOM 3552 O O . LYS A 1 433 ? -31.483 0.203 35.390 1.00 90.94 433 LYS A O 1
ATOM 3557 N N . ARG A 1 434 ? -32.019 -1.875 34.833 1.00 93.94 434 ARG A N 1
ATOM 3558 C CA . ARG A 1 434 ? -31.057 -2.459 35.774 1.00 93.94 434 ARG A CA 1
ATOM 3559 C C . ARG A 1 434 ? -29.623 -2.155 35.344 1.00 93.94 434 ARG A C 1
ATOM 3561 O O . ARG A 1 434 ? -29.320 -2.113 34.149 1.00 93.94 434 ARG A O 1
ATOM 3568 N N . ALA A 1 435 ? -28.736 -1.993 36.315 1.00 96.12 435 ALA A N 1
ATOM 3569 C CA . ALA A 1 435 ? -27.297 -1.964 36.088 1.00 96.12 435 ALA A CA 1
ATOM 3570 C C . ALA A 1 435 ? -26.651 -3.206 36.706 1.00 96.12 435 ALA A C 1
ATOM 3572 O O . ALA A 1 435 ? -27.111 -3.709 37.730 1.00 96.12 435 ALA A O 1
ATOM 3573 N N . LEU A 1 436 ? -25.589 -3.705 36.082 1.00 97.19 436 LEU A N 1
ATOM 3574 C CA . LEU A 1 436 ? -24.845 -4.865 36.556 1.00 97.19 436 LEU A CA 1
ATOM 3575 C C . LEU A 1 436 ? -23.402 -4.466 36.844 1.00 97.19 436 LEU A C 1
ATOM 3577 O O . LEU A 1 436 ? -22.687 -4.049 35.941 1.00 97.19 436 LEU A O 1
ATOM 3581 N N . ILE A 1 437 ? -22.959 -4.640 38.083 1.00 97.69 437 ILE A N 1
ATOM 3582 C CA . ILE A 1 437 ? -21.559 -4.505 38.481 1.00 97.69 437 ILE A CA 1
ATOM 3583 C C . ILE A 1 437 ? -20.996 -5.911 38.672 1.00 97.69 437 ILE A C 1
ATOM 3585 O O . ILE A 1 437 ? -21.477 -6.678 39.510 1.00 97.69 437 ILE A O 1
ATOM 3589 N N . VAL A 1 438 ? -19.980 -6.248 37.882 1.00 97.44 438 VAL A N 1
ATOM 3590 C CA . VAL A 1 438 ? -19.264 -7.522 37.940 1.00 97.44 438 VAL A CA 1
ATOM 3591 C C . VAL A 1 438 ? -17.860 -7.255 38.454 1.00 97.44 438 VAL A C 1
ATOM 3593 O O . VAL A 1 438 ? -17.107 -6.511 37.832 1.00 97.44 438 VAL A O 1
ATOM 3596 N N . CYS A 1 439 ? -17.501 -7.859 39.580 1.00 96.31 439 CYS A N 1
ATOM 3597 C CA . CYS A 1 439 ? -16.202 -7.648 40.213 1.00 96.31 439 CYS A CA 1
ATOM 3598 C C . CYS A 1 439 ? -15.628 -8.962 40.784 1.00 96.31 439 CYS A C 1
ATOM 3600 O O . CYS A 1 439 ? -16.306 -9.995 40.814 1.00 96.31 439 CYS A O 1
ATOM 3602 N N . PRO A 1 440 ? -14.360 -8.997 41.222 1.00 95.50 440 PRO A N 1
ATOM 3603 C CA . PRO A 1 440 ? -13.847 -10.097 42.033 1.00 95.50 440 PRO A CA 1
ATOM 3604 C C . PRO A 1 440 ? -14.703 -10.319 43.288 1.00 95.50 440 PRO A C 1
ATOM 3606 O O . PRO A 1 440 ? -15.196 -9.368 43.891 1.00 95.50 440 PRO A O 1
ATOM 3609 N N . SER A 1 441 ? -14.843 -11.571 43.736 1.00 92.69 441 SER A N 1
ATOM 3610 C CA . SER A 1 441 ? -15.679 -11.918 44.902 1.00 92.69 441 SER A CA 1
ATOM 3611 C C . SER A 1 441 ? -15.317 -11.135 46.175 1.00 92.69 441 SER A C 1
ATOM 3613 O O . SER A 1 441 ? -16.191 -10.850 46.988 1.00 92.69 441 SER A O 1
ATOM 3615 N N . SER A 1 442 ? -14.047 -10.750 46.335 1.00 91.81 442 SER A N 1
ATOM 3616 C CA . SER A 1 442 ? -13.562 -9.922 47.446 1.00 91.81 442 SER A CA 1
ATOM 3617 C C . SER A 1 442 ? -14.045 -8.467 47.402 1.00 91.81 442 SER A C 1
ATOM 3619 O O . SER A 1 442 ? -14.072 -7.815 48.442 1.00 91.81 442 SER A O 1
ATOM 3621 N N . LEU A 1 443 ? -14.435 -7.954 46.230 1.00 94.62 443 LEU A N 1
ATOM 3622 C CA . LEU A 1 443 ? -14.823 -6.555 46.025 1.00 94.62 443 LEU A CA 1
ATOM 3623 C C . LEU A 1 443 ? -16.338 -6.324 46.050 1.00 94.62 443 LEU A C 1
ATOM 3625 O O . LEU A 1 443 ? -16.761 -5.174 46.120 1.00 94.62 443 LEU A O 1
ATOM 3629 N N . VAL A 1 444 ? -17.165 -7.375 46.076 1.00 95.31 444 VAL A N 1
ATOM 3630 C CA . VAL A 1 444 ? -18.637 -7.245 46.115 1.00 95.31 444 VAL A CA 1
ATOM 3631 C C . VAL A 1 444 ? -19.094 -6.411 47.320 1.00 95.31 444 VAL A C 1
ATOM 3633 O O . VAL A 1 444 ? -19.856 -5.458 47.169 1.00 95.31 444 VAL A O 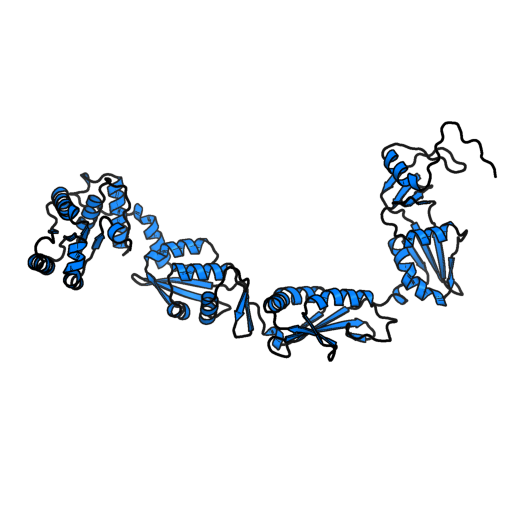1
ATOM 3636 N N . TYR A 1 445 ? -18.585 -6.722 48.517 1.00 94.62 445 TYR A N 1
ATOM 3637 C CA . TYR A 1 445 ? -18.892 -5.956 49.732 1.00 94.62 445 TYR A CA 1
ATOM 3638 C C . TYR A 1 445 ? -18.290 -4.546 49.702 1.00 94.62 445 TYR A C 1
ATOM 3640 O O . TYR A 1 445 ? -18.882 -3.620 50.250 1.00 94.62 445 TYR A O 1
ATOM 3648 N N . ASN A 1 446 ? -17.135 -4.365 49.052 1.00 95.25 446 ASN A N 1
ATOM 3649 C CA . ASN A 1 446 ? -16.526 -3.045 48.912 1.00 95.25 446 ASN A CA 1
ATOM 3650 C C . ASN A 1 446 ? -17.406 -2.118 48.062 1.00 95.25 446 ASN A C 1
ATOM 3652 O O . ASN A 1 446 ? -17.704 -1.009 48.490 1.00 95.25 446 ASN A O 1
ATOM 3656 N N . TRP A 1 447 ? -17.900 -2.599 46.919 1.00 96.50 447 TRP A N 1
ATOM 3657 C CA . TRP A 1 447 ? -18.840 -1.855 46.077 1.00 96.50 447 TRP A CA 1
ATOM 3658 C C . TRP A 1 447 ? -20.117 -1.465 46.829 1.00 96.50 447 TRP A C 1
ATOM 3660 O O . TRP A 1 447 ? -20.530 -0.310 46.768 1.00 96.50 447 TRP A O 1
ATOM 3670 N N . ALA A 1 448 ? -20.700 -2.391 47.596 1.00 95.12 448 ALA A N 1
ATOM 3671 C CA . ALA A 1 448 ? -21.859 -2.096 48.440 1.00 95.12 448 ALA A CA 1
ATOM 3672 C C . ALA A 1 448 ? -21.557 -1.000 49.482 1.00 95.12 448 ALA A C 1
ATOM 3674 O O . ALA A 1 448 ? -22.336 -0.063 49.652 1.00 95.12 448 ALA A O 1
ATOM 3675 N N . ASN A 1 449 ? -20.398 -1.074 50.144 1.00 95.62 449 ASN A N 1
ATOM 3676 C CA . ASN A 1 449 ? -19.968 -0.067 51.114 1.00 95.62 449 ASN A CA 1
ATOM 3677 C C . ASN A 1 449 ? -19.747 1.308 50.474 1.00 95.62 449 ASN A C 1
ATOM 3679 O O . ASN A 1 449 ? -20.116 2.322 51.064 1.00 95.62 449 ASN A O 1
ATOM 3683 N N . GLU A 1 450 ? -19.162 1.361 49.279 1.00 95.62 450 GLU A N 1
ATOM 3684 C CA . GLU A 1 450 ? -18.963 2.614 48.552 1.00 95.62 450 GLU A CA 1
ATOM 3685 C C . GLU A 1 450 ? -20.287 3.239 48.108 1.00 95.62 450 GLU A C 1
ATOM 3687 O O . GLU A 1 450 ? -20.468 4.445 48.276 1.00 95.62 450 GLU A O 1
ATOM 3692 N N . ILE A 1 451 ? -21.243 2.434 47.632 1.00 95.06 451 ILE A N 1
ATOM 3693 C CA . ILE A 1 451 ? -22.592 2.913 47.307 1.00 95.06 451 ILE A CA 1
ATOM 3694 C C . ILE A 1 451 ? -23.266 3.485 48.557 1.00 95.06 451 ILE A C 1
ATOM 3696 O O . ILE A 1 451 ? -23.693 4.634 48.528 1.00 95.06 451 ILE A O 1
ATOM 3700 N N . ASN A 1 452 ? -23.267 2.756 49.679 1.00 94.62 452 ASN A N 1
ATOM 3701 C CA . ASN A 1 452 ? -23.822 3.253 50.945 1.00 94.62 452 ASN A CA 1
ATOM 3702 C C . ASN A 1 452 ? -23.158 4.555 51.414 1.00 94.62 452 ASN A C 1
ATOM 3704 O O . ASN A 1 452 ? -23.813 5.404 52.009 1.00 94.62 452 ASN A O 1
ATOM 3708 N N . LYS A 1 453 ? -21.847 4.698 51.189 1.00 93.31 453 LYS A N 1
ATOM 3709 C CA . LYS A 1 453 ? -21.071 5.864 51.619 1.00 93.31 453 LYS A CA 1
ATOM 3710 C C . LYS A 1 453 ? -21.353 7.099 50.765 1.00 93.31 453 LYS A C 1
ATOM 3712 O O . LYS A 1 453 ? -21.477 8.187 51.319 1.00 93.31 453 LYS A O 1
ATOM 3717 N N . PHE A 1 454 ? -21.374 6.951 49.441 1.00 92.81 454 PHE A N 1
ATOM 3718 C CA . PHE A 1 454 ? -21.460 8.082 48.511 1.00 92.81 454 PHE A CA 1
ATOM 3719 C C . PHE A 1 454 ? -22.893 8.393 48.074 1.00 92.81 454 PHE A C 1
ATOM 3721 O O . PHE A 1 454 ? -23.200 9.553 47.828 1.00 92.81 454 PHE A O 1
ATOM 3728 N N . MET A 1 455 ? -23.767 7.387 48.007 1.00 92.50 455 MET A N 1
ATOM 3729 C CA . MET A 1 455 ? -25.178 7.515 47.636 1.00 92.50 455 MET A CA 1
ATOM 3730 C C . MET A 1 455 ? -26.065 6.602 48.500 1.00 92.50 455 MET A C 1
ATOM 3732 O O . MET A 1 455 ? -26.584 5.600 48.005 1.00 92.50 455 MET A O 1
ATOM 3736 N N . PRO A 1 456 ? -26.306 6.953 49.777 1.00 90.00 456 PRO A N 1
ATOM 3737 C CA . PRO A 1 456 ? -27.067 6.112 50.710 1.00 90.00 456 PRO A CA 1
ATOM 3738 C C . PRO A 1 456 ? -28.493 5.759 50.251 1.00 90.00 456 PRO A C 1
ATOM 3740 O O . PRO A 1 456 ? -29.029 4.726 50.638 1.00 90.00 456 PRO A O 1
ATOM 3743 N N . ASN A 1 457 ? -29.106 6.617 49.430 1.00 89.25 457 ASN A N 1
ATOM 3744 C CA . ASN A 1 457 ? -30.469 6.442 48.915 1.00 89.25 457 ASN A CA 1
ATOM 3745 C C . ASN A 1 457 ? -30.523 5.639 47.603 1.00 89.25 457 ASN A C 1
ATOM 3747 O O . ASN A 1 457 ? -31.600 5.461 47.037 1.00 89.25 457 ASN A O 1
ATOM 3751 N N . MET A 1 458 ? -29.379 5.193 47.076 1.00 89.50 458 MET A N 1
ATOM 3752 C CA . MET A 1 458 ? -29.329 4.429 45.833 1.00 89.50 458 MET A CA 1
ATOM 3753 C C . MET A 1 458 ? -29.574 2.946 46.111 1.00 89.50 458 MET A C 1
ATOM 3755 O O . MET A 1 458 ? -28.836 2.316 46.865 1.00 89.50 458 MET A O 1
ATOM 3759 N N . HIS A 1 459 ? -30.603 2.382 45.480 1.00 90.94 459 HIS A N 1
ATOM 3760 C CA . HIS A 1 459 ? -30.922 0.962 45.606 1.00 90.94 459 HIS A CA 1
ATOM 3761 C C . HIS A 1 459 ? -29.879 0.085 44.899 1.00 90.94 459 HIS A C 1
ATOM 3763 O O . HIS A 1 459 ? -29.488 0.357 43.761 1.00 90.94 459 HIS A O 1
ATOM 3769 N N . TYR A 1 460 ? -29.431 -0.957 45.598 1.00 94.06 460 TYR A N 1
ATOM 3770 C CA . TYR A 1 460 ? -28.584 -2.012 45.055 1.00 94.06 460 TYR A CA 1
ATOM 3771 C C . TYR A 1 460 ? -28.931 -3.354 45.707 1.00 94.06 460 TYR A C 1
ATOM 3773 O O . TYR A 1 460 ? -29.340 -3.412 46.870 1.00 94.06 460 TYR A O 1
ATOM 3781 N N . THR A 1 461 ? -28.671 -4.440 44.983 1.00 95.31 461 THR A N 1
ATOM 3782 C CA . THR A 1 461 ? -28.824 -5.812 45.467 1.00 95.31 461 THR A CA 1
ATOM 3783 C C . THR A 1 461 ? -27.516 -6.577 45.296 1.00 95.31 461 THR A C 1
ATOM 3785 O O . THR A 1 461 ? -26.984 -6.739 44.195 1.00 95.31 461 THR A O 1
ATOM 3788 N N . MET A 1 462 ? -26.993 -7.095 46.406 1.00 95.38 462 MET A N 1
ATOM 3789 C CA . MET A 1 462 ? -25.834 -7.983 46.399 1.00 95.38 462 MET A CA 1
ATOM 3790 C C . MET A 1 462 ? -26.251 -9.411 46.051 1.00 95.38 462 MET A C 1
ATOM 3792 O O . MET A 1 462 ? -26.973 -10.058 46.807 1.00 95.38 462 MET A O 1
ATOM 3796 N N . ILE A 1 463 ? -25.732 -9.946 44.949 1.00 94.81 463 ILE A N 1
ATOM 3797 C CA . ILE A 1 463 ? -26.005 -11.318 44.521 1.00 94.81 463 ILE A CA 1
ATOM 3798 C C . ILE A 1 463 ? -24.988 -12.259 45.171 1.00 94.81 463 ILE A C 1
ATOM 3800 O O . ILE A 1 463 ? -23.956 -12.611 44.599 1.00 94.81 463 ILE A O 1
ATOM 3804 N N . SER A 1 464 ? -25.277 -12.660 46.408 1.00 89.81 464 SER A N 1
ATOM 3805 C CA . SER A 1 464 ? -24.437 -13.562 47.200 1.00 89.81 464 SER A CA 1
ATOM 3806 C C . SER A 1 464 ? -25.263 -14.660 47.887 1.00 89.81 464 SER A C 1
ATOM 3808 O O . SER A 1 464 ? -26.492 -14.641 47.879 1.00 89.81 464 SER A O 1
ATOM 3810 N N . GLY A 1 465 ? -24.589 -15.676 48.434 1.00 89.50 465 GLY A N 1
ATOM 3811 C CA . GLY A 1 465 ? -25.233 -16.813 49.105 1.00 89.50 465 GLY A CA 1
ATOM 3812 C C . GLY A 1 465 ? -25.422 -18.046 48.217 1.00 89.50 465 GLY A C 1
ATOM 3813 O O . GLY A 1 465 ? -24.747 -18.210 47.197 1.00 89.50 465 GLY A O 1
ATOM 3814 N N . PHE A 1 466 ? -26.307 -18.957 48.634 1.00 90.56 466 PHE A N 1
ATOM 3815 C CA . PHE A 1 466 ? -26.580 -20.223 47.942 1.00 90.56 466 PHE A CA 1
ATOM 3816 C C . PHE A 1 466 ? -27.282 -20.018 46.591 1.00 90.56 466 PHE A C 1
ATOM 3818 O O . PHE A 1 466 ? -27.902 -18.987 46.344 1.00 90.56 466 PHE A O 1
ATOM 3825 N N . ALA A 1 467 ? -27.191 -21.008 45.698 1.00 89.44 467 ALA A N 1
ATOM 3826 C CA . ALA A 1 467 ? -27.656 -20.877 44.314 1.00 89.44 467 ALA A CA 1
ATOM 3827 C C . ALA A 1 467 ? -29.150 -20.532 44.188 1.00 89.44 467 ALA A C 1
ATOM 3829 O O . ALA A 1 467 ? -29.518 -19.722 43.346 1.00 89.44 467 ALA A O 1
ATOM 3830 N N . ASN A 1 468 ? -30.008 -21.109 45.031 1.00 91.94 468 ASN A N 1
ATOM 3831 C CA . ASN A 1 468 ? -31.435 -20.782 45.073 1.00 91.94 468 ASN A CA 1
ATOM 3832 C C . ASN A 1 468 ? -31.680 -19.314 45.461 1.00 91.94 468 ASN A C 1
ATOM 3834 O O . ASN A 1 468 ? -32.445 -18.637 44.784 1.00 91.94 468 ASN A O 1
ATOM 3838 N N . ILE A 1 469 ? -30.986 -18.817 46.490 1.00 93.12 469 ILE A N 1
ATOM 3839 C CA . ILE A 1 469 ? -31.099 -17.429 46.961 1.00 93.12 469 ILE A CA 1
ATOM 3840 C C . ILE A 1 469 ? -30.637 -16.460 45.872 1.00 93.12 469 ILE A C 1
ATOM 3842 O O . ILE A 1 469 ? -31.354 -15.522 45.549 1.00 93.12 469 ILE A O 1
ATOM 3846 N N . ARG A 1 470 ? -29.475 -16.711 45.252 1.00 94.81 470 ARG A N 1
ATOM 3847 C CA . ARG A 1 470 ? -28.954 -15.844 44.182 1.00 94.81 470 ARG A CA 1
ATOM 3848 C C . ARG A 1 470 ? -29.924 -15.745 43.009 1.00 94.81 470 ARG A C 1
ATOM 3850 O O . ARG A 1 470 ? -30.209 -14.647 42.550 1.00 94.81 470 ARG A O 1
ATOM 3857 N N . LYS A 1 471 ? -30.459 -16.880 42.547 1.00 93.25 471 LYS A N 1
ATOM 3858 C CA . LYS A 1 471 ? -31.426 -16.911 41.439 1.00 93.25 471 LYS A CA 1
ATOM 3859 C C . LYS A 1 471 ? -32.713 -16.161 41.773 1.00 93.25 471 LYS A C 1
ATOM 3861 O O . LYS A 1 471 ? -33.257 -15.509 40.887 1.00 93.25 471 LYS A O 1
ATOM 3866 N N . GLU A 1 472 ? -33.172 -16.238 43.019 1.00 93.44 472 GLU A N 1
ATOM 3867 C CA . GLU A 1 472 ? -34.338 -15.482 43.475 1.00 93.44 472 GLU A CA 1
ATOM 3868 C C . GLU A 1 472 ? -34.057 -13.978 43.483 1.00 93.44 472 GLU A C 1
ATOM 3870 O O . GLU A 1 472 ? -34.776 -13.236 42.825 1.00 93.44 472 GLU A O 1
ATOM 3875 N N . LEU A 1 473 ? -32.949 -13.544 44.097 1.00 93.56 473 LEU A N 1
ATOM 3876 C CA . LEU A 1 473 ? -32.541 -12.133 44.138 1.00 93.56 473 LEU A CA 1
ATOM 3877 C C . LEU A 1 473 ? -32.427 -11.510 42.740 1.00 93.56 473 LEU A C 1
ATOM 3879 O O . LEU A 1 473 ? -32.838 -10.372 42.532 1.00 93.56 473 LEU A O 1
ATOM 3883 N N . ILE A 1 474 ? -31.895 -12.258 41.766 1.00 92.50 474 ILE A N 1
ATOM 3884 C CA . ILE A 1 474 ? -31.802 -11.796 40.375 1.00 92.50 474 ILE A CA 1
ATOM 3885 C C . ILE A 1 474 ? -33.207 -11.580 39.784 1.00 92.50 474 ILE A C 1
ATOM 3887 O O . ILE A 1 474 ? -33.454 -10.555 39.148 1.00 92.50 474 ILE A O 1
ATOM 3891 N N . ARG A 1 475 ? -34.138 -12.516 40.009 1.00 89.88 475 ARG A N 1
ATOM 3892 C CA . ARG A 1 475 ? -35.504 -12.473 39.455 1.00 89.88 475 ARG A CA 1
ATOM 3893 C C . ARG A 1 475 ? -36.386 -11.413 40.100 1.00 89.88 475 ARG A C 1
ATOM 3895 O O . ARG A 1 475 ? -37.175 -10.788 39.401 1.00 89.88 475 ARG A O 1
ATOM 3902 N N . THR A 1 476 ? -36.260 -11.219 41.409 1.00 90.19 476 THR A N 1
ATOM 3903 C CA . THR A 1 476 ? -37.063 -10.256 42.174 1.00 90.19 476 THR A CA 1
ATOM 3904 C C . THR A 1 476 ? -36.478 -8.846 42.157 1.00 90.19 476 THR A C 1
ATOM 3906 O O . THR A 1 476 ? -37.028 -7.956 42.801 1.00 90.19 476 THR A O 1
ATOM 3909 N N . SER A 1 477 ? -35.359 -8.630 41.458 1.00 89.50 477 SER A N 1
ATOM 3910 C CA . SER A 1 477 ? -34.722 -7.318 41.362 1.00 89.50 477 SER A CA 1
ATOM 3911 C C . SER A 1 477 ? -35.635 -6.285 40.703 1.00 89.50 477 SER A C 1
ATOM 3913 O O . SER A 1 477 ? -36.286 -6.550 39.684 1.00 89.50 477 SER A O 1
ATOM 3915 N N . LEU A 1 478 ? -35.664 -5.084 41.278 1.00 85.75 478 LEU A N 1
ATOM 3916 C CA . LEU A 1 478 ? -36.503 -3.992 40.796 1.00 85.75 478 LEU A CA 1
ATOM 3917 C C . LEU A 1 478 ? -35.957 -3.408 39.489 1.00 85.75 478 LEU A C 1
ATOM 3919 O O . LEU A 1 478 ? -34.780 -3.532 39.148 1.00 85.75 478 LEU A O 1
ATOM 3923 N N . GLU A 1 479 ? -36.834 -2.750 38.741 1.00 80.94 479 GLU A N 1
ATOM 3924 C CA . GLU A 1 479 ? -36.407 -1.868 37.660 1.00 80.94 479 GLU A CA 1
ATOM 3925 C C . GLU A 1 479 ? -35.606 -0.704 38.274 1.00 80.94 479 GLU A C 1
ATOM 3927 O O . GLU A 1 479 ? -35.944 -0.243 39.363 1.00 80.94 479 GLU A O 1
ATOM 3932 N N . ASN A 1 480 ? -34.514 -0.279 37.626 1.00 86.50 480 ASN A N 1
ATOM 3933 C CA . ASN A 1 480 ? -33.537 0.704 38.139 1.00 86.50 480 ASN A CA 1
ATOM 3934 C C . ASN A 1 480 ? -32.549 0.200 39.231 1.00 86.50 480 ASN A C 1
ATOM 3936 O O . ASN A 1 480 ? -31.686 0.958 39.694 1.00 86.50 480 ASN A O 1
ATOM 3940 N N . ASP A 1 481 ? -32.627 -1.075 39.630 1.00 91.31 481 ASP A N 1
ATOM 3941 C CA . ASP A 1 481 ? -31.741 -1.658 40.650 1.00 91.31 481 ASP A CA 1
ATOM 3942 C C . ASP A 1 481 ? -30.305 -1.891 40.138 1.00 91.31 481 ASP A C 1
ATOM 3944 O O . ASP A 1 481 ? -30.069 -2.124 38.945 1.00 91.31 481 ASP A O 1
ATOM 3948 N N . ILE A 1 482 ? -29.336 -1.850 41.055 1.00 95.94 482 ILE A N 1
ATOM 3949 C CA . ILE A 1 482 ? -27.922 -2.126 40.778 1.00 95.94 482 ILE A CA 1
ATOM 3950 C C . ILE A 1 482 ? -27.577 -3.502 41.334 1.00 95.94 482 ILE A C 1
ATOM 3952 O O . ILE A 1 482 ? -27.454 -3.696 42.541 1.00 95.94 482 ILE A O 1
ATOM 3956 N N . LEU A 1 483 ? -27.378 -4.468 40.445 1.00 96.94 483 LEU A N 1
ATOM 3957 C CA . LEU A 1 483 ? -26.983 -5.817 40.823 1.00 96.94 483 LEU A CA 1
ATOM 3958 C C . LEU A 1 483 ? -25.466 -5.899 40.937 1.00 96.94 483 LEU A C 1
ATOM 3960 O O . LEU A 1 483 ? -24.760 -5.667 39.960 1.00 96.94 483 LEU A O 1
ATOM 3964 N N . ILE A 1 484 ? -24.963 -6.276 42.109 1.00 97.69 484 ILE A N 1
ATOM 3965 C CA . ILE A 1 484 ? -23.527 -6.460 42.351 1.00 97.69 484 ILE A CA 1
ATOM 3966 C C . ILE A 1 484 ? -23.259 -7.955 42.468 1.00 97.69 484 ILE A C 1
ATOM 3968 O O . ILE A 1 484 ? -23.769 -8.615 43.374 1.00 97.69 484 ILE A O 1
ATOM 3972 N N . THR A 1 485 ? -22.471 -8.504 41.549 1.00 97.00 485 THR A N 1
ATOM 3973 C CA . THR A 1 485 ? -22.183 -9.940 41.481 1.00 97.00 485 THR A CA 1
ATOM 3974 C C . THR A 1 485 ? -20.703 -10.195 41.247 1.00 97.00 485 THR A C 1
ATOM 3976 O O . THR A 1 485 ? -19.972 -9.328 40.765 1.00 97.00 485 THR A O 1
ATOM 3979 N N . SER A 1 486 ? -20.250 -11.404 41.576 1.00 96.38 486 SER A N 1
ATOM 3980 C CA . SER A 1 486 ? -18.890 -11.817 41.253 1.00 96.38 486 SER A CA 1
ATOM 3981 C C . SER A 1 486 ? -18.802 -12.515 39.901 1.00 96.38 486 SER A C 1
ATOM 3983 O O . SER A 1 486 ? -19.776 -13.112 39.440 1.00 96.38 486 SER A O 1
ATOM 3985 N N . TYR A 1 487 ? -17.618 -12.510 39.282 1.00 95.44 487 TYR A N 1
ATOM 3986 C CA . TYR A 1 487 ? -17.375 -13.252 38.037 1.00 95.44 487 TYR A CA 1
ATOM 3987 C C . TYR A 1 487 ? -17.800 -14.728 38.122 1.00 95.44 487 TYR A C 1
ATOM 3989 O O . TYR A 1 487 ? -18.415 -15.253 37.194 1.00 95.44 487 TYR A O 1
ATOM 3997 N N . ASP A 1 488 ? -17.508 -15.402 39.238 1.00 92.75 488 ASP A N 1
ATOM 3998 C CA . ASP A 1 488 ? -17.857 -16.815 39.425 1.00 92.75 488 ASP A CA 1
ATOM 3999 C C . ASP A 1 488 ? -19.363 -17.031 39.594 1.00 92.75 488 ASP A C 1
ATOM 4001 O O . ASP A 1 488 ? -19.911 -18.012 39.088 1.00 92.75 488 ASP A O 1
ATOM 4005 N N . ALA A 1 489 ? -20.041 -16.131 40.311 1.00 93.94 489 ALA A N 1
ATOM 4006 C CA . ALA A 1 489 ? -21.488 -16.194 40.482 1.00 93.94 489 ALA A CA 1
ATOM 4007 C C . ALA A 1 489 ? -22.206 -15.937 39.149 1.00 93.94 489 ALA A C 1
ATOM 4009 O O . ALA A 1 489 ? -23.075 -16.719 38.767 1.00 93.94 489 ALA A O 1
ATOM 4010 N N . LEU A 1 490 ? -21.769 -14.920 38.399 1.00 95.19 490 LEU A N 1
ATOM 4011 C CA . LEU A 1 490 ? -22.292 -14.603 37.071 1.00 95.19 490 LEU A CA 1
ATOM 4012 C C . LEU A 1 490 ? -22.175 -15.792 36.114 1.00 95.19 490 LEU A C 1
ATOM 4014 O O . LEU A 1 490 ? -23.152 -16.142 35.460 1.00 95.19 490 LEU A O 1
ATOM 4018 N N . LYS A 1 491 ? -21.010 -16.455 36.063 1.00 93.12 491 LYS A N 1
ATOM 4019 C CA . LYS A 1 491 ? -20.798 -17.639 35.212 1.00 93.12 491 LYS A CA 1
ATOM 4020 C C . LYS A 1 491 ? -21.757 -18.784 35.548 1.00 93.12 491 LYS A C 1
ATOM 4022 O O . LYS A 1 491 ? -22.266 -19.433 34.641 1.00 93.12 491 LYS A O 1
ATOM 4027 N N . ARG A 1 492 ? -21.999 -19.045 36.837 1.00 93.81 492 ARG A N 1
ATOM 4028 C CA . ARG A 1 492 ? -22.869 -20.148 37.295 1.00 93.81 492 ARG A CA 1
ATOM 4029 C C . ARG A 1 492 ? -24.352 -19.887 37.056 1.00 93.81 492 ARG A C 1
ATOM 4031 O O . ARG A 1 492 ? -25.096 -20.834 36.827 1.00 93.81 492 ARG A O 1
ATOM 4038 N N . ASP A 1 493 ? -24.771 -18.628 37.142 1.00 95.00 493 ASP A N 1
ATOM 4039 C CA . ASP A 1 493 ? -26.180 -18.232 37.087 1.00 95.00 493 ASP A CA 1
ATOM 4040 C C . ASP A 1 493 ? -26.530 -17.467 35.792 1.00 95.00 493 ASP A C 1
ATOM 4042 O O . ASP A 1 493 ? -27.580 -16.827 35.713 1.00 95.00 493 ASP A O 1
ATOM 4046 N N . ILE A 1 494 ? -25.676 -17.558 34.761 1.00 94.50 494 ILE A N 1
ATOM 4047 C CA . ILE A 1 494 ? -25.762 -16.785 33.508 1.00 94.50 494 ILE A CA 1
ATOM 4048 C C . ILE A 1 494 ? -27.118 -16.910 32.808 1.00 94.50 494 ILE A C 1
ATOM 4050 O O . ILE A 1 494 ? -27.616 -15.938 32.244 1.00 94.50 494 ILE A O 1
ATOM 4054 N N . ASP A 1 495 ? -27.748 -18.082 32.892 1.00 93.94 495 ASP A N 1
ATOM 4055 C CA . ASP A 1 495 ? -29.042 -18.348 32.263 1.00 93.94 495 ASP A CA 1
ATOM 4056 C C . ASP A 1 495 ? -30.153 -17.446 32.812 1.00 93.94 495 ASP A C 1
ATOM 4058 O O . ASP A 1 495 ? -31.069 -17.087 32.078 1.00 93.94 495 ASP A O 1
ATOM 4062 N N . VAL A 1 496 ? -30.061 -17.040 34.083 1.00 93.81 496 VAL A N 1
ATOM 4063 C CA . VAL A 1 496 ? -31.036 -16.129 34.702 1.00 93.81 496 VAL A CA 1
ATOM 4064 C C . VAL A 1 496 ? -30.761 -14.681 34.303 1.00 93.81 496 VAL A C 1
ATOM 4066 O O . VAL A 1 496 ? -31.691 -13.912 34.092 1.00 93.81 496 VAL A O 1
ATOM 4069 N N . TYR A 1 497 ? -29.492 -14.303 34.144 1.00 93.75 497 TYR A N 1
ATOM 4070 C CA . TYR A 1 497 ? -29.130 -12.960 33.686 1.00 93.75 497 TYR A CA 1
ATOM 4071 C C . TYR A 1 497 ? -29.537 -12.708 32.229 1.00 93.75 497 TYR A C 1
ATOM 4073 O O . TYR A 1 497 ? -29.926 -11.594 31.897 1.00 93.75 497 TYR A O 1
ATOM 4081 N N . ARG A 1 498 ? -29.504 -13.735 31.366 1.00 92.19 498 ARG A N 1
ATOM 4082 C CA . ARG A 1 498 ? -29.872 -13.626 29.940 1.00 92.19 498 ARG A CA 1
ATOM 4083 C C . ARG A 1 498 ? -31.314 -13.184 29.689 1.00 92.19 498 ARG A C 1
ATOM 4085 O O . ARG A 1 498 ? -31.604 -12.701 28.601 1.00 92.19 498 ARG A O 1
ATOM 4092 N N . THR A 1 499 ? -32.214 -13.357 30.657 1.00 88.44 499 THR A N 1
ATOM 4093 C CA . THR A 1 499 ? -33.622 -12.947 30.530 1.00 88.44 499 THR A CA 1
ATOM 4094 C C . THR A 1 499 ? -33.871 -11.507 30.976 1.00 88.44 499 THR A C 1
ATOM 4096 O O . THR A 1 499 ? -35.016 -11.065 30.980 1.00 88.44 499 THR A O 1
ATOM 4099 N N . ILE A 1 500 ? -32.830 -10.791 31.407 1.00 90.62 500 ILE A N 1
ATOM 4100 C CA . ILE A 1 500 ? -32.928 -9.453 31.983 1.00 90.62 500 ILE A CA 1
ATOM 4101 C C . ILE A 1 500 ? -32.208 -8.459 31.078 1.00 90.62 500 ILE A C 1
ATOM 4103 O O . ILE A 1 500 ? -31.090 -8.698 30.627 1.00 90.62 500 ILE A O 1
ATOM 4107 N N . GLU A 1 501 ? -32.843 -7.315 30.850 1.00 90.31 501 GLU A N 1
ATOM 4108 C CA . GLU A 1 501 ? -32.244 -6.208 30.116 1.00 90.31 501 GLU A CA 1
ATOM 4109 C C . GLU A 1 501 ? -31.537 -5.243 31.076 1.00 90.31 501 GLU A C 1
ATOM 4111 O O . GLU A 1 501 ? -32.112 -4.800 32.078 1.00 90.31 501 GLU A O 1
ATOM 4116 N N . PHE A 1 502 ? -30.286 -4.914 30.753 1.00 93.62 502 PHE A N 1
ATOM 4117 C CA . PHE A 1 502 ? -29.446 -4.007 31.527 1.00 93.62 502 PHE A CA 1
ATOM 4118 C C . PHE A 1 502 ? -29.122 -2.761 30.708 1.00 93.62 502 PHE A C 1
ATOM 4120 O O . PHE A 1 502 ? -28.768 -2.860 29.537 1.00 93.62 502 PHE A O 1
ATOM 4127 N N . SER A 1 503 ? -29.191 -1.591 31.338 1.00 91.25 503 SER A N 1
ATOM 4128 C CA . SER A 1 503 ? -28.747 -0.333 30.725 1.00 91.25 503 SER A CA 1
ATOM 4129 C C . SER A 1 503 ? -27.231 -0.169 30.772 1.00 91.25 503 SER A C 1
ATOM 4131 O O . SER A 1 503 ? -26.654 0.495 29.919 1.00 91.25 503 SER A O 1
ATOM 4133 N N . CYS A 1 504 ? -26.579 -0.750 31.778 1.00 93.62 504 CYS A N 1
ATOM 4134 C CA . CYS A 1 504 ? -25.146 -0.612 31.983 1.00 93.62 504 CYS A CA 1
ATOM 4135 C C . CYS A 1 504 ? -24.574 -1.891 32.590 1.00 93.62 504 CYS A C 1
ATOM 4137 O O . CYS A 1 504 ? -25.148 -2.446 33.531 1.00 93.62 504 CYS A O 1
ATOM 4139 N N . GLN A 1 505 ? -23.424 -2.322 32.077 1.00 95.50 505 GLN A N 1
ATOM 4140 C CA . GLN A 1 505 ? -22.599 -3.351 32.690 1.00 95.50 505 GLN A CA 1
ATOM 4141 C C . GLN A 1 505 ? -21.225 -2.761 33.004 1.00 95.50 505 GLN A C 1
ATOM 4143 O O . GLN A 1 505 ? -20.498 -2.335 32.111 1.00 95.50 505 GLN A O 1
ATOM 4148 N N . VAL A 1 506 ? -20.870 -2.761 34.282 1.00 96.62 506 VAL A N 1
ATOM 4149 C CA . VAL A 1 506 ? -19.570 -2.332 34.787 1.00 96.62 506 VAL A CA 1
ATOM 4150 C C . VAL A 1 506 ? -18.754 -3.581 35.076 1.00 96.62 506 VAL A C 1
ATOM 4152 O O . VAL A 1 506 ? -19.184 -4.452 35.833 1.00 96.62 506 VAL A O 1
ATOM 4155 N N . ILE A 1 507 ? -17.579 -3.669 34.461 1.00 96.25 507 ILE A N 1
ATOM 4156 C CA . ILE A 1 507 ? -16.651 -4.786 34.617 1.00 96.25 507 ILE A CA 1
ATOM 4157 C C . ILE A 1 507 ? -15.433 -4.262 35.369 1.00 96.25 507 ILE A C 1
ATOM 4159 O O . ILE A 1 507 ? -14.588 -3.572 34.801 1.00 96.25 507 ILE A O 1
ATOM 4163 N N . ASP A 1 508 ? -15.377 -4.559 36.660 1.00 95.00 508 ASP A N 1
ATOM 4164 C CA . ASP A 1 508 ? -14.273 -4.172 37.527 1.00 95.00 508 ASP A CA 1
ATOM 4165 C C . ASP A 1 508 ? -13.148 -5.209 37.451 1.00 95.00 508 ASP A C 1
ATOM 4167 O O . ASP A 1 508 ? -13.408 -6.414 37.388 1.00 95.00 508 ASP A O 1
ATOM 4171 N N . GLU A 1 509 ? -11.897 -4.751 37.458 1.00 91.19 509 GLU A N 1
ATOM 4172 C CA . GLU A 1 509 ? -10.714 -5.599 37.251 1.00 91.19 509 GLU A CA 1
ATOM 4173 C C . GLU A 1 509 ? -10.824 -6.444 35.956 1.00 91.19 509 GLU A C 1
ATOM 4175 O O . GLU A 1 509 ? -10.781 -7.678 35.961 1.00 91.19 509 GLU A O 1
ATOM 4180 N N . ALA A 1 510 ? -10.990 -5.772 34.808 1.00 87.69 510 ALA A N 1
ATOM 4181 C CA . ALA A 1 510 ? -11.248 -6.397 33.504 1.00 87.69 510 ALA A CA 1
ATOM 4182 C C . ALA A 1 510 ? -10.156 -7.376 33.011 1.00 87.69 510 ALA A C 1
ATOM 4184 O O . ALA A 1 510 ? -10.385 -8.137 32.072 1.00 87.69 510 ALA A O 1
ATOM 4185 N N . GLN A 1 511 ? -8.986 -7.455 33.655 1.00 86.12 511 GLN A N 1
ATOM 4186 C CA . GLN A 1 511 ? -7.982 -8.487 33.367 1.00 86.12 511 GLN A CA 1
ATOM 4187 C C . GLN A 1 511 ? -8.503 -9.924 33.545 1.00 86.12 511 GLN A C 1
ATOM 4189 O O . GLN A 1 511 ? -7.907 -10.857 33.005 1.00 86.12 511 GLN A O 1
ATOM 4194 N N . TYR A 1 512 ? -9.610 -10.118 34.272 1.00 85.62 512 TYR A N 1
ATOM 4195 C CA . TYR A 1 512 ? -10.275 -11.417 34.417 1.00 85.62 512 TYR A CA 1
ATOM 4196 C C . TYR A 1 512 ? -10.946 -11.920 33.125 1.00 85.62 512 TYR A C 1
ATOM 4198 O O . TYR A 1 512 ? -11.264 -13.107 33.046 1.00 85.62 512 TYR A O 1
ATOM 4206 N N . ILE A 1 513 ? -11.132 -11.056 32.119 1.00 87.56 513 ILE A N 1
ATOM 4207 C CA . ILE A 1 513 ? -11.756 -11.375 30.819 1.00 87.56 513 ILE A CA 1
ATOM 4208 C C . ILE A 1 513 ? -10.807 -11.153 29.631 1.00 87.56 513 ILE A C 1
ATOM 4210 O O . ILE A 1 513 ? -11.242 -10.932 28.506 1.00 87.56 513 ILE A O 1
ATOM 4214 N N . LYS A 1 514 ? -9.493 -11.176 29.879 1.00 84.88 514 LYS A N 1
ATOM 4215 C CA . LYS A 1 514 ? -8.470 -10.961 28.840 1.00 84.88 514 LYS A CA 1
ATOM 4216 C C . LYS A 1 514 ? -8.379 -12.088 27.795 1.00 84.88 514 LYS A C 1
ATOM 4218 O O . LYS A 1 514 ? -7.785 -11.877 26.743 1.00 84.88 514 LYS A O 1
ATOM 4223 N N . ASN A 1 515 ? -8.901 -13.267 28.133 1.00 64.56 515 ASN A N 1
ATOM 4224 C CA . ASN A 1 515 ? -8.972 -14.474 27.306 1.00 64.56 515 ASN A CA 1
ATOM 4225 C C . ASN A 1 515 ? -10.443 -14.800 27.063 1.00 64.56 515 ASN A C 1
ATOM 4227 O O . ASN A 1 515 ? -10.721 -15.434 26.025 1.00 64.56 515 ASN A O 1
#

Foldseek 3Di:
DDPDDDPPPDDDQDQQCVVVVCVVCQPPWAFDAPPPGDTHTAHEDEDADAWEWEWAADDFAIKIATDAADWGHHPQWIWGADPPVRYTYTYRDQDPVNVVVVVVVVVDPPRIDGDGRVCVLVCLAPPVVSCVVRYHYHYHPDDSVVNAADDWAKEKEWEDPDPQKIKIWIWTDDPVDIGTLQDDDPPCRRDPNVNSVVVCVLQQVLADDADPVVRIGIHGDDPVSLVCCVVPVQVVCVVRHHYHYDPVRVLAEEAEPWAWEWEWDDDPQWIKIAIDTDPDALLQLLVCLVPDDPVDQWDADPSRYIYGPDLLSVLVSVVCVLQVPDSVQSNVRIHIGGPVCLVVVVVSCVVVSHNYHYDPNSVVLVVLLVCLQVDDDDWPPLQVVVDDPVLSSLLSNVLSCLVSVHDDDPPDDPPNCPLSSVLRNLVSPPQWFEEEEEEAPVCLVVSVVVCCVRPVPQAEDEQDDDPVSNLVSLVPADTSYYYYYYPVNCVVNVVSVVVGDGSYYHYPPCVVVPD

Radius of gyration: 46.0 Å; Cα contacts (8 Å, |Δi|>4): 732; chains: 1; bounding box: 114×54×116 Å

Solvent-accessible surface area (backbone atoms only — not comparable to full-atom values): 29980 Å² total; per-residue (Å²): 136,80,89,71,84,73,64,101,86,72,80,88,78,50,54,87,46,42,52,60,52,50,70,73,43,66,91,51,94,48,63,49,65,55,102,88,53,70,76,40,70,48,47,78,42,85,40,77,67,94,35,49,31,40,33,38,59,48,102,74,26,33,38,42,34,64,62,78,63,58,68,52,64,32,84,81,36,39,37,34,43,39,79,91,77,36,36,32,24,42,25,82,75,76,46,74,68,54,51,54,53,49,54,51,54,68,72,39,95,51,71,66,41,80,40,45,60,88,46,45,51,59,38,40,59,69,46,44,63,62,44,60,76,65,32,54,67,47,64,43,88,55,64,59,73,83,46,43,56,62,84,62,48,41,41,33,43,38,37,36,91,46,91,69,34,41,34,40,37,53,30,42,36,49,100,88,48,77,40,56,70,74,58,92,65,92,83,55,89,66,55,47,63,66,62,51,49,52,50,45,69,65,53,54,77,76,36,78,45,74,41,81,89,75,60,29,36,30,31,66,87,42,72,70,56,53,51,45,33,68,73,44,44,54,61,60,43,52,75,73,27,52,69,47,73,34,74,63,43,66,63,57,41,75,49,63,84,68,53,48,39,35,38,36,38,61,55,91,75,28,29,40,35,37,58,46,53,81,84,55,57,50,62,59,51,49,54,51,58,74,68,64,52,95,88,49,65,58,46,75,45,96,88,66,25,37,35,52,58,43,71,41,56,52,51,50,48,52,47,40,58,77,66,66,58,49,74,69,45,54,49,64,30,57,39,80,42,64,49,83,53,51,62,59,51,61,53,48,44,71,67,66,66,46,49,58,48,67,38,70,65,38,52,48,52,55,47,50,67,69,49,27,83,74,52,85,67,78,65,47,78,84,42,50,86,73,52,50,76,68,43,52,51,52,29,28,42,55,48,44,30,57,78,69,78,46,86,85,82,88,79,70,64,90,88,73,50,66,65,62,29,51,51,48,45,56,70,53,46,78,90,43,44,22,32,39,40,36,26,54,73,85,43,45,64,51,54,53,51,50,41,53,71,63,39,67,87,61,65,66,45,77,54,59,81,55,72,71,55,29,56,47,56,65,70,72,54,54,83,51,26,32,38,34,29,21,59,70,55,46,67,75,46,41,78,66,54,72,79,54,76,63,69,42,77,46,69,49,74,58,77,83,67,75,121

Nearest PDB structures (foldseek):
  6g7e-assembly1_B  TM=6.722E-01  e=7.747E-10  Thermochaetoides thermophila DSM 1495
  7z8s-assembly1_E  TM=6.536E-01  e=4.273E-09  Thermochaetoides thermophila
  7zke-assembly1_E  TM=6.730E-01  e=2.495E-08  Thermochaetoides thermophila
  7zb5-assembly1_H  TM=6.560E-01  e=1.987E-08  Thermochaetoides thermophila
  7zb5-assembly1_E  TM=6.548E-01  e=6.202E-08  Thermochaetoides thermophila

Mean predicted aligned error: 18.16 Å

pLDDT: mean 82.34, std 10.21, range [32.16, 97.69]